Protein AF-A0A812THE4-F1 (afdb_monomer)

Solvent-accessible surface area (backbone atoms only — not comparable to full-atom values): 25573 Å² total; per-residue (Å²): 60,43,37,25,55,82,40,72,47,67,80,71,38,69,25,76,97,78,40,35,44,65,47,72,65,69,45,52,44,83,77,67,47,78,60,59,65,47,79,38,25,31,40,43,36,63,51,60,58,66,66,53,45,55,55,57,65,70,53,94,79,54,71,39,66,36,66,49,71,52,46,36,58,66,59,52,56,76,68,56,87,52,78,67,57,56,58,53,49,58,56,33,57,78,76,41,44,36,29,30,29,41,42,33,28,17,66,86,52,34,41,74,41,89,82,57,62,70,44,68,48,79,38,66,64,50,63,59,96,83,42,67,48,80,42,50,33,21,22,37,37,26,50,44,31,29,44,68,90,45,89,36,34,39,34,42,28,22,37,26,52,56,49,58,65,45,38,49,28,53,64,40,88,88,59,62,33,61,60,51,29,27,44,57,51,42,29,54,54,26,53,53,50,56,49,35,47,77,57,69,65,65,54,80,44,23,39,39,38,39,33,24,42,64,58,30,45,58,44,67,45,74,87,72,50,75,43,42,38,52,62,52,44,53,69,33,57,39,58,45,38,28,48,46,65,93,50,100,62,73,68,46,45,62,39,54,79,76,78,63,57,74,47,70,39,47,50,25,35,39,33,35,60,61,54,26,72,67,44,75,73,71,59,83,65,60,25,52,47,59,54,51,62,67,20,61,87,57,87,70,65,70,82,58,57,59,61,55,48,58,50,49,46,56,67,57,41,52,72,66,55,38,45,30,71,10,43,61,78,49,82,97,73,65,52,52,70,62,52,64,16,53,19,63,47,60,40,34,36,25,22,47,79,46,48,76,26,56,43,75,43,43,64,75,77,36,79,43,58,40,68,88,50,44,60,30,42,40,42,24,42,45,72,55,72,48,80,45,76,53,76,85,72,93,72,85,69,78,78,90,73,59,82,47,53,70,69,53,33,50,64,36,48,65,63,66,76,76,63,66,80,52,87,74,68,85,72,72,74,77,64,72,71,79,73,72,88,76,81,81,89,89,86,81,91,82,88,83,90,80,136

Mean predicted aligned error: 7.65 Å

Nearest PDB structures (foldseek):
  3l1w-assembly2_D  TM=5.365E-01  e=8.745E-06  Enterococcus faecalis
  3mpr-assembly1_B  TM=5.272E-01  e=1.176E-04  Bacteroides thetaiotaomicron
  3mpr-assembly2_D  TM=4.777E-01  e=1.489E-04  Bacteroides thetaiotaomicron
  3mpr-assembly1_A  TM=5.292E-01  e=6.516E-04  Bacteroides thetaiotaomicron
  7fiv-assembly1_B  TM=3.756E-01  e=3.409E-01  Wolbachia endosymbiont of Culex pipiens

Foldseek 3Di:
DAAFAPDAEQQLDADPPRHGPVCVQAADALVRHRDFKDKDKYFQYPYDVPVVQVVLCVDPDTQQNHKDKDKLLVVVVVLDPDPVVVVLSVVLPVVAGIIMMMMTGHPVFKDFDPLFDWQKDAAAQDDDPNHRRGHNSAMKTWGWIATPVDRAIEIEIEGAHHCNQLLVLLFDLVDDSLVSNLLSLLLVVLVSVLSCLVRVRADQRYKYKYWYQSLWFWQQALVRDIDTSVVVNQVDQLSQLLSCPPRPHAAKGKDAQLPDDQQAAAFFAQFAQAAAPCCVVPDQGHGNVVLQVLQVVDPDDSPDRSFVVLLSSVVSDDPVVCRNNRGNDDNVDDGRSRRTHNRTGMMIMHRPQQVVQKDKDFSPSFKGWDNVHGRDSGTDIDTHIDIDGHDGDPDPDDPDRDPHDPVSSCSSCVCVVVPCSPPPDPDPVVPVVVPDDDDDDDDDDDDDDDD

Radius of gyration: 24.69 Å; Cα contacts (8 Å, |Δi|>4): 834; chains: 1; bounding box: 78×51×92 Å

Secondary structure (DSSP, 8-state):
-EE-TT-SSGGGSBPGGG-BHHHHHHSPPTTSPPP-EEEEEEES----HHHHHHHHTT-TT-SS-EEEEEEHHHHHHHH--SHHHHHHHHHHHHHS---EEEEEE-TTTEEE-SSPPPEEEE----EETTEEPP-TTSEEEEEEEEESSSS-EEEEEEEE---HHHHHHHH-TTS-HHHHHHHHHHHHHHHHHHHHHHTT--STTEEEEEEEE----EEE-TTS-EEEHHHHHHH-HHHHHHHHTTS---SEEEE-TT---TTTSBP-BSB-S---HHHHHH-S--BHHHHHHHHTT----TTS-HHHHHHHHHHTS-HHHHHHTTB---GGG--GGGS-B--EEEEEEEEHHHHTTEEEE-TTSSEEE-TT--SSSBPPEEE--EEEEPPPP---SPPP-----HHHHHHHHGGGTT----S----GGGTSSTT----------------

Structure (mmCIF, N/CA/C/O backbone):
data_AF-A0A812THE4-F1
#
_entry.id   AF-A0A812THE4-F1
#
loop_
_atom_site.group_PDB
_atom_site.id
_atom_site.type_symbol
_atom_site.label_atom_id
_atom_site.label_alt_id
_atom_site.label_comp_id
_atom_site.label_asym_id
_atom_site.label_entity_id
_atom_site.label_seq_id
_atom_site.pdbx_PDB_ins_code
_atom_site.Cartn_x
_atom_site.Cartn_y
_atom_site.Cart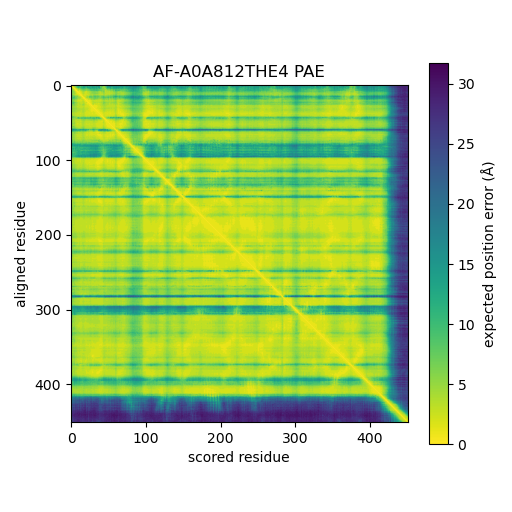n_z
_atom_site.occupancy
_atom_site.B_iso_or_equiv
_atom_site.auth_seq_id
_atom_site.auth_comp_id
_atom_site.auth_asym_id
_atom_site.auth_atom_id
_atom_site.pdbx_PDB_model_num
ATOM 1 N N . MET A 1 1 ? 1.893 8.472 -2.702 1.00 73.31 1 MET A N 1
ATOM 2 C CA . MET A 1 1 ? 0.425 8.305 -2.855 1.00 73.31 1 MET A CA 1
ATOM 3 C C . MET A 1 1 ? -0.230 9.640 -2.592 1.00 73.31 1 MET A C 1
ATOM 5 O O . MET A 1 1 ? 0.235 10.281 -1.672 1.00 73.31 1 MET A O 1
ATOM 9 N N . ALA A 1 2 ? -1.229 10.090 -3.354 1.00 63.38 2 ALA A N 1
ATOM 10 C CA . ALA A 1 2 ? -1.931 11.347 -3.057 1.00 63.38 2 ALA A CA 1
ATOM 11 C C . ALA A 1 2 ? -3.445 11.196 -3.203 1.00 63.38 2 ALA A C 1
ATOM 13 O O . ALA A 1 2 ? -3.912 10.689 -4.224 1.00 63.38 2 ALA A O 1
ATOM 14 N N . ASN A 1 3 ? -4.173 11.688 -2.197 1.00 65.69 3 ASN A N 1
ATOM 15 C CA . ASN A 1 3 ? -5.619 11.571 -2.075 1.00 65.69 3 ASN A CA 1
ATOM 16 C C . ASN A 1 3 ? -6.190 12.979 -1.870 1.00 65.69 3 ASN A C 1
ATOM 18 O O . ASN A 1 3 ? -6.030 13.550 -0.801 1.00 65.69 3 ASN A O 1
ATOM 22 N N . SER A 1 4 ? -6.759 13.594 -2.909 1.00 67.25 4 SER A N 1
ATOM 23 C CA . SER A 1 4 ? -7.513 14.854 -2.787 1.00 67.25 4 SER A CA 1
ATOM 24 C C . SER A 1 4 ? -8.186 15.203 -4.108 1.00 67.25 4 SER A C 1
ATOM 26 O O . SER A 1 4 ? -7.565 15.228 -5.177 1.00 67.25 4 SER A O 1
ATOM 28 N N . SER A 1 5 ? -9.472 15.526 -4.020 1.00 64.94 5 SER A N 1
ATOM 29 C CA . SER A 1 5 ? -10.272 15.949 -5.168 1.00 64.94 5 SER A CA 1
ATOM 30 C C . SER A 1 5 ? -10.081 17.427 -5.529 1.00 64.94 5 SER A C 1
ATOM 32 O O . SER A 1 5 ? -10.539 17.840 -6.594 1.00 64.94 5 SER A O 1
ATOM 34 N N . ALA A 1 6 ? -9.402 18.202 -4.673 1.00 70.50 6 ALA A N 1
ATOM 35 C CA . ALA A 1 6 ? -9.246 19.647 -4.821 1.00 70.50 6 ALA A CA 1
ATOM 36 C C . ALA A 1 6 ? -8.138 20.049 -5.805 1.00 70.50 6 ALA A C 1
ATOM 38 O O . ALA A 1 6 ? -8.108 21.195 -6.241 1.00 70.50 6 ALA A O 1
ATOM 39 N N . PHE A 1 7 ? -7.239 19.129 -6.165 1.00 74.00 7 PHE A N 1
ATOM 40 C CA . PHE A 1 7 ? -6.105 19.476 -7.013 1.00 74.00 7 PHE A CA 1
ATOM 41 C C . PHE A 1 7 ? -6.448 19.487 -8.503 1.00 74.00 7 PHE A C 1
ATOM 43 O O . PHE A 1 7 ? -6.986 18.518 -9.053 1.00 74.00 7 PHE A O 1
ATOM 50 N N . GLU A 1 8 ? -6.043 20.569 -9.163 1.00 74.06 8 GLU A N 1
ATOM 51 C CA . GLU A 1 8 ? -6.203 20.785 -10.603 1.00 74.06 8 GLU A CA 1
ATOM 52 C C . GLU A 1 8 ? -4.922 20.458 -11.387 1.00 74.06 8 GLU A C 1
ATOM 54 O O . GLU A 1 8 ? -4.998 20.054 -12.550 1.00 74.06 8 GLU A O 1
ATOM 59 N N . GLY A 1 9 ? -3.749 20.538 -10.745 1.00 79.75 9 GLY A N 1
ATOM 60 C CA . GLY A 1 9 ? -2.450 20.268 -11.369 1.00 79.75 9 GLY A CA 1
ATOM 61 C C . GLY A 1 9 ? -1.431 19.607 -10.438 1.00 79.75 9 GLY A C 1
ATOM 62 O O . GLY A 1 9 ? -1.529 19.702 -9.218 1.00 79.75 9 GLY A O 1
ATOM 63 N N . LEU A 1 10 ? -0.430 18.938 -11.024 1.00 83.00 10 LEU A N 1
ATOM 64 C CA . LEU A 1 10 ? 0.619 18.229 -10.273 1.00 83.00 10 LEU A CA 1
ATOM 65 C C . LEU A 1 10 ? 1.520 19.157 -9.449 1.00 83.00 10 LEU A C 1
ATOM 67 O O . LEU A 1 10 ? 1.997 18.739 -8.403 1.00 83.00 10 LEU A O 1
ATOM 71 N N . HIS A 1 11 ? 1.685 20.418 -9.854 1.00 82.56 11 HIS A N 1
ATOM 72 C CA . HIS A 1 11 ? 2.421 21.429 -9.083 1.00 82.56 11 HIS A CA 1
ATOM 73 C C . HIS A 1 11 ? 1.787 21.731 -7.710 1.00 82.56 11 HIS A C 1
ATOM 75 O O . HIS A 1 11 ? 2.433 22.326 -6.857 1.00 82.56 11 HIS A O 1
ATOM 81 N N . GLN A 1 12 ? 0.521 21.348 -7.500 1.00 84.06 12 GLN A N 1
ATOM 82 C CA . GLN A 1 12 ? -0.184 21.512 -6.225 1.00 84.06 12 GLN A CA 1
ATOM 83 C C . GLN A 1 12 ? 0.029 20.324 -5.282 1.00 84.06 12 GLN A C 1
ATOM 85 O O . GLN A 1 12 ? -0.315 20.414 -4.105 1.00 84.06 12 GLN A O 1
ATOM 90 N N . LEU A 1 13 ? 0.564 19.208 -5.792 1.00 85.19 13 LEU A N 1
ATOM 91 C CA . LEU A 1 13 ? 0.959 18.098 -4.941 1.00 85.19 13 LEU A CA 1
ATOM 92 C C . LEU A 1 13 ? 2.212 18.498 -4.175 1.00 85.19 13 LEU A C 1
ATOM 94 O O . LEU A 1 13 ? 3.217 18.906 -4.764 1.00 85.19 13 LEU A O 1
ATOM 98 N N . GLN A 1 14 ? 2.128 18.363 -2.860 1.00 82.94 14 GLN A N 1
ATOM 99 C CA . GLN A 1 14 ? 3.245 18.661 -1.990 1.00 82.94 14 GLN A CA 1
ATOM 100 C C . GLN A 1 14 ? 4.229 17.499 -2.011 1.00 82.94 14 GLN A C 1
ATOM 102 O O . GLN A 1 14 ? 3.846 16.330 -2.044 1.00 82.94 14 GLN A O 1
ATOM 107 N N . GLY A 1 15 ? 5.495 17.880 -2.045 1.00 75.12 15 GLY A N 1
ATOM 108 C CA . GLY A 1 15 ? 6.670 17.050 -1.913 1.00 75.12 15 GLY A CA 1
ATOM 109 C C . GLY A 1 15 ? 6.993 16.748 -0.445 1.00 75.12 15 GLY A C 1
ATOM 110 O O . GLY A 1 15 ? 6.411 17.315 0.479 1.00 75.12 15 GLY A O 1
ATOM 111 N N . GLY A 1 16 ? 7.981 15.883 -0.237 1.00 70.00 16 GLY A N 1
ATOM 112 C CA . GLY A 1 16 ? 8.629 15.685 1.056 1.00 70.00 16 GLY A CA 1
ATOM 113 C C . GLY A 1 16 ? 9.474 16.915 1.371 1.00 70.00 16 GLY A C 1
ATOM 114 O O . GLY A 1 16 ? 9.834 17.668 0.461 1.00 70.00 16 GLY A O 1
ATOM 115 N N . ASN A 1 17 ? 9.770 17.153 2.648 1.00 69.88 17 ASN A N 1
ATOM 116 C CA . ASN A 1 17 ? 10.500 18.350 3.103 1.00 69.88 17 ASN A CA 1
ATOM 117 C C . ASN A 1 17 ? 9.859 19.704 2.699 1.00 69.88 17 ASN A C 1
ATOM 119 O O . ASN A 1 17 ? 10.545 20.723 2.646 1.00 69.88 17 ASN A O 1
ATOM 123 N N . GLY A 1 18 ? 8.558 19.735 2.385 1.00 74.81 18 GLY A N 1
ATOM 124 C CA . GLY A 1 18 ? 7.848 20.959 1.989 1.00 74.81 18 GLY A CA 1
ATOM 125 C C . GLY A 1 18 ? 8.095 21.427 0.547 1.00 74.81 18 GLY A C 1
ATOM 126 O O . GLY A 1 18 ? 7.630 22.507 0.180 1.00 74.81 18 GLY A O 1
ATOM 127 N N . GLY A 1 19 ? 8.799 20.635 -0.272 1.00 82.50 19 GLY A N 1
ATOM 128 C CA . GLY A 1 19 ? 8.929 20.867 -1.715 1.00 82.50 19 GLY A CA 1
ATOM 129 C C . GLY A 1 19 ? 7.619 20.625 -2.477 1.00 82.50 19 GLY A C 1
ATOM 130 O O . GLY A 1 19 ? 6.581 20.346 -1.884 1.00 82.50 19 GLY A O 1
ATOM 131 N N . GLY A 1 20 ? 7.646 20.719 -3.806 1.00 86.81 20 GLY A N 1
ATOM 132 C CA . GLY A 1 20 ? 6.549 20.257 -4.672 1.00 86.81 20 GLY A CA 1
ATOM 133 C C . GLY A 1 20 ? 6.830 18.860 -5.234 1.00 86.81 20 GLY A C 1
ATOM 134 O O . GLY A 1 20 ? 7.960 18.392 -5.174 1.00 86.81 20 GLY A O 1
ATOM 135 N N . PHE A 1 21 ? 5.845 18.207 -5.855 1.00 86.44 21 PHE A N 1
ATOM 136 C CA . PHE A 1 21 ? 6.030 16.899 -6.517 1.00 86.44 21 PHE A CA 1
ATOM 137 C C . PHE A 1 21 ? 7.230 16.848 -7.482 1.00 86.44 21 PHE A C 1
ATOM 139 O O . PHE A 1 21 ? 7.870 15.810 -7.637 1.00 86.44 21 PHE A O 1
ATOM 146 N N . GLU A 1 22 ? 7.542 17.966 -8.137 1.00 85.19 22 GLU A N 1
ATOM 147 C CA . GLU A 1 22 ? 8.653 18.068 -9.085 1.00 85.19 22 GLU A CA 1
ATOM 148 C C . GLU A 1 22 ? 10.026 17.907 -8.425 1.00 85.19 22 GLU A C 1
ATOM 150 O O . GLU A 1 22 ? 10.939 17.410 -9.084 1.00 85.19 22 GLU A O 1
ATOM 155 N N . SER A 1 23 ? 10.172 18.246 -7.138 1.00 84.75 23 SER A N 1
ATOM 156 C CA . SER A 1 23 ? 11.450 18.077 -6.441 1.00 84.75 23 SER A CA 1
ATOM 157 C C . SER A 1 23 ? 11.816 16.597 -6.317 1.00 84.75 23 SER A C 1
ATOM 159 O O . SER A 1 23 ? 12.943 16.233 -6.622 1.00 84.75 23 SER A O 1
ATOM 161 N N . TRP A 1 24 ? 10.854 15.704 -6.049 1.00 81.69 24 TRP A N 1
ATOM 162 C CA . TRP A 1 24 ? 11.092 14.248 -6.017 1.00 81.69 24 TRP A CA 1
ATOM 163 C C . TRP A 1 24 ? 11.549 13.646 -7.343 1.00 81.69 24 TRP A C 1
ATOM 165 O O . TRP A 1 24 ? 12.105 12.552 -7.380 1.00 81.69 24 TRP A O 1
ATOM 175 N N . VAL A 1 25 ? 11.234 14.313 -8.449 1.00 86.44 25 VAL A N 1
ATOM 176 C CA . VAL A 1 25 ? 11.584 13.845 -9.791 1.00 86.44 25 VAL A CA 1
ATOM 177 C C . VAL A 1 25 ? 13.010 14.259 -10.162 1.00 86.44 25 VAL A C 1
ATOM 179 O O . VAL A 1 25 ? 13.613 13.641 -11.039 1.00 86.44 25 VAL A O 1
ATOM 182 N N . GLN A 1 26 ? 13.533 15.313 -9.533 1.00 85.88 26 GLN A N 1
ATOM 183 C CA . GLN A 1 26 ? 14.781 15.968 -9.924 1.00 85.88 26 GLN A CA 1
ATOM 184 C C . GLN A 1 26 ? 15.893 15.810 -8.887 1.00 85.88 26 GLN A C 1
ATOM 186 O O . GLN A 1 26 ? 17.063 15.719 -9.258 1.00 85.88 26 GLN A O 1
ATOM 191 N N . GLU A 1 27 ? 15.545 15.801 -7.604 1.00 89.56 27 GLU A N 1
ATOM 192 C CA . GLU A 1 27 ? 16.504 15.701 -6.514 1.00 89.56 27 GLU A CA 1
ATOM 193 C C . GLU A 1 27 ? 17.001 14.255 -6.365 1.00 89.56 27 GLU A C 1
ATOM 195 O O . GLU A 1 27 ? 16.225 13.314 -6.548 1.00 89.56 27 GLU A O 1
ATOM 200 N N . PRO A 1 28 ? 18.291 14.050 -6.043 1.00 92.75 28 PRO A N 1
ATOM 201 C CA . PRO A 1 28 ? 18.792 12.745 -5.627 1.00 92.75 28 PRO A CA 1
ATOM 202 C C . PRO A 1 28 ? 18.034 12.207 -4.406 1.00 92.75 28 PRO A C 1
ATOM 204 O O . PRO A 1 28 ? 17.461 12.974 -3.630 1.00 92.75 28 PRO A O 1
ATOM 207 N N . LEU A 1 29 ? 18.094 10.891 -4.195 1.00 93.62 29 LEU A N 1
ATOM 208 C CA . LEU A 1 29 ? 17.640 10.283 -2.943 1.00 93.62 29 LEU A CA 1
ATOM 209 C C . LEU A 1 29 ? 18.452 10.824 -1.755 1.00 93.62 29 LEU A C 1
ATOM 211 O O . LEU A 1 29 ? 19.547 11.365 -1.931 1.00 93.62 29 LEU A O 1
ATOM 215 N N . ALA A 1 30 ? 17.962 10.632 -0.527 1.00 92.75 30 ALA A N 1
ATOM 216 C CA . ALA A 1 30 ? 18.656 11.130 0.667 1.00 92.75 30 ALA A CA 1
ATOM 217 C C . ALA A 1 30 ? 20.085 10.565 0.868 1.00 92.75 30 ALA A C 1
ATOM 219 O O . ALA A 1 30 ? 20.881 11.164 1.589 1.00 92.75 30 ALA A O 1
ATOM 220 N N . ASP A 1 31 ? 20.441 9.453 0.215 1.00 93.88 31 ASP A N 1
ATOM 221 C CA . ASP A 1 31 ? 21.803 8.894 0.198 1.00 93.88 31 ASP A CA 1
ATOM 222 C C . ASP A 1 31 ? 22.695 9.466 -0.928 1.00 93.88 31 ASP A C 1
ATOM 224 O O . ASP A 1 31 ? 23.840 9.047 -1.097 1.00 93.88 31 ASP A O 1
ATOM 228 N N . GLY A 1 32 ? 22.182 10.432 -1.695 1.00 94.75 32 GLY A N 1
ATOM 229 C CA . GLY A 1 32 ? 22.853 11.084 -2.817 1.00 94.75 32 GLY A CA 1
ATOM 230 C C . GLY A 1 32 ? 22.792 10.307 -4.134 1.00 94.75 32 GLY A C 1
ATOM 231 O O . GLY A 1 32 ? 23.312 10.792 -5.142 1.00 94.75 32 GLY A O 1
ATOM 232 N N . SER A 1 33 ? 22.179 9.120 -4.160 1.00 93.81 33 SER A N 1
ATOM 233 C CA . SER A 1 33 ? 22.035 8.343 -5.391 1.00 93.81 33 SER A CA 1
ATOM 234 C C . SER A 1 33 ? 21.009 8.973 -6.349 1.00 93.81 33 SER A C 1
ATOM 236 O O . SER A 1 33 ? 20.056 9.629 -5.914 1.00 93.81 33 SER A O 1
ATOM 238 N N . PRO A 1 34 ? 21.195 8.829 -7.676 1.00 94.38 34 PRO A N 1
ATOM 239 C CA . PRO A 1 34 ? 20.252 9.372 -8.642 1.00 94.38 34 PRO A CA 1
ATOM 240 C C . PRO A 1 34 ? 18.918 8.623 -8.583 1.00 94.38 34 PRO A C 1
ATOM 242 O O . PRO A 1 34 ? 18.875 7.405 -8.419 1.00 94.38 34 PRO A O 1
ATOM 245 N N . VAL A 1 35 ? 17.822 9.346 -8.805 1.00 94.62 35 VAL A N 1
ATOM 246 C CA . VAL A 1 35 ? 16.504 8.734 -8.975 1.00 94.62 35 VAL A CA 1
ATOM 247 C C . VAL A 1 35 ? 16.427 8.115 -10.368 1.00 94.62 35 VAL A C 1
ATOM 249 O O . VAL A 1 35 ? 16.508 8.817 -11.374 1.00 94.62 35 VAL A O 1
ATOM 252 N N . ASP A 1 36 ? 16.260 6.794 -10.434 1.00 95.94 36 ASP A N 1
ATOM 253 C CA . ASP A 1 36 ? 16.110 6.066 -11.701 1.00 95.94 36 ASP A CA 1
ATOM 254 C C . ASP A 1 36 ? 14.628 5.909 -12.117 1.00 95.94 36 ASP A C 1
ATOM 256 O O . ASP A 1 36 ? 14.321 5.718 -13.304 1.00 95.94 36 ASP A O 1
ATOM 260 N N . LEU A 1 37 ? 13.703 5.979 -11.148 1.00 96.62 37 LEU A N 1
ATOM 261 C CA . LEU A 1 37 ? 12.269 5.746 -11.330 1.00 96.62 37 LEU A CA 1
ATOM 262 C C . LEU A 1 37 ? 11.428 6.406 -10.225 1.00 96.62 37 LEU A C 1
ATOM 264 O O . LEU A 1 37 ? 11.780 6.350 -9.052 1.00 96.62 37 LEU A O 1
ATOM 268 N N . VAL A 1 38 ? 10.265 6.948 -10.597 1.00 96.00 38 VAL A N 1
ATOM 269 C CA . VAL A 1 38 ? 9.218 7.422 -9.679 1.00 96.00 38 VAL A CA 1
ATOM 270 C C . VAL A 1 38 ? 7.891 6.776 -10.055 1.00 96.00 38 VAL A C 1
ATOM 272 O O . VAL A 1 38 ? 7.434 6.894 -11.193 1.00 96.00 38 VAL A O 1
ATOM 275 N N . PHE A 1 39 ? 7.239 6.139 -9.082 1.00 96.50 39 PHE A N 1
ATOM 276 C CA . PHE A 1 39 ? 5.882 5.617 -9.215 1.00 96.50 39 PHE A CA 1
ATOM 277 C C . PHE A 1 39 ? 4.945 6.295 -8.215 1.00 96.50 39 PHE A C 1
ATOM 279 O O . PHE A 1 39 ? 5.219 6.342 -7.016 1.00 96.50 39 PHE A O 1
ATOM 286 N N . ALA A 1 40 ? 3.832 6.831 -8.712 1.00 95.00 40 ALA A N 1
ATOM 287 C CA . ALA A 1 40 ? 2.843 7.517 -7.898 1.00 95.00 40 ALA A CA 1
ATOM 288 C C . ALA A 1 40 ? 1.436 6.993 -8.178 1.00 95.00 40 ALA A C 1
ATOM 290 O O . ALA A 1 40 ? 0.934 7.060 -9.302 1.00 95.00 40 ALA A O 1
ATOM 291 N N . THR A 1 41 ? 0.775 6.544 -7.114 1.00 94.38 41 THR A N 1
ATOM 292 C CA . THR A 1 41 ? -0.658 6.241 -7.108 1.00 94.38 41 THR A CA 1
ATOM 293 C C . THR A 1 41 ? -1.444 7.450 -6.607 1.00 94.38 41 THR A C 1
ATOM 295 O O . THR A 1 41 ? -1.165 7.988 -5.534 1.00 94.38 41 THR A O 1
ATOM 298 N N . LEU A 1 42 ? -2.406 7.898 -7.408 1.00 91.44 42 LEU A N 1
ATOM 299 C CA . LEU A 1 42 ? -3.205 9.098 -7.182 1.00 91.44 42 LEU A CA 1
ATOM 300 C C . LEU A 1 42 ? -4.668 8.677 -7.098 1.00 91.44 42 LEU A C 1
ATOM 302 O O . LEU A 1 42 ? -5.358 8.574 -8.120 1.00 91.44 42 LEU A O 1
ATOM 306 N N . SER A 1 43 ? -5.119 8.379 -5.886 1.00 84.12 43 SER A N 1
ATOM 307 C CA . SER A 1 43 ? -6.481 7.927 -5.651 1.00 84.12 43 SER A CA 1
ATOM 308 C C . SER A 1 43 ? -7.370 9.138 -5.348 1.00 84.12 43 SER A C 1
ATOM 310 O O . SER A 1 43 ? -6.915 10.149 -4.829 1.00 84.12 43 SER A O 1
ATOM 312 N N . GLU A 1 44 ? -8.632 9.114 -5.777 1.00 73.31 44 GLU A N 1
ATOM 313 C CA . GLU A 1 44 ? -9.589 10.205 -5.494 1.00 73.31 44 GLU A CA 1
ATOM 314 C C . GLU A 1 44 ? -9.262 11.577 -6.107 1.00 73.31 44 GLU A C 1
ATOM 316 O O . GLU A 1 44 ? -9.852 12.591 -5.733 1.00 73.31 44 GLU A O 1
ATOM 321 N N . THR A 1 45 ? -8.355 11.634 -7.082 1.00 73.06 45 THR A N 1
ATOM 322 C CA . THR A 1 45 ? -7.925 12.912 -7.660 1.00 73.06 45 THR A CA 1
ATOM 323 C C . THR A 1 45 ? -8.731 13.299 -8.895 1.00 73.06 45 THR A C 1
ATOM 325 O O . THR A 1 45 ? -9.008 12.476 -9.776 1.00 73.06 45 THR A O 1
ATOM 328 N N . ARG A 1 46 ? -9.030 14.596 -9.038 1.00 79.31 46 ARG A N 1
ATOM 329 C CA . ARG A 1 46 ? -9.534 15.185 -10.296 1.00 79.31 46 ARG A CA 1
ATOM 330 C C . ARG A 1 46 ? -8.414 15.567 -11.269 1.00 79.31 46 ARG A C 1
ATOM 332 O O . ARG A 1 46 ? -8.688 15.848 -12.431 1.00 79.31 46 ARG A O 1
ATOM 339 N N . LEU A 1 47 ? -7.159 15.432 -10.836 1.00 83.31 47 LEU A N 1
ATOM 340 C CA . LEU A 1 47 ? -5.942 15.752 -11.583 1.00 83.31 47 LEU A CA 1
ATOM 341 C C . LEU A 1 47 ? -5.943 15.259 -13.033 1.00 83.31 47 LEU A C 1
ATOM 343 O O . LEU A 1 47 ? -6.108 14.064 -13.311 1.00 83.31 47 LEU A O 1
ATOM 347 N N . GLN A 1 48 ? -5.676 16.166 -13.968 1.00 85.62 48 GLN A N 1
ATOM 348 C CA . GLN A 1 48 ? -5.494 15.821 -15.372 1.00 85.62 48 GLN A CA 1
ATOM 349 C C . GLN A 1 48 ? -4.015 15.540 -15.664 1.00 85.62 48 GLN A C 1
ATOM 351 O O . GLN A 1 48 ? -3.243 16.439 -15.975 1.00 85.62 48 GLN A O 1
ATOM 356 N N . LEU A 1 49 ? -3.616 14.266 -15.620 1.00 89.88 49 LEU A N 1
ATOM 357 C CA . LEU A 1 49 ? -2.222 13.871 -15.891 1.00 89.88 49 LEU A CA 1
ATOM 358 C C . LEU A 1 49 ? -1.820 14.006 -17.366 1.00 89.88 49 LEU A C 1
ATOM 360 O O . LEU A 1 49 ? -0.645 14.146 -17.679 1.00 89.88 49 LEU A O 1
ATOM 364 N N . GLY A 1 50 ? -2.786 13.957 -18.289 1.00 91.06 50 GLY A N 1
ATOM 365 C CA . GLY A 1 50 ? -2.520 13.973 -19.730 1.00 91.06 50 GLY A CA 1
ATOM 366 C C . GLY A 1 50 ? -1.780 15.227 -20.214 1.00 91.06 50 GLY A C 1
ATOM 367 O O . GLY A 1 50 ? -0.739 15.077 -20.855 1.00 91.06 50 GLY A O 1
ATOM 368 N N . PRO A 1 51 ? -2.295 16.443 -19.941 1.00 91.19 51 PRO A N 1
ATOM 369 C CA . PRO A 1 51 ? -1.598 17.692 -20.245 1.00 91.19 51 PRO A CA 1
ATOM 370 C C . PRO A 1 51 ? -0.193 17.753 -19.642 1.00 91.19 51 PRO A C 1
ATOM 372 O O . PRO A 1 51 ? 0.760 17.949 -20.390 1.00 91.19 51 PRO A O 1
ATOM 375 N N . TRP A 1 52 ? -0.056 17.464 -18.345 1.00 90.81 52 TRP A N 1
ATOM 376 C CA . TRP A 1 52 ? 1.237 17.517 -17.662 1.00 90.81 52 TRP A CA 1
ATOM 377 C C . TRP A 1 52 ? 2.255 16.531 -18.248 1.00 90.81 52 TRP A C 1
ATOM 379 O O . TRP A 1 52 ? 3.380 16.907 -18.537 1.00 90.81 52 TRP A O 1
ATOM 389 N N . VAL A 1 53 ? 1.866 15.279 -18.528 1.00 92.56 53 VAL A N 1
ATOM 390 C CA . VAL A 1 53 ? 2.779 14.292 -19.136 1.00 92.56 53 VAL A CA 1
ATOM 391 C C . VAL A 1 53 ? 3.225 14.716 -20.539 1.00 92.56 53 VAL A C 1
ATOM 393 O O . VAL A 1 53 ? 4.344 14.397 -20.943 1.00 92.56 53 VAL A O 1
ATOM 396 N N . ARG A 1 54 ? 2.375 15.413 -21.308 1.00 92.56 54 ARG A N 1
ATOM 397 C CA . ARG A 1 54 ? 2.781 15.967 -22.610 1.00 92.56 54 ARG A CA 1
ATOM 398 C C . ARG A 1 54 ? 3.802 17.082 -22.433 1.00 92.56 54 ARG A C 1
ATOM 400 O O . ARG A 1 54 ? 4.819 17.040 -23.111 1.00 92.56 54 ARG A O 1
ATOM 407 N N . GLU A 1 55 ? 3.544 18.016 -21.526 1.00 91.06 55 GLU A N 1
ATOM 408 C CA . GLU A 1 55 ? 4.452 19.121 -21.211 1.00 91.06 55 GLU A CA 1
ATOM 409 C C . GLU A 1 55 ? 5.805 18.614 -20.702 1.00 91.06 55 GLU A C 1
ATOM 411 O O . GLU A 1 55 ? 6.842 18.950 -21.269 1.00 91.06 55 GLU A O 1
ATOM 416 N N . TYR A 1 56 ? 5.791 17.704 -19.728 1.00 89.88 56 TYR A N 1
ATOM 417 C CA . TYR A 1 56 ? 6.984 17.095 -19.147 1.00 89.88 56 TYR A CA 1
ATOM 418 C C . TYR A 1 56 ? 7.904 16.484 -20.216 1.00 89.88 56 TYR A C 1
ATOM 420 O O . TYR A 1 56 ? 9.113 16.689 -20.209 1.00 89.88 56 TYR A O 1
ATOM 428 N N . ARG A 1 57 ? 7.331 15.790 -21.210 1.00 89.56 57 ARG A N 1
ATOM 429 C CA . ARG A 1 57 ? 8.093 15.170 -22.312 1.00 89.56 57 ARG A CA 1
ATOM 430 C C . ARG A 1 57 ? 8.742 16.167 -23.275 1.00 89.56 57 ARG A C 1
ATOM 432 O O . ARG A 1 57 ? 9.598 15.753 -24.053 1.00 89.56 57 ARG A O 1
ATOM 439 N N . THR A 1 58 ? 8.318 17.430 -23.278 1.00 89.50 58 THR A N 1
ATOM 440 C CA . THR A 1 58 ? 8.916 18.471 -24.134 1.00 89.50 58 THR A CA 1
ATOM 441 C C . THR A 1 58 ? 10.148 19.119 -23.511 1.00 89.50 58 THR A C 1
ATOM 443 O O . THR A 1 58 ? 10.870 19.820 -24.213 1.00 89.50 58 THR A O 1
ATOM 446 N N . GLN A 1 59 ? 10.418 18.867 -22.227 1.00 85.50 59 GLN A N 1
ATOM 447 C CA . GLN A 1 59 ? 11.538 19.455 -21.498 1.00 85.50 59 GLN A CA 1
ATOM 448 C C . GLN A 1 59 ? 12.783 18.546 -21.624 1.00 85.50 59 GLN A C 1
ATOM 450 O O . GLN A 1 59 ? 12.768 17.420 -21.126 1.00 85.50 59 GLN A O 1
ATOM 455 N N . PRO A 1 60 ? 13.863 18.982 -22.304 1.00 64.56 60 PRO A N 1
ATOM 456 C CA . PRO A 1 60 ? 14.960 18.104 -22.731 1.00 64.56 60 PRO A CA 1
ATOM 457 C C . PRO A 1 60 ? 16.027 17.783 -21.661 1.00 64.56 60 PRO A C 1
ATOM 459 O O . PRO A 1 60 ? 17.074 17.246 -22.009 1.00 64.56 60 PRO A O 1
ATOM 462 N N . SER A 1 61 ? 15.802 18.091 -20.380 1.00 75.31 61 SER A N 1
ATOM 463 C CA . SER A 1 61 ? 16.850 18.072 -19.340 1.00 75.31 61 SER A CA 1
ATOM 464 C C . SER A 1 61 ? 16.551 17.209 -18.109 1.00 75.31 61 SER A C 1
ATOM 466 O O . SER A 1 61 ? 17.283 17.292 -17.126 1.00 75.31 61 SER A O 1
ATOM 468 N N . HIS A 1 62 ? 15.492 16.397 -18.124 1.00 82.44 62 HIS A N 1
ATOM 469 C CA . HIS A 1 62 ? 15.138 15.567 -16.966 1.00 82.44 62 HIS A CA 1
ATOM 470 C C . HIS A 1 62 ? 15.930 14.261 -16.926 1.00 82.44 62 HIS A C 1
ATOM 472 O O . HIS A 1 62 ? 16.041 13.572 -17.939 1.00 82.44 62 HIS A O 1
ATOM 478 N N . ALA A 1 63 ? 16.415 13.882 -15.739 1.00 89.19 63 ALA A N 1
ATOM 479 C CA . ALA A 1 63 ? 17.035 12.573 -15.509 1.00 89.19 63 ALA A CA 1
ATOM 480 C C . ALA A 1 63 ? 16.049 11.416 -15.787 1.00 89.19 63 ALA A C 1
ATOM 482 O O . ALA A 1 63 ? 16.419 10.385 -16.361 1.00 89.19 63 ALA A O 1
ATOM 483 N N . LEU A 1 64 ? 14.775 11.624 -15.437 1.00 94.62 64 LEU A N 1
ATOM 484 C CA . LEU A 1 64 ? 13.658 10.736 -15.755 1.00 94.62 64 LEU A CA 1
ATOM 485 C C . LEU A 1 64 ? 13.001 11.159 -17.073 1.00 94.62 64 LEU A C 1
ATOM 487 O O . LEU A 1 64 ? 11.956 11.791 -17.105 1.00 94.62 64 LEU A O 1
ATOM 491 N N . ASP A 1 65 ? 13.601 10.813 -18.201 1.00 93.06 65 ASP A N 1
ATOM 492 C CA . ASP A 1 65 ? 13.200 11.305 -19.522 1.00 93.06 65 ASP A CA 1
ATOM 493 C C . ASP A 1 65 ? 11.951 10.619 -20.123 1.00 93.06 65 ASP A C 1
ATOM 495 O O . ASP A 1 65 ? 11.542 10.927 -21.250 1.00 93.06 65 ASP A O 1
ATOM 499 N N . VAL A 1 66 ? 11.305 9.685 -19.417 1.00 94.94 66 VAL A N 1
ATOM 500 C CA . VAL A 1 66 ? 9.989 9.138 -19.796 1.00 94.94 66 VAL A CA 1
ATOM 501 C C . VAL A 1 66 ? 8.993 9.332 -18.684 1.00 94.94 66 VAL A C 1
ATOM 503 O O . VAL A 1 66 ? 9.174 8.805 -17.601 1.00 94.94 66 VAL A O 1
ATOM 506 N N . ALA A 1 67 ? 7.852 9.929 -19.022 1.00 94.81 67 ALA A N 1
ATOM 507 C CA . ALA A 1 67 ? 6.647 9.891 -18.203 1.00 94.81 67 ALA A CA 1
ATOM 508 C C . ALA A 1 67 ? 5.532 9.107 -18.910 1.00 94.81 67 ALA A C 1
ATOM 510 O O . ALA A 1 67 ? 5.286 9.278 -20.111 1.00 94.81 67 ALA A O 1
ATOM 511 N N . THR A 1 68 ? 4.830 8.243 -18.186 1.00 94.69 68 THR A N 1
ATOM 512 C CA . THR A 1 68 ? 3.594 7.573 -18.607 1.00 94.69 68 THR A CA 1
ATOM 513 C C . THR A 1 68 ? 2.579 7.626 -17.479 1.00 94.69 68 THR A C 1
ATOM 515 O O . THR A 1 68 ? 2.945 7.724 -16.318 1.00 94.69 68 THR A O 1
ATOM 518 N N . TYR A 1 69 ? 1.298 7.546 -17.813 1.00 95.06 69 TYR A N 1
ATOM 519 C CA . TYR A 1 69 ? 0.238 7.503 -16.817 1.00 95.06 69 TYR A CA 1
ATOM 520 C C . TYR A 1 69 ? -0.854 6.532 -17.243 1.00 95.06 69 TYR A C 1
ATOM 522 O O . TYR A 1 69 ? -0.969 6.202 -18.429 1.00 95.06 69 TYR A O 1
ATOM 530 N N . GLN A 1 70 ? -1.659 6.101 -16.280 1.00 93.75 70 GLN A N 1
ATOM 531 C CA . GLN A 1 70 ? -2.853 5.304 -16.518 1.00 93.75 70 GLN A CA 1
ATOM 532 C C . GLN A 1 70 ? -4.028 5.836 -15.709 1.00 93.75 70 GLN A C 1
ATOM 534 O O . GLN A 1 70 ? -3.873 6.621 -14.772 1.00 93.75 70 GLN A O 1
ATOM 539 N N . ASN A 1 71 ? -5.224 5.459 -16.143 1.00 91.81 71 ASN A N 1
ATOM 540 C CA . ASN A 1 71 ? -6.475 5.973 -15.623 1.00 91.81 71 ASN A CA 1
ATOM 541 C C . ASN A 1 71 ? -7.513 4.850 -15.665 1.00 91.81 71 ASN A C 1
ATOM 543 O O . ASN A 1 71 ? -7.850 4.373 -16.749 1.00 91.81 71 ASN A O 1
ATOM 547 N N . SER A 1 72 ? -7.988 4.441 -14.490 1.00 87.25 72 SER A N 1
ATOM 548 C CA . SER A 1 72 ? -8.924 3.324 -14.328 1.00 87.25 72 SER A CA 1
ATOM 549 C C . SER A 1 72 ? -10.221 3.500 -15.121 1.00 87.25 72 SER A C 1
ATOM 551 O O . SER A 1 72 ? -10.665 2.540 -15.744 1.00 87.25 72 SER A O 1
ATOM 553 N N . LEU A 1 73 ? -10.775 4.720 -15.191 1.00 84.44 73 LEU A N 1
ATOM 554 C CA . LEU A 1 73 ? -11.966 5.020 -16.000 1.00 84.44 73 LEU A CA 1
ATOM 555 C C . LEU A 1 73 ? -11.722 4.722 -17.482 1.00 84.44 73 LEU A C 1
ATOM 557 O O . LEU A 1 73 ? -12.482 3.997 -18.111 1.00 84.44 73 LEU A O 1
ATOM 561 N N . LYS A 1 74 ? -10.602 5.207 -18.027 1.00 84.06 74 LYS A N 1
ATOM 562 C CA . LYS A 1 74 ? -10.294 5.017 -19.452 1.00 84.06 74 LYS A CA 1
ATOM 563 C C . LYS A 1 74 ? -10.055 3.556 -19.820 1.00 84.06 74 LYS A C 1
ATOM 565 O O . LYS A 1 74 ? -10.350 3.164 -20.943 1.00 84.06 74 LYS A O 1
ATOM 570 N N . GLU A 1 75 ? -9.461 2.770 -18.924 1.00 83.25 75 GLU A N 1
ATOM 571 C CA . GLU A 1 75 ? -9.256 1.338 -19.177 1.00 83.25 75 GLU A CA 1
ATOM 572 C C . GLU A 1 75 ? -10.543 0.526 -18.992 1.00 83.25 75 GLU A C 1
ATOM 574 O O . GLU A 1 75 ? -10.737 -0.467 -19.690 1.00 83.25 75 GLU A O 1
ATOM 579 N N . ALA A 1 76 ? -11.442 0.967 -18.110 1.00 78.44 76 ALA A N 1
ATOM 580 C CA . ALA A 1 76 ? -12.791 0.426 -18.011 1.00 78.44 76 ALA A CA 1
ATOM 581 C C . ALA A 1 76 ? -13.589 0.641 -19.307 1.00 78.44 76 ALA A C 1
ATOM 583 O O . ALA A 1 76 ? -14.158 -0.317 -19.827 1.00 78.44 76 ALA A O 1
ATOM 584 N N . ASP A 1 77 ? -13.572 1.856 -19.862 1.00 77.06 77 ASP A N 1
ATOM 585 C CA . ASP A 1 77 ? -14.340 2.200 -21.066 1.00 77.06 77 ASP A CA 1
ATOM 586 C C . ASP A 1 77 ? -13.951 1.354 -22.282 1.00 77.06 77 ASP A C 1
ATOM 588 O O . ASP A 1 77 ? -14.812 0.938 -23.051 1.00 77.06 77 ASP A O 1
ATOM 592 N N . LYS A 1 78 ? -12.659 1.036 -22.442 1.00 78.50 78 LYS A N 1
ATOM 593 C CA . LYS A 1 78 ? -12.174 0.214 -23.565 1.00 78.50 78 LYS A CA 1
ATOM 594 C C . LYS A 1 78 ? -12.711 -1.217 -23.562 1.00 78.50 78 LYS A C 1
ATOM 596 O O . LYS A 1 78 ? -12.702 -1.850 -24.610 1.00 78.50 78 LYS A O 1
ATOM 601 N N . LYS A 1 79 ? -13.099 -1.747 -22.399 1.00 67.94 79 LYS A N 1
ATOM 602 C CA . LYS A 1 79 ? -13.573 -3.133 -22.258 1.00 67.94 79 LYS A CA 1
ATOM 603 C C . LYS A 1 79 ? -15.087 -3.269 -22.400 1.00 67.94 79 LYS A C 1
ATOM 605 O O . LYS A 1 79 ? -15.588 -4.377 -22.561 1.00 67.94 79 LYS A O 1
ATOM 610 N N . ASN A 1 80 ? -15.815 -2.165 -22.310 1.00 64.69 80 ASN A N 1
ATOM 611 C CA . ASN A 1 80 ? -17.264 -2.170 -22.349 1.00 64.69 80 ASN A CA 1
ATOM 612 C C . ASN A 1 80 ? -17.757 -2.031 -23.796 1.00 64.69 80 ASN A C 1
ATOM 614 O O . ASN A 1 80 ? -17.878 -0.927 -24.316 1.00 64.69 80 ASN A O 1
ATOM 618 N N . GLU A 1 81 ? -18.084 -3.149 -24.443 1.00 62.59 81 GLU A N 1
ATOM 619 C CA . GLU A 1 81 ? -18.679 -3.141 -25.792 1.00 62.59 81 GLU A CA 1
ATOM 620 C C . GLU A 1 81 ? -20.181 -2.791 -25.789 1.00 62.59 81 GLU A C 1
ATOM 622 O O . GLU A 1 81 ? -20.756 -2.454 -26.825 1.00 62.59 81 GLU A O 1
ATOM 627 N N . LEU A 1 82 ? -20.841 -2.854 -24.626 1.00 71.12 82 LEU A N 1
ATOM 628 C CA . LEU A 1 82 ? -22.285 -2.657 -24.510 1.00 71.12 82 LEU A CA 1
ATOM 629 C C . LEU A 1 82 ? -22.643 -1.172 -24.284 1.00 71.12 82 LEU A C 1
ATOM 631 O O . LEU A 1 82 ? -22.169 -0.553 -23.335 1.00 71.12 82 LEU A O 1
ATOM 635 N N . PRO A 1 83 ? -23.558 -0.577 -25.073 1.00 67.25 83 PRO A N 1
ATOM 636 C CA . PRO A 1 83 ? -23.894 0.847 -24.961 1.00 67.25 83 PRO A CA 1
ATOM 637 C C . PRO A 1 83 ? -24.435 1.280 -23.590 1.00 67.25 83 PRO A C 1
ATOM 639 O O . PRO A 1 83 ? -24.217 2.413 -23.168 1.00 67.25 83 PRO A O 1
ATOM 642 N N . TRP A 1 84 ? -25.144 0.402 -22.873 1.00 70.69 84 TRP A N 1
ATOM 643 C CA . TRP A 1 84 ? -25.810 0.750 -21.611 1.00 70.69 84 TRP A CA 1
ATOM 644 C C . TRP A 1 84 ? -24.861 0.795 -20.405 1.00 70.69 84 TRP A C 1
ATOM 646 O O . TRP A 1 84 ? -25.142 1.521 -19.450 1.00 70.69 84 TRP A O 1
ATOM 656 N N . THR A 1 85 ? -23.719 0.097 -20.442 1.00 67.25 85 THR A N 1
ATOM 657 C CA . THR A 1 85 ? -22.710 0.185 -19.371 1.00 67.25 85 THR A CA 1
ATOM 658 C C . THR A 1 85 ? -22.061 1.565 -19.338 1.00 67.25 85 THR A C 1
ATOM 660 O O . THR A 1 85 ? -21.794 2.071 -18.256 1.00 67.25 85 THR A O 1
ATOM 663 N N . SER A 1 86 ? -21.939 2.237 -20.491 1.00 66.88 86 SER A N 1
ATOM 664 C CA . SER A 1 86 ? -21.424 3.614 -20.566 1.00 66.88 86 SER A CA 1
ATOM 665 C C . SER A 1 86 ? -22.273 4.623 -19.776 1.00 66.88 86 SER A C 1
ATOM 667 O O . SER A 1 86 ? -21.746 5.563 -19.186 1.00 66.88 86 SER A O 1
ATOM 669 N N . VAL A 1 87 ? -23.594 4.408 -19.704 1.00 70.56 87 VAL A N 1
ATOM 670 C CA . VAL A 1 87 ? -24.516 5.275 -18.952 1.00 70.56 87 VAL A CA 1
ATOM 671 C C . VAL A 1 87 ? -24.328 5.085 -17.447 1.00 70.56 87 VAL A C 1
ATOM 673 O O . VAL A 1 87 ? -24.291 6.064 -16.700 1.00 70.56 87 VAL A O 1
ATOM 676 N N . LEU A 1 88 ? -24.170 3.834 -17.001 1.00 68.38 88 LEU A N 1
ATOM 677 C CA . LEU A 1 88 ? -23.889 3.516 -15.600 1.00 68.38 88 LEU A CA 1
ATOM 678 C C . LEU A 1 88 ? -22.501 4.007 -15.180 1.00 68.38 88 LEU A C 1
ATOM 680 O O . LEU A 1 88 ? -22.370 4.590 -14.106 1.00 68.38 88 LEU A O 1
ATOM 684 N N . ASP A 1 89 ? -21.492 3.838 -16.036 1.00 64.69 89 ASP A N 1
ATOM 685 C CA . ASP A 1 89 ? -20.136 4.324 -15.781 1.00 64.69 89 ASP A CA 1
ATOM 686 C C . ASP A 1 89 ? -20.095 5.865 -15.739 1.00 64.69 89 ASP A C 1
ATOM 688 O O . ASP A 1 89 ? -19.452 6.425 -14.857 1.00 64.69 89 ASP A O 1
ATOM 692 N N . GLY A 1 90 ? -20.863 6.573 -16.578 1.00 66.25 90 GLY A N 1
ATOM 693 C CA . GLY A 1 90 ? -20.966 8.040 -16.529 1.00 66.25 90 GLY A CA 1
ATOM 694 C C . GLY A 1 90 ? -21.671 8.584 -15.274 1.00 66.25 90 GLY A C 1
ATOM 695 O O . GLY A 1 90 ? -21.339 9.665 -14.779 1.00 66.25 90 GLY A O 1
ATOM 696 N N . MET A 1 91 ? -22.628 7.837 -14.712 1.00 65.00 91 MET A N 1
ATOM 697 C CA . MET A 1 91 ? -23.192 8.142 -13.389 1.00 65.00 91 MET A CA 1
ATOM 698 C C . MET A 1 91 ? -22.192 7.833 -12.270 1.00 65.00 91 MET A C 1
ATOM 700 O O . MET A 1 91 ? -22.064 8.621 -11.329 1.00 65.00 91 MET A O 1
ATOM 704 N N . ALA A 1 92 ? -21.458 6.725 -12.394 1.00 60.38 92 ALA A N 1
ATOM 705 C CA . ALA A 1 92 ? -20.414 6.337 -11.459 1.00 60.38 92 ALA A CA 1
ATOM 706 C C . ALA A 1 92 ? -19.242 7.329 -11.465 1.00 60.38 92 ALA A C 1
ATOM 708 O O . ALA A 1 92 ? -18.731 7.622 -10.397 1.00 60.38 92 ALA A O 1
ATOM 709 N N . GLU A 1 93 ? -18.861 7.919 -12.600 1.00 60.78 93 GLU A N 1
ATOM 710 C CA . GLU A 1 93 ? -17.780 8.914 -12.703 1.00 60.78 93 GLU A CA 1
ATOM 711 C C . GLU A 1 93 ? -18.071 10.187 -11.894 1.00 60.78 93 GLU A C 1
ATOM 713 O O . GLU A 1 93 ? -17.180 10.754 -11.263 1.00 60.78 93 GLU A O 1
ATOM 718 N N . LYS A 1 94 ? -19.332 10.636 -11.868 1.00 60.31 94 LYS A N 1
ATOM 719 C CA . LYS A 1 94 ? -19.728 11.821 -11.088 1.00 60.31 94 LYS A CA 1
ATOM 720 C C . LYS A 1 94 ? -19.766 11.556 -9.583 1.00 60.31 94 LYS A C 1
ATOM 722 O O . LYS A 1 94 ? -19.631 12.500 -8.807 1.00 60.31 94 LYS A O 1
ATOM 727 N N . TYR A 1 95 ? -19.967 10.300 -9.186 1.00 54.84 95 TYR A N 1
ATOM 728 C CA . TYR A 1 95 ? -20.120 9.890 -7.788 1.00 54.84 95 TYR A CA 1
ATOM 729 C C . TYR A 1 95 ? -18.848 9.294 -7.176 1.00 54.84 95 TYR A C 1
ATOM 731 O O . TYR A 1 95 ? -18.619 9.433 -5.976 1.00 54.84 95 TYR A O 1
ATOM 739 N N . ASN A 1 96 ? -18.019 8.641 -7.985 1.00 59.44 96 ASN A N 1
ATOM 740 C CA . ASN A 1 96 ? -16.899 7.827 -7.546 1.00 59.44 96 ASN A CA 1
ATOM 741 C C . ASN A 1 96 ? -15.602 8.397 -8.114 1.00 59.44 96 ASN A C 1
ATOM 743 O O . ASN A 1 96 ? -15.463 8.611 -9.316 1.00 59.44 96 ASN A O 1
ATOM 747 N N . GLY A 1 97 ? -14.639 8.642 -7.224 1.00 71.00 97 GLY A N 1
ATOM 748 C CA . GLY A 1 97 ? -13.297 9.075 -7.598 1.00 71.00 97 GLY A CA 1
ATOM 749 C C . GLY A 1 97 ? -12.623 8.141 -8.614 1.00 71.00 97 GLY A C 1
ATOM 750 O O . GLY A 1 97 ? -13.082 7.042 -8.907 1.00 71.00 97 GLY A O 1
ATOM 751 N N . ASN A 1 98 ? -11.493 8.579 -9.155 1.00 85.75 98 ASN A N 1
ATOM 752 C CA . ASN A 1 98 ? -10.755 7.849 -10.180 1.00 85.75 98 ASN A CA 1
ATOM 753 C C . ASN A 1 98 ? -9.395 7.412 -9.633 1.00 85.75 98 ASN A C 1
ATOM 755 O O . ASN A 1 98 ? -8.685 8.233 -9.048 1.00 85.75 98 ASN A O 1
ATOM 759 N N . LEU A 1 99 ? -9.022 6.151 -9.853 1.00 91.25 99 LEU A N 1
ATOM 760 C CA . LEU A 1 99 ? -7.666 5.680 -9.605 1.00 91.25 99 LEU A CA 1
ATOM 761 C C . LEU A 1 99 ? -6.776 5.974 -10.816 1.00 91.25 99 LEU A C 1
ATOM 763 O O . LEU A 1 99 ? -7.028 5.502 -11.932 1.00 91.25 99 LEU A O 1
ATOM 767 N N . LYS A 1 100 ? -5.715 6.749 -10.589 1.00 93.25 100 LYS A N 1
ATOM 768 C CA . LYS A 1 100 ? -4.699 7.061 -11.597 1.00 93.25 100 LYS A CA 1
ATOM 769 C C . LYS A 1 100 ? -3.326 6.643 -11.101 1.00 93.25 100 LYS A C 1
ATOM 771 O O . LYS A 1 100 ? -3.043 6.702 -9.907 1.00 93.25 100 LYS A O 1
ATOM 776 N N . THR A 1 101 ? -2.462 6.291 -12.039 1.00 95.44 101 THR A N 1
ATOM 777 C CA . THR A 1 101 ? -1.045 6.058 -11.768 1.00 95.44 101 THR A CA 1
ATOM 778 C C . THR A 1 101 ? -0.195 6.923 -12.675 1.00 95.44 101 THR A C 1
ATOM 780 O O . THR A 1 101 ? -0.561 7.192 -13.822 1.00 95.44 101 THR A O 1
ATOM 783 N N . LEU A 1 102 ? 0.939 7.370 -12.153 1.00 95.62 102 LEU A N 1
ATOM 784 C CA . LEU A 1 102 ? 1.974 8.091 -12.872 1.00 95.62 102 LEU A CA 1
ATOM 785 C C . LEU A 1 102 ? 3.288 7.341 -12.667 1.00 95.62 102 LEU A C 1
ATOM 787 O O . LEU A 1 102 ? 3.623 6.958 -11.550 1.00 95.62 102 LEU A O 1
ATOM 791 N N . LEU A 1 103 ? 4.009 7.117 -13.756 1.00 96.50 103 LEU A N 1
ATOM 792 C CA . LEU A 1 103 ? 5.274 6.404 -13.762 1.00 96.50 103 LEU A CA 1
ATOM 793 C C . LEU A 1 103 ? 6.276 7.211 -14.585 1.00 96.50 103 LEU A C 1
ATOM 795 O O . LEU A 1 103 ? 6.060 7.440 -15.781 1.00 96.50 103 LEU A O 1
ATOM 799 N N . LEU A 1 104 ? 7.348 7.644 -13.932 1.00 96.25 104 LEU A N 1
ATOM 800 C CA . LEU A 1 104 ? 8.482 8.322 -14.540 1.00 96.25 104 LEU A CA 1
ATOM 801 C C . LEU A 1 104 ? 9.718 7.443 -14.419 1.00 96.25 104 LEU A C 1
ATOM 803 O O . LEU A 1 104 ? 9.909 6.821 -13.383 1.00 96.25 104 LEU A O 1
ATOM 807 N N . PHE A 1 105 ? 10.546 7.367 -15.453 1.00 96.62 105 PHE A N 1
ATOM 808 C CA . PHE A 1 105 ? 11.757 6.550 -15.414 1.00 96.62 105 PHE A CA 1
ATOM 809 C C . PHE A 1 105 ? 12.799 7.019 -16.426 1.00 96.62 105 PHE A C 1
ATOM 811 O O . PHE A 1 105 ? 12.461 7.638 -17.440 1.00 96.62 105 PHE A O 1
ATOM 818 N N . SER A 1 106 ? 14.058 6.666 -16.170 1.00 95.81 106 SER A N 1
ATOM 819 C CA . SER A 1 106 ? 15.158 6.899 -17.107 1.00 95.81 106 SER A CA 1
ATOM 820 C C . SER A 1 106 ? 15.185 5.843 -18.219 1.00 95.81 106 SER A C 1
ATOM 822 O O . SER A 1 106 ? 15.279 4.641 -17.949 1.00 95.81 106 SER A O 1
ATOM 824 N N . ARG A 1 107 ? 15.178 6.262 -19.493 1.00 95.56 107 ARG A N 1
ATOM 825 C CA . ARG A 1 107 ? 15.330 5.365 -20.661 1.00 95.56 107 ARG A CA 1
ATOM 826 C C . ARG A 1 107 ? 16.676 4.682 -20.702 1.00 95.56 107 ARG A C 1
ATOM 828 O O . ARG A 1 107 ? 16.792 3.677 -21.395 1.00 95.56 107 ARG A O 1
ATOM 835 N N . SER A 1 108 ? 17.687 5.241 -20.044 1.00 94.81 108 SER A N 1
ATOM 836 C CA . SER A 1 108 ? 19.013 4.626 -19.976 1.00 94.81 108 SER A CA 1
ATOM 837 C C . SER A 1 108 ? 18.983 3.328 -19.161 1.00 94.81 108 SER A C 1
ATOM 839 O O . SER A 1 108 ? 19.671 2.374 -19.514 1.00 94.81 108 SER A O 1
ATOM 841 N N . ARG A 1 109 ? 18.111 3.263 -18.146 1.00 95.19 109 ARG A N 1
ATOM 842 C CA . ARG A 1 109 ? 17.947 2.127 -17.232 1.00 95.19 109 ARG A CA 1
ATOM 843 C C . ARG A 1 109 ? 16.812 1.195 -17.614 1.00 95.19 109 ARG A C 1
ATOM 845 O O . ARG A 1 109 ? 16.958 -0.018 -17.520 1.00 95.19 109 ARG A O 1
ATOM 852 N N . PHE A 1 110 ? 15.692 1.757 -18.060 1.00 97.06 110 PHE A N 1
ATOM 853 C CA . PHE A 1 110 ? 14.464 1.010 -18.298 1.00 97.06 110 PHE A CA 1
ATOM 854 C C . PHE A 1 110 ? 13.936 1.220 -19.714 1.00 97.06 110 PHE A C 1
ATOM 856 O O . PHE A 1 110 ? 14.216 2.205 -20.405 1.00 97.06 110 PHE A O 1
ATOM 863 N N . ARG A 1 111 ? 13.107 0.284 -20.156 1.00 95.88 111 ARG A N 1
ATOM 864 C CA . ARG A 1 111 ? 12.235 0.450 -21.319 1.00 95.88 111 ARG A CA 1
ATOM 865 C C . ARG A 1 111 ? 10.834 -0.014 -20.956 1.00 95.88 111 ARG A C 1
ATOM 867 O O . ARG A 1 111 ? 10.667 -0.853 -20.080 1.00 95.88 111 ARG A O 1
ATOM 874 N N . ARG A 1 112 ? 9.823 0.520 -21.641 1.00 94.62 112 ARG A N 1
ATOM 875 C CA . ARG A 1 112 ? 8.476 -0.057 -21.539 1.00 94.62 112 ARG A CA 1
ATOM 876 C C . ARG A 1 112 ? 8.523 -1.473 -22.081 1.00 94.62 112 ARG A C 1
ATOM 878 O O . ARG A 1 112 ? 9.177 -1.689 -23.101 1.00 94.62 112 ARG A O 1
ATOM 885 N N . ASP A 1 113 ? 7.819 -2.378 -21.425 1.00 92.56 113 ASP A N 1
ATOM 886 C CA . ASP A 1 113 ? 7.549 -3.683 -22.003 1.00 92.56 113 ASP A CA 1
ATOM 887 C C . ASP A 1 113 ? 6.528 -3.499 -23.151 1.00 92.56 113 ASP A C 1
ATOM 889 O O . ASP A 1 113 ? 5.398 -3.062 -22.892 1.00 92.56 113 ASP A O 1
ATOM 893 N N . PRO A 1 114 ? 6.929 -3.724 -24.420 1.00 86.44 114 PRO A N 1
ATOM 894 C CA . PRO A 1 114 ? 6.053 -3.529 -25.570 1.00 86.44 114 PRO A CA 1
ATOM 895 C C . PRO A 1 114 ? 4.965 -4.603 -25.685 1.00 86.44 114 PRO A C 1
ATOM 897 O O . PRO A 1 114 ? 3.964 -4.356 -26.354 1.00 86.44 114 PRO A O 1
ATOM 900 N N . GLU A 1 115 ? 5.158 -5.759 -25.050 1.00 85.25 115 GLU A N 1
ATOM 901 C CA . GLU A 1 115 ? 4.254 -6.908 -25.107 1.00 85.25 115 GLU A CA 1
ATOM 902 C C . GLU A 1 115 ? 3.278 -6.909 -23.922 1.00 85.25 115 GLU A C 1
ATOM 904 O O . GLU A 1 115 ? 2.160 -7.411 -24.043 1.00 85.25 115 GLU A O 1
ATOM 909 N N . SER A 1 116 ? 3.642 -6.260 -22.807 1.00 82.44 116 SER A N 1
ATOM 910 C CA . SER A 1 116 ? 2.747 -6.129 -21.653 1.00 82.44 116 SER A CA 1
ATOM 911 C C . SER A 1 116 ? 1.475 -5.332 -21.966 1.00 82.44 116 SER A C 1
ATOM 913 O O . SER A 1 116 ? 1.478 -4.140 -22.311 1.00 82.44 116 SER A O 1
ATOM 915 N N . LEU A 1 117 ? 0.338 -5.981 -21.743 1.00 86.25 117 LEU A N 1
ATOM 916 C CA . LEU A 1 117 ? -0.934 -5.290 -21.610 1.00 86.25 117 LEU A CA 1
ATOM 917 C C . LEU A 1 117 ? -0.985 -4.534 -20.263 1.00 86.25 117 LEU A C 1
ATOM 919 O O . LEU A 1 117 ? -0.387 -4.974 -19.281 1.00 86.25 117 LEU A O 1
ATOM 923 N N . PRO A 1 118 ? -1.722 -3.410 -20.169 1.00 90.31 118 PRO A N 1
ATOM 924 C CA . PRO A 1 118 ? -1.976 -2.727 -18.901 1.00 90.31 118 PRO A CA 1
ATOM 925 C C . PRO A 1 118 ? -2.577 -3.665 -17.850 1.00 90.31 118 PRO A C 1
ATOM 927 O O . PRO A 1 118 ? -3.701 -4.128 -18.035 1.00 90.31 118 PRO A O 1
ATOM 930 N N . LEU A 1 119 ? -1.895 -3.898 -16.726 1.00 93.75 119 LEU A N 1
ATOM 931 C CA . LEU A 1 119 ? -2.484 -4.632 -15.610 1.00 93.75 119 LEU A CA 1
ATOM 932 C C . LEU A 1 119 ? -3.691 -3.847 -15.098 1.00 93.75 119 LEU A C 1
ATOM 934 O O . LEU A 1 119 ? -3.518 -2.771 -14.546 1.00 93.75 119 LEU A O 1
ATOM 938 N N . PHE A 1 120 ? -4.909 -4.342 -15.302 1.00 93.81 120 PHE A N 1
ATOM 939 C CA . PHE A 1 120 ? -6.118 -3.642 -14.869 1.00 93.81 120 PHE A CA 1
ATOM 940 C C . PHE A 1 120 ? -7.210 -4.612 -14.428 1.00 93.81 120 PHE A C 1
ATOM 942 O O . PHE A 1 120 ? -7.622 -5.488 -15.199 1.00 93.81 120 PHE A O 1
ATOM 949 N N . GLY A 1 121 ? -7.733 -4.401 -13.222 1.00 91.00 121 GLY A N 1
ATOM 950 C CA . GLY A 1 121 ? -8.882 -5.128 -12.694 1.00 91.00 121 GLY A CA 1
ATOM 951 C C . GLY A 1 121 ? -9.724 -4.270 -11.755 1.00 91.00 121 GLY A C 1
ATOM 952 O O . GLY A 1 121 ? -9.201 -3.448 -11.004 1.00 91.00 121 GLY A O 1
ATOM 953 N N . ARG A 1 122 ? -11.044 -4.465 -11.812 1.00 89.75 122 ARG A N 1
ATOM 954 C CA . ARG A 1 122 ? -12.003 -3.868 -10.875 1.00 89.75 122 ARG A CA 1
ATOM 955 C C . ARG A 1 122 ? -12.079 -4.725 -9.608 1.00 89.75 122 ARG A C 1
ATOM 957 O O . ARG A 1 122 ? -11.995 -5.948 -9.678 1.00 89.75 122 ARG A O 1
ATOM 964 N N . LEU A 1 123 ? -12.263 -4.076 -8.465 1.00 89.19 123 LEU A N 1
ATOM 965 C CA . LEU A 1 123 ? -12.435 -4.704 -7.157 1.00 89.19 123 LEU A CA 1
ATOM 966 C C . LEU A 1 123 ? -13.802 -4.278 -6.596 1.00 89.19 123 LEU A C 1
ATOM 968 O O . LEU A 1 123 ? -13.891 -3.275 -5.886 1.00 89.19 123 LEU A O 1
ATOM 972 N N . PRO A 1 124 ? -14.895 -4.957 -6.982 1.00 80.62 124 PRO A N 1
ATOM 973 C CA . PRO A 1 124 ? -16.237 -4.520 -6.619 1.00 80.62 124 PRO A CA 1
ATOM 974 C C . PRO A 1 124 ? -16.462 -4.606 -5.104 1.00 80.62 124 PRO A C 1
ATOM 976 O O . PRO A 1 124 ? -16.240 -5.647 -4.501 1.00 80.62 124 PRO A O 1
ATOM 979 N N . ASP A 1 125 ? -16.926 -3.503 -4.515 1.00 77.06 125 ASP A N 1
ATOM 980 C CA . ASP A 1 125 ? -17.190 -3.359 -3.069 1.00 77.06 125 ASP A CA 1
ATOM 981 C C . ASP A 1 125 ? -18.635 -3.766 -2.718 1.00 77.06 125 ASP A C 1
ATOM 983 O O . ASP A 1 125 ? -18.929 -4.191 -1.609 1.00 77.06 125 ASP A O 1
ATOM 987 N N . LYS A 1 126 ? -19.582 -3.642 -3.663 1.00 77.81 126 LYS A N 1
ATOM 988 C CA . LYS A 1 126 ? -20.995 -3.990 -3.444 1.00 77.81 126 LYS A CA 1
ATOM 989 C C . LYS A 1 126 ? -21.629 -4.629 -4.668 1.00 77.81 126 LYS A C 1
ATOM 991 O O . LYS A 1 126 ? -21.401 -4.201 -5.803 1.00 77.81 126 LYS A O 1
ATOM 996 N N . ARG A 1 127 ? -22.509 -5.598 -4.411 1.00 75.62 127 ARG A N 1
ATOM 997 C CA . ARG A 1 127 ? -23.441 -6.146 -5.400 1.00 75.62 127 ARG A CA 1
ATOM 998 C C . ARG A 1 127 ? -24.849 -5.633 -5.129 1.00 75.62 127 ARG A C 1
ATOM 1000 O O . ARG A 1 127 ? -25.290 -5.604 -3.983 1.00 75.62 127 ARG A O 1
ATOM 1007 N N . VAL A 1 128 ? -25.570 -5.261 -6.179 1.00 70.44 128 VAL A N 1
ATOM 1008 C CA . VAL A 1 128 ? -26.997 -4.922 -6.120 1.00 70.44 128 VAL A CA 1
ATOM 1009 C C . VAL A 1 128 ? -27.733 -5.860 -7.063 1.00 70.44 128 VAL A C 1
ATOM 1011 O O . VAL A 1 128 ? -27.401 -5.938 -8.240 1.00 70.44 128 VAL A O 1
ATOM 1014 N N . ALA A 1 129 ? -28.699 -6.616 -6.530 1.00 78.50 129 ALA A N 1
ATOM 1015 C CA . ALA A 1 129 ? -29.409 -7.669 -7.267 1.00 78.50 129 ALA A CA 1
ATOM 1016 C C . ALA A 1 129 ? -28.463 -8.692 -7.940 1.00 78.50 129 ALA A C 1
ATOM 1018 O O . ALA A 1 129 ? -28.681 -9.109 -9.073 1.00 78.50 129 ALA A O 1
ATOM 1019 N N . GLY A 1 130 ? -27.377 -9.063 -7.251 1.00 75.62 130 GLY A N 1
ATOM 1020 C CA . GLY A 1 130 ? -26.356 -9.987 -7.762 1.00 75.62 130 GLY A CA 1
ATOM 1021 C C . GLY A 1 130 ? -25.354 -9.365 -8.742 1.00 75.62 130 GLY A C 1
ATOM 1022 O O . GLY A 1 130 ? -24.321 -9.971 -9.004 1.00 75.62 130 GLY A O 1
ATOM 1023 N N . LEU A 1 131 ? -25.598 -8.142 -9.223 1.00 70.06 131 LEU A N 1
ATOM 1024 C CA . LEU A 1 131 ? -24.705 -7.439 -10.140 1.00 70.06 131 LEU A CA 1
ATOM 1025 C C . LEU A 1 131 ? -23.679 -6.615 -9.364 1.00 70.06 131 LEU A C 1
ATOM 1027 O O . LEU A 1 131 ? -24.040 -5.781 -8.532 1.00 70.06 131 LEU A O 1
ATOM 1031 N N . ALA A 1 132 ? -22.397 -6.834 -9.649 1.00 73.62 132 ALA A N 1
ATOM 1032 C CA . ALA A 1 132 ? -21.314 -6.008 -9.133 1.00 73.62 132 ALA A CA 1
ATOM 1033 C C . ALA A 1 132 ? -21.451 -4.578 -9.671 1.00 73.62 132 ALA A C 1
ATOM 1035 O O . ALA A 1 132 ? -21.410 -4.358 -10.882 1.00 73.62 132 ALA A O 1
ATOM 1036 N N . LEU A 1 133 ? -21.620 -3.599 -8.777 1.00 72.06 133 LEU A N 1
ATOM 1037 C CA . LEU A 1 133 ? -21.660 -2.205 -9.200 1.00 72.06 133 LEU A CA 1
ATOM 1038 C C . LEU A 1 133 ? -20.243 -1.749 -9.570 1.00 72.06 133 LEU A C 1
ATOM 1040 O O . LEU A 1 133 ? -19.329 -1.896 -8.750 1.00 72.06 133 LEU A O 1
ATOM 1044 N N . PRO A 1 134 ? -20.035 -1.183 -10.773 1.00 66.56 134 PRO A N 1
ATOM 1045 C CA . PRO A 1 134 ? -18.727 -0.695 -11.165 1.00 66.56 134 PRO A CA 1
ATOM 1046 C C . PRO A 1 134 ? -18.336 0.479 -10.267 1.00 66.56 134 PRO A C 1
ATOM 1048 O O . PRO A 1 134 ? -18.979 1.528 -10.255 1.00 66.56 134 PRO A O 1
ATOM 1051 N N . ASN A 1 135 ? -17.261 0.296 -9.504 1.00 77.19 135 ASN A N 1
ATOM 1052 C CA . ASN A 1 135 ? -16.612 1.381 -8.794 1.00 77.19 135 ASN A CA 1
ATOM 1053 C C . ASN A 1 135 ? -15.205 1.564 -9.373 1.00 77.19 135 ASN A C 1
ATOM 1055 O O . ASN A 1 135 ? -14.288 0.860 -8.955 1.00 77.19 135 ASN A O 1
ATOM 1059 N N . PRO A 1 136 ? -15.013 2.480 -10.335 1.00 71.88 136 PRO A N 1
ATOM 1060 C CA . PRO A 1 136 ? -13.715 2.681 -10.977 1.00 71.88 136 PRO A CA 1
ATOM 1061 C C . PRO A 1 136 ? -12.634 3.138 -9.988 1.00 71.88 136 PRO A C 1
ATOM 1063 O O . PRO A 1 136 ? -11.456 2.873 -10.210 1.00 71.88 136 PRO A O 1
ATOM 1066 N N . LYS A 1 137 ? -13.028 3.744 -8.857 1.00 79.06 137 LYS A N 1
ATOM 1067 C CA . LYS A 1 137 ? -12.133 4.041 -7.734 1.00 79.06 137 LYS A CA 1
ATOM 1068 C C . LYS A 1 137 ? -11.516 2.767 -7.172 1.00 79.06 137 LYS A C 1
ATOM 1070 O O . LYS A 1 137 ? -10.328 2.761 -6.890 1.00 79.06 137 LYS A O 1
ATOM 1075 N N . LYS A 1 138 ? -12.322 1.714 -6.998 1.00 87.56 138 LYS A N 1
ATOM 1076 C CA . LYS A 1 138 ? -11.928 0.442 -6.387 1.00 87.56 138 LYS A CA 1
ATOM 1077 C C . LYS A 1 138 ? -11.412 -0.496 -7.463 1.00 87.56 138 LYS A C 1
ATOM 1079 O O . LYS A 1 138 ? -12.138 -1.297 -8.050 1.00 87.56 138 LYS A O 1
ATOM 1084 N N . ALA A 1 139 ? -10.140 -0.333 -7.769 1.00 90.19 139 ALA A N 1
ATOM 1085 C CA . ALA A 1 139 ? -9.470 -1.052 -8.830 1.00 90.19 139 ALA A CA 1
ATOM 1086 C C . ALA A 1 139 ? -7.992 -1.214 -8.490 1.00 90.19 139 ALA A C 1
ATOM 1088 O O . ALA A 1 139 ? -7.486 -0.651 -7.516 1.00 90.19 139 ALA A O 1
ATOM 1089 N N . PHE A 1 140 ? -7.299 -1.950 -9.343 1.00 93.12 140 PHE A N 1
ATOM 1090 C CA . PHE A 1 140 ? -5.862 -1.833 -9.498 1.00 93.12 140 PHE A CA 1
ATOM 1091 C C . PHE A 1 140 ? -5.543 -1.563 -10.965 1.00 93.12 140 PHE A C 1
ATOM 1093 O O . PHE A 1 140 ? -6.213 -2.084 -11.862 1.00 93.12 140 PHE A O 1
ATOM 1100 N N . ILE A 1 141 ? -4.549 -0.713 -11.212 1.00 94.75 141 ILE A N 1
ATOM 1101 C CA . ILE A 1 141 ? -4.114 -0.354 -12.558 1.00 94.75 141 ILE A CA 1
ATOM 1102 C C . ILE A 1 141 ? -2.607 -0.149 -12.615 1.00 94.75 141 ILE A C 1
ATOM 1104 O O . ILE A 1 141 ? -2.031 0.508 -11.753 1.00 94.75 141 ILE A O 1
ATOM 1108 N N . GLY A 1 142 ? -1.969 -0.702 -13.635 1.00 93.88 142 GLY A N 1
ATOM 1109 C CA . GLY A 1 142 ? -0.528 -0.796 -13.676 1.00 93.88 142 GLY A CA 1
ATOM 1110 C C . GLY A 1 142 ? 0.066 -1.062 -15.046 1.00 93.88 142 GLY A C 1
ATOM 1111 O O . GLY A 1 142 ? -0.630 -1.392 -16.013 1.00 93.88 142 GLY A O 1
ATOM 1112 N N . ARG A 1 143 ? 1.381 -0.890 -15.132 1.00 95.00 143 ARG A N 1
ATOM 1113 C CA . ARG A 1 143 ? 2.163 -1.105 -16.344 1.00 95.00 143 ARG A CA 1
ATOM 1114 C C . ARG A 1 143 ? 3.519 -1.689 -16.005 1.00 95.00 143 ARG A C 1
ATOM 1116 O O . ARG A 1 143 ? 4.093 -1.374 -14.963 1.00 95.00 143 ARG A O 1
ATOM 1123 N N . SER A 1 144 ? 4.037 -2.455 -16.953 1.00 96.38 144 SER A N 1
ATOM 1124 C CA . SER A 1 144 ? 5.341 -3.061 -16.829 1.00 96.38 144 SER A CA 1
ATOM 1125 C C . SER A 1 144 ? 6.470 -2.325 -17.540 1.00 96.38 144 SER A C 1
ATOM 1127 O O . SER A 1 144 ? 6.287 -1.673 -18.577 1.00 96.38 144 SER A O 1
ATOM 1129 N N . LEU A 1 145 ? 7.661 -2.469 -16.968 1.00 97.00 145 LEU A N 1
ATOM 1130 C CA . LEU A 1 145 ? 8.945 -2.036 -17.490 1.00 97.00 145 LEU A CA 1
ATOM 1131 C C . LEU A 1 145 ? 9.911 -3.222 -17.529 1.00 97.00 145 LEU A C 1
ATOM 1133 O O . LEU A 1 145 ? 9.866 -4.101 -16.676 1.00 97.00 145 LEU A O 1
ATOM 1137 N N . LEU A 1 146 ? 10.844 -3.183 -18.472 1.00 96.62 146 LEU A N 1
ATOM 1138 C CA . LEU A 1 146 ? 11.998 -4.073 -18.511 1.00 96.62 146 LEU A CA 1
ATOM 1139 C C . LEU A 1 146 ? 13.239 -3.279 -18.110 1.00 96.62 146 LEU A C 1
ATOM 1141 O O . LEU A 1 146 ? 13.467 -2.180 -18.636 1.00 96.62 146 LEU A O 1
ATOM 1145 N N . SER A 1 147 ? 14.050 -3.841 -17.216 1.00 96.25 147 SER A N 1
ATOM 1146 C CA . SER A 1 147 ? 15.406 -3.342 -16.987 1.00 96.25 147 SER A CA 1
ATOM 1147 C C . SER A 1 147 ? 16.258 -3.575 -18.238 1.00 96.25 147 SER A C 1
ATOM 1149 O O . SER A 1 147 ? 16.070 -4.537 -18.981 1.00 96.25 147 SER A O 1
ATOM 1151 N N . ARG A 1 148 ? 17.160 -2.640 -18.542 1.00 92.50 148 ARG A N 1
ATOM 1152 C CA . ARG A 1 148 ? 18.080 -2.745 -19.688 1.00 92.50 148 ARG A CA 1
ATOM 1153 C C . ARG A 1 148 ? 19.375 -3.460 -19.350 1.00 92.50 148 ARG A C 1
ATOM 1155 O O . ARG A 1 148 ? 20.031 -3.966 -20.255 1.00 92.50 148 ARG A O 1
ATOM 1162 N N . HIS A 1 149 ? 19.761 -3.431 -18.082 1.00 85.19 149 HIS A N 1
ATOM 1163 C CA . HIS A 1 149 ? 21.015 -4.014 -17.611 1.00 85.19 149 HIS A CA 1
ATOM 1164 C C . HIS A 1 149 ? 20.816 -5.403 -17.017 1.00 85.19 149 HIS A C 1
ATOM 1166 O O . HIS A 1 149 ? 21.762 -6.177 -16.933 1.00 85.19 149 HIS A O 1
ATOM 1172 N N . GLU A 1 150 ? 19.588 -5.708 -16.617 1.00 76.50 150 GLU A N 1
ATOM 1173 C CA . GLU A 1 150 ? 19.224 -6.947 -15.957 1.00 76.50 150 GLU A CA 1
ATOM 1174 C C . GLU A 1 150 ? 18.008 -7.519 -16.682 1.00 76.50 150 GLU A C 1
ATOM 1176 O O . GLU A 1 150 ? 17.151 -6.766 -17.144 1.00 76.50 150 GLU A O 1
ATOM 1181 N N . GLU A 1 151 ? 17.907 -8.841 -16.773 1.00 87.31 151 GLU A N 1
ATOM 1182 C CA . GLU A 1 151 ? 16.723 -9.529 -17.307 1.00 87.31 151 GLU A CA 1
ATOM 1183 C C . GLU A 1 151 ? 15.578 -9.511 -16.277 1.00 87.31 151 GLU A C 1
ATOM 1185 O O . GLU A 1 151 ? 15.014 -10.542 -15.925 1.00 87.31 151 GLU A O 1
ATOM 1190 N N . LEU A 1 152 ? 15.281 -8.328 -15.730 1.00 95.81 152 LEU A N 1
ATOM 1191 C CA . LEU A 1 152 ? 14.224 -8.114 -14.750 1.00 95.81 152 LEU A CA 1
ATOM 1192 C C . LEU A 1 152 ? 13.033 -7.405 -15.373 1.00 95.81 152 LEU A C 1
ATOM 1194 O O . LEU A 1 152 ? 13.168 -6.409 -16.097 1.00 95.81 152 LEU A O 1
ATOM 1198 N N . HIS A 1 153 ? 11.863 -7.892 -14.991 1.00 96.19 153 HIS A N 1
ATOM 1199 C CA . HIS A 1 153 ? 10.572 -7.360 -15.366 1.00 96.19 153 HIS A CA 1
ATOM 1200 C C . HIS A 1 153 ? 9.944 -6.705 -14.134 1.00 96.19 153 HIS A C 1
ATOM 1202 O O . HIS A 1 153 ? 9.705 -7.345 -13.119 1.00 96.19 153 HIS A O 1
ATOM 1208 N N . PHE A 1 154 ? 9.683 -5.406 -14.196 1.00 97.75 154 PHE A N 1
ATOM 1209 C CA . PHE A 1 154 ? 9.024 -4.674 -13.121 1.00 97.75 154 PHE A CA 1
ATOM 1210 C C . PHE A 1 154 ? 7.587 -4.374 -13.515 1.00 97.75 154 PHE A C 1
ATOM 1212 O O . PHE A 1 154 ? 7.366 -3.609 -14.451 1.00 97.75 154 PHE A O 1
ATOM 1219 N N . CYS A 1 155 ? 6.610 -4.911 -12.793 1.00 97.62 155 CYS A N 1
ATOM 1220 C CA . CYS A 1 155 ? 5.205 -4.565 -12.969 1.00 97.62 155 CYS A CA 1
ATOM 1221 C C . CYS A 1 155 ? 4.777 -3.607 -11.855 1.00 97.62 155 CYS A C 1
ATOM 1223 O O . CYS A 1 155 ? 4.747 -3.991 -10.694 1.00 97.62 155 CYS A O 1
ATOM 1225 N N . PHE A 1 156 ? 4.421 -2.367 -12.187 1.00 97.88 156 PHE A N 1
ATOM 1226 C CA . PHE A 1 156 ? 3.963 -1.381 -11.204 1.00 97.88 156 PHE A CA 1
ATOM 1227 C C . PHE A 1 156 ? 2.454 -1.250 -11.265 1.00 97.88 156 PHE A C 1
ATOM 1229 O O . PHE A 1 156 ? 1.930 -0.938 -12.331 1.00 97.88 156 PHE A O 1
ATOM 1236 N N . ALA A 1 157 ? 1.761 -1.419 -10.144 1.00 97.81 157 ALA A N 1
ATOM 1237 C CA . ALA A 1 157 ? 0.319 -1.259 -10.044 1.00 97.81 157 ALA A CA 1
ATOM 1238 C C . ALA A 1 157 ? -0.067 -0.351 -8.878 1.00 97.81 157 ALA A C 1
ATOM 1240 O O . ALA A 1 157 ? 0.385 -0.514 -7.749 1.00 97.81 157 ALA A O 1
ATOM 1241 N N . GLY A 1 158 ? -0.935 0.612 -9.170 1.00 97.06 158 GLY A N 1
ATOM 1242 C CA . GLY A 1 158 ? -1.621 1.406 -8.168 1.00 97.06 158 GLY A CA 1
ATOM 1243 C C . GLY A 1 158 ? -2.906 0.698 -7.786 1.00 97.06 158 GLY A C 1
ATOM 1244 O O . GLY A 1 158 ? -3.540 0.107 -8.660 1.00 97.06 158 GLY A O 1
ATOM 1245 N N . ALA A 1 159 ? -3.311 0.760 -6.525 1.00 96.06 159 ALA A N 1
ATOM 1246 C CA . ALA A 1 159 ? -4.508 0.096 -6.037 1.00 96.06 159 ALA A CA 1
ATOM 1247 C C . ALA A 1 159 ? -5.315 0.955 -5.068 1.00 96.06 159 ALA A C 1
ATOM 1249 O O . ALA A 1 159 ? -4.801 1.834 -4.382 1.00 96.06 159 ALA A O 1
ATOM 1250 N N . HIS A 1 160 ? -6.606 0.661 -5.013 1.00 94.44 160 HIS A N 1
ATOM 1251 C CA . HIS A 1 160 ? -7.487 1.137 -3.964 1.00 94.44 160 HIS A CA 1
ATOM 1252 C C . HIS A 1 160 ? -8.447 0.007 -3.617 1.00 94.44 160 HIS A C 1
ATOM 1254 O O . HIS A 1 160 ? -9.396 -0.287 -4.349 1.00 94.44 160 HIS A O 1
ATOM 1260 N N . PHE A 1 161 ? -8.162 -0.671 -2.516 1.00 94.44 161 PHE A N 1
ATOM 1261 C CA . PHE A 1 161 ? -8.879 -1.879 -2.139 1.00 94.44 161 PHE A CA 1
ATOM 1262 C C . PHE A 1 161 ? -10.294 -1.564 -1.627 1.00 94.44 161 PHE A C 1
ATOM 1264 O O . PHE A 1 161 ? -10.563 -0.452 -1.156 1.00 94.44 161 PHE A O 1
ATOM 1271 N N . PRO A 1 162 ? -11.252 -2.490 -1.784 1.00 89.94 162 PRO A N 1
ATOM 1272 C CA . PRO A 1 162 ? -12.560 -2.379 -1.151 1.00 89.94 162 PRO A CA 1
ATOM 1273 C C . PRO A 1 162 ? -12.401 -2.461 0.371 1.00 89.94 162 PRO A C 1
ATOM 1275 O O . PRO A 1 162 ? -11.493 -3.117 0.876 1.00 89.94 162 PRO A O 1
ATOM 1278 N N . ILE A 1 163 ? -13.266 -1.757 1.099 1.00 92.25 163 ILE A N 1
ATOM 1279 C CA . ILE A 1 163 ? -13.201 -1.674 2.570 1.00 92.25 163 ILE A CA 1
ATOM 1280 C C . ILE A 1 163 ? -14.469 -2.207 3.224 1.00 92.25 163 ILE A C 1
ATOM 1282 O O . ILE A 1 163 ? -14.441 -2.488 4.415 1.00 92.25 163 ILE A O 1
ATOM 1286 N N . SER A 1 164 ? -15.578 -2.350 2.490 1.00 91.94 164 SER A N 1
ATOM 1287 C CA . SER A 1 164 ? -16.863 -2.744 3.079 1.00 91.94 164 SER A CA 1
ATOM 1288 C C . SER A 1 164 ? -16.768 -4.045 3.867 1.00 91.94 164 SER A C 1
ATOM 1290 O O . SER A 1 164 ? -17.234 -4.106 5.003 1.00 91.94 164 SER A O 1
ATOM 1292 N N . ASP A 1 165 ? -16.125 -5.050 3.280 1.00 92.75 165 ASP A N 1
ATOM 1293 C CA . ASP A 1 165 ? -16.104 -6.400 3.831 1.00 92.75 165 ASP A CA 1
ATOM 1294 C C . ASP A 1 165 ? -15.103 -6.495 4.980 1.00 92.75 165 ASP A C 1
ATOM 1296 O O . ASP A 1 165 ? -15.414 -7.069 6.018 1.00 92.75 165 ASP A O 1
ATOM 1300 N N . ILE A 1 166 ? -13.939 -5.844 4.851 1.00 94.12 166 ILE A N 1
ATOM 1301 C CA . ILE A 1 166 ? -12.964 -5.729 5.945 1.00 94.12 166 ILE A CA 1
ATOM 1302 C C . ILE A 1 166 ? -13.591 -4.962 7.116 1.00 94.12 166 ILE A C 1
ATOM 1304 O O . ILE A 1 166 ? -13.467 -5.374 8.264 1.00 94.12 166 ILE A O 1
ATOM 1308 N N . ALA A 1 167 ? -14.316 -3.872 6.852 1.00 94.19 167 ALA A N 1
ATOM 1309 C CA . ALA A 1 167 ? -15.017 -3.124 7.890 1.00 94.19 167 ALA A CA 1
ATOM 1310 C C . ALA A 1 167 ? -16.083 -3.977 8.588 1.00 94.19 167 ALA A C 1
ATOM 1312 O O . ALA A 1 167 ? -16.184 -3.926 9.809 1.00 94.19 167 ALA A O 1
ATOM 1313 N N . ALA A 1 168 ? -16.848 -4.775 7.835 1.00 94.50 168 ALA A N 1
ATOM 1314 C CA . ALA A 1 168 ? -17.820 -5.702 8.404 1.00 94.50 168 ALA A CA 1
ATOM 1315 C C . ALA A 1 168 ? -17.140 -6.783 9.262 1.00 94.50 168 ALA A C 1
ATOM 1317 O O . ALA A 1 168 ? -17.584 -7.036 10.378 1.00 94.50 168 ALA A O 1
ATOM 1318 N N . ALA A 1 169 ? -16.033 -7.359 8.786 1.00 94.56 169 ALA A N 1
ATOM 1319 C CA . ALA A 1 169 ? -15.236 -8.339 9.523 1.00 94.56 169 ALA A CA 1
ATOM 1320 C C . ALA A 1 169 ? -14.691 -7.776 10.846 1.00 94.56 169 ALA A C 1
ATOM 1322 O O . ALA A 1 169 ? -14.730 -8.443 11.876 1.00 94.56 169 ALA A O 1
ATOM 1323 N N . LEU A 1 170 ? -14.234 -6.522 10.842 1.00 92.81 170 LEU A N 1
ATOM 1324 C CA . LEU A 1 170 ? -13.702 -5.854 12.033 1.00 92.81 170 LEU A CA 1
ATOM 1325 C C . LEU A 1 170 ? -14.761 -5.506 13.080 1.00 92.81 170 LEU A C 1
ATOM 1327 O O . LEU A 1 170 ? -14.410 -5.217 14.225 1.00 92.81 170 LEU A O 1
ATOM 1331 N N . GLU A 1 171 ? -16.033 -5.513 12.703 1.00 92.75 171 GLU A N 1
ATOM 1332 C CA . GLU A 1 171 ? -17.145 -5.128 13.567 1.00 92.75 171 GLU A CA 1
ATOM 1333 C C . GLU A 1 171 ? -18.038 -6.289 13.984 1.00 92.75 171 GLU A C 1
ATOM 1335 O O . GLU A 1 171 ? -18.906 -6.090 14.833 1.00 92.75 171 GLU A O 1
ATOM 1340 N N . ASP A 1 172 ? -17.845 -7.480 13.419 1.00 92.75 172 ASP A N 1
ATOM 1341 C CA . ASP A 1 172 ? -18.614 -8.660 13.793 1.00 92.75 172 ASP A CA 1
ATOM 1342 C C . ASP A 1 172 ? -18.101 -9.221 15.130 1.00 92.75 172 ASP A C 1
ATOM 1344 O O . ASP A 1 172 ? -17.014 -9.791 15.178 1.00 92.75 172 ASP A O 1
ATOM 1348 N N . PRO A 1 173 ? -18.861 -9.120 16.237 1.00 88.56 173 PRO A N 1
ATOM 1349 C CA . PRO A 1 173 ? -18.405 -9.607 17.536 1.00 88.56 173 PRO A CA 1
ATOM 1350 C C . PRO A 1 173 ? -18.406 -11.140 17.646 1.00 88.56 173 PRO A C 1
ATOM 1352 O O . PRO A 1 173 ? -18.011 -11.671 18.683 1.00 88.56 173 PRO A O 1
ATOM 1355 N N . LYS A 1 174 ? -18.919 -11.864 16.640 1.00 91.25 174 LYS A N 1
ATOM 1356 C CA . LYS A 1 174 ? -19.090 -13.325 16.679 1.00 91.25 174 LYS A CA 1
ATOM 1357 C C . LYS A 1 174 ? -17.944 -14.094 16.030 1.00 91.25 174 LYS A C 1
ATOM 1359 O O . LYS A 1 174 ? -17.904 -15.317 16.161 1.00 91.25 174 LYS A O 1
ATOM 1364 N N . LYS A 1 175 ? -17.062 -13.412 15.304 1.00 91.12 175 LYS A N 1
ATOM 1365 C CA . LYS A 1 175 ? -15.968 -14.014 14.538 1.00 91.12 175 LYS A CA 1
ATOM 1366 C C . LYS A 1 175 ? -14.614 -13.605 15.114 1.00 91.12 175 LYS A C 1
ATOM 1368 O O . LYS A 1 175 ? -14.531 -12.710 15.948 1.00 91.12 175 LYS A O 1
ATOM 1373 N N . ASP A 1 176 ? -13.542 -14.255 14.663 1.00 92.81 176 ASP A N 1
ATOM 1374 C CA . ASP A 1 176 ? -12.203 -13.693 14.845 1.00 92.81 176 ASP A CA 1
ATOM 1375 C C . ASP A 1 176 ?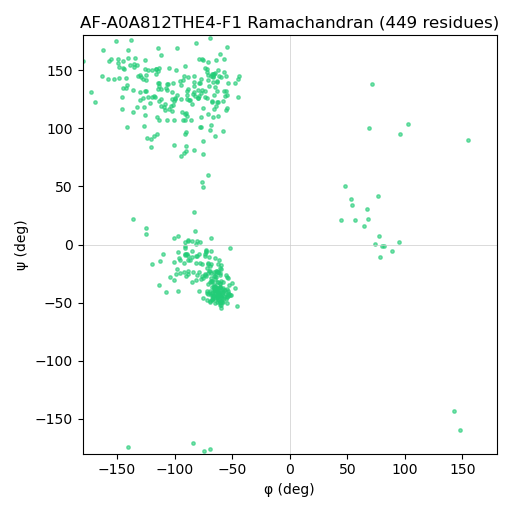 -11.988 -12.592 13.803 1.00 92.81 176 ASP A C 1
ATOM 1377 O O . ASP A 1 176 ? -11.718 -12.863 12.631 1.00 92.81 176 ASP A O 1
ATOM 1381 N N . ASN A 1 177 ? -12.134 -11.342 14.245 1.00 93.50 177 ASN A N 1
ATOM 1382 C CA . ASN A 1 177 ? -12.054 -10.146 13.407 1.00 93.50 177 ASN A CA 1
ATOM 1383 C C . ASN A 1 177 ? -10.762 -10.091 12.581 1.00 93.50 177 ASN A C 1
ATOM 1385 O O . ASN A 1 177 ? -10.779 -9.590 11.458 1.00 93.50 177 ASN A O 1
ATOM 1389 N N . LEU A 1 178 ? -9.644 -10.583 13.131 1.00 95.81 178 LEU A N 1
ATOM 1390 C CA . LEU A 1 178 ? -8.368 -10.576 12.420 1.00 95.81 178 LEU A CA 1
ATOM 1391 C C . LEU A 1 178 ? -8.361 -11.600 11.288 1.00 95.81 178 LEU A C 1
ATOM 1393 O O . LEU A 1 178 ? -7.955 -11.268 10.181 1.00 95.81 178 LEU A O 1
ATOM 1397 N N . GLU A 1 179 ? -8.791 -12.829 11.564 1.00 97.00 179 GLU A N 1
ATOM 1398 C CA . GLU A 1 179 ? -8.691 -13.923 10.599 1.00 97.00 179 GLU A CA 1
ATOM 1399 C C . GLU A 1 179 ? -9.597 -13.685 9.389 1.00 97.00 179 GLU A C 1
ATOM 1401 O O . GLU A 1 179 ? -9.162 -13.797 8.245 1.00 97.00 179 GLU A O 1
ATOM 1406 N N . GLU A 1 180 ? -10.828 -13.227 9.623 1.00 96.31 180 GLU A N 1
ATOM 1407 C CA . GLU A 1 180 ? -11.734 -12.857 8.534 1.00 96.31 180 GLU A CA 1
ATOM 1408 C C . GLU A 1 180 ? -11.156 -11.696 7.699 1.00 96.31 180 GLU A C 1
ATOM 1410 O O . GLU A 1 180 ? -11.168 -11.744 6.466 1.00 96.31 180 GLU A O 1
ATOM 1415 N N . ALA A 1 181 ? -10.587 -10.670 8.346 1.00 96.94 181 ALA A N 1
ATOM 1416 C CA . ALA A 1 181 ? -9.961 -9.550 7.644 1.00 96.94 181 ALA A CA 1
ATOM 1417 C C . ALA A 1 181 ? -8.727 -9.986 6.829 1.00 96.94 181 ALA A C 1
ATOM 1419 O O . ALA A 1 181 ? -8.556 -9.531 5.694 1.00 96.94 181 ALA A O 1
ATOM 1420 N N . LYS A 1 182 ? -7.904 -10.901 7.363 1.00 98.00 182 LYS A N 1
ATOM 1421 C CA . LYS A 1 182 ? -6.761 -11.500 6.658 1.00 98.00 182 LYS A CA 1
ATOM 1422 C C . LYS A 1 182 ? -7.213 -12.235 5.399 1.00 98.00 182 LYS A C 1
ATOM 1424 O O . LYS A 1 182 ? -6.667 -11.984 4.326 1.00 98.00 182 LYS A O 1
ATOM 1429 N N . ILE A 1 183 ? -8.233 -13.088 5.504 1.00 97.88 183 ILE A N 1
ATOM 1430 C CA . ILE A 1 183 ? -8.784 -13.842 4.368 1.00 97.88 183 ILE A CA 1
ATOM 1431 C C . ILE A 1 183 ? -9.303 -12.888 3.283 1.00 97.88 183 ILE A C 1
ATOM 1433 O O . ILE A 1 183 ? -8.996 -13.069 2.104 1.00 97.88 183 ILE A O 1
ATOM 1437 N N . LEU A 1 184 ? -10.046 -11.841 3.654 1.00 96.50 184 LEU A N 1
ATOM 1438 C CA . LEU A 1 184 ? -10.570 -10.852 2.701 1.00 96.50 184 LEU A CA 1
ATOM 1439 C C . LEU A 1 184 ? -9.457 -10.084 1.972 1.00 96.50 184 LEU A C 1
ATOM 1441 O O . LEU A 1 184 ? -9.532 -9.849 0.758 1.00 96.50 184 LEU A O 1
ATOM 1445 N N . LEU A 1 185 ? -8.392 -9.724 2.688 1.00 97.19 185 LEU A N 1
ATOM 1446 C CA . LEU A 1 185 ? -7.235 -9.068 2.093 1.00 97.19 185 LEU A CA 1
ATOM 1447 C C . LEU A 1 185 ? -6.451 -10.028 1.181 1.00 97.19 185 LEU A C 1
ATOM 1449 O O . LEU A 1 185 ? -6.100 -9.662 0.058 1.00 97.19 185 LEU A O 1
ATOM 1453 N N . ALA A 1 186 ? -6.269 -11.281 1.604 1.00 97.56 186 ALA A N 1
ATOM 1454 C CA . ALA A 1 186 ? -5.650 -12.342 0.812 1.00 97.56 186 ALA A CA 1
ATOM 1455 C C . ALA A 1 186 ? -6.416 -12.633 -0.487 1.00 97.56 186 ALA A C 1
ATOM 1457 O O . ALA A 1 186 ? -5.797 -12.713 -1.549 1.00 97.56 186 ALA A O 1
ATOM 1458 N N . ARG A 1 187 ? -7.757 -12.694 -0.447 1.00 96.44 187 ARG A N 1
ATOM 1459 C CA . ARG A 1 187 ? -8.611 -12.777 -1.650 1.00 96.44 187 ARG A CA 1
ATOM 1460 C C . ARG A 1 187 ? -8.308 -11.643 -2.619 1.00 96.44 187 ARG A C 1
ATOM 1462 O O . ARG A 1 187 ? -8.173 -11.860 -3.821 1.00 96.44 187 ARG A O 1
ATOM 1469 N N . THR A 1 188 ? -8.181 -10.421 -2.108 1.00 96.12 188 THR A N 1
ATOM 1470 C CA . THR A 1 188 ? -7.915 -9.243 -2.943 1.00 96.12 188 THR A CA 1
ATOM 1471 C C . THR A 1 188 ? -6.527 -9.310 -3.585 1.00 96.12 188 THR A C 1
ATOM 1473 O O . THR A 1 188 ? -6.405 -9.107 -4.793 1.00 96.12 188 THR A O 1
ATOM 1476 N N . LEU A 1 189 ? -5.492 -9.680 -2.824 1.00 97.44 189 LEU A N 1
ATOM 1477 C CA . LEU A 1 189 ? -4.136 -9.891 -3.348 1.00 97.44 189 LEU A CA 1
ATOM 1478 C C . LEU A 1 189 ? -4.085 -11.021 -4.384 1.00 97.44 189 LEU A C 1
ATOM 1480 O O . LEU A 1 189 ? -3.445 -10.881 -5.429 1.00 97.44 189 LEU A O 1
ATOM 1484 N N . ARG A 1 190 ? -4.819 -12.113 -4.148 1.00 96.31 190 ARG A N 1
ATOM 1485 C CA . ARG A 1 190 ? -4.981 -13.198 -5.118 1.00 96.31 190 ARG A CA 1
ATOM 1486 C C . ARG A 1 190 ? -5.595 -12.699 -6.421 1.00 96.31 190 ARG A C 1
ATOM 1488 O O . ARG A 1 190 ? -5.052 -12.998 -7.478 1.00 96.31 190 ARG A O 1
ATOM 1495 N N . LYS A 1 191 ? -6.659 -11.887 -6.383 1.00 95.25 191 LYS A N 1
ATOM 1496 C CA . LYS A 1 191 ? -7.268 -11.307 -7.599 1.00 95.25 191 LYS A CA 1
ATOM 1497 C C . LYS A 1 191 ? -6.249 -10.523 -8.434 1.00 95.25 191 LYS A C 1
ATOM 1499 O O . LYS A 1 191 ? -6.270 -10.625 -9.663 1.00 95.25 191 LYS A O 1
ATOM 1504 N N . VAL A 1 192 ? -5.341 -9.786 -7.785 1.00 96.25 192 VAL A N 1
ATOM 1505 C CA . VAL A 1 192 ? -4.241 -9.082 -8.466 1.00 96.25 192 VAL A CA 1
ATOM 1506 C C . VAL A 1 192 ? -3.304 -10.079 -9.157 1.00 96.25 192 VAL A C 1
ATOM 1508 O O . VAL A 1 192 ? -3.047 -9.924 -10.352 1.00 96.25 192 VAL A O 1
ATOM 1511 N N . LEU A 1 193 ? -2.855 -11.132 -8.460 1.00 96.56 193 LEU A N 1
ATOM 1512 C CA . LEU A 1 193 ? -1.987 -12.167 -9.044 1.00 96.56 193 LEU A CA 1
ATOM 1513 C C . LEU A 1 193 ? -2.662 -12.935 -10.180 1.00 96.56 193 LEU A C 1
ATOM 1515 O O . LEU A 1 193 ? -2.064 -13.086 -11.240 1.00 96.56 193 LEU A O 1
ATOM 1519 N N . CYS A 1 194 ? -3.913 -13.367 -10.002 1.00 94.88 194 CYS A N 1
ATOM 1520 C CA . CYS A 1 194 ? -4.706 -14.021 -11.042 1.00 94.88 194 CYS A CA 1
ATOM 1521 C C . CYS A 1 194 ? -4.756 -13.161 -12.307 1.00 94.88 194 CYS A C 1
ATOM 1523 O O . CYS A 1 194 ? -4.591 -13.666 -13.417 1.00 94.88 194 CYS A O 1
ATOM 1525 N N . LYS A 1 195 ? -4.976 -11.848 -12.157 1.00 94.38 195 LYS A N 1
ATOM 1526 C CA . LYS A 1 195 ? -5.024 -10.944 -13.306 1.00 94.38 195 LYS A CA 1
ATOM 1527 C C . LYS A 1 195 ? -3.650 -10.781 -13.946 1.00 94.38 195 LYS A C 1
ATOM 1529 O O . LYS A 1 195 ? -3.556 -10.930 -15.158 1.00 94.38 195 LYS A O 1
ATOM 1534 N N . ALA A 1 196 ? -2.605 -10.521 -13.164 1.00 94.75 196 ALA A N 1
ATOM 1535 C CA . ALA A 1 196 ? -1.247 -10.372 -13.684 1.00 94.75 196 ALA A CA 1
ATOM 1536 C C . ALA A 1 196 ? -0.772 -11.638 -14.419 1.00 94.75 196 ALA A C 1
ATOM 1538 O O . ALA A 1 196 ? -0.242 -11.545 -15.524 1.00 94.75 196 ALA A O 1
ATOM 1539 N N . GLN A 1 197 ? -1.070 -12.817 -13.868 1.00 94.06 197 GLN A N 1
ATOM 1540 C CA . GLN A 1 197 ? -0.798 -14.116 -14.481 1.00 94.06 197 GLN A CA 1
ATOM 1541 C C . GLN A 1 197 ? -1.513 -14.279 -15.826 1.00 94.06 197 GLN A C 1
ATOM 1543 O O . GLN A 1 197 ? -0.869 -14.581 -16.827 1.00 94.06 197 GLN A O 1
ATOM 1548 N N . ARG A 1 198 ? -2.833 -14.048 -15.878 1.00 91.62 198 ARG A N 1
ATOM 1549 C CA . ARG A 1 198 ? -3.625 -14.166 -17.121 1.00 91.62 198 ARG A CA 1
ATOM 1550 C C . ARG A 1 198 ? -3.157 -13.206 -18.212 1.00 91.62 198 ARG A C 1
ATOM 1552 O O . ARG A 1 198 ? -3.399 -13.447 -19.387 1.00 91.62 198 ARG A O 1
ATOM 1559 N N . MET A 1 199 ? -2.520 -12.109 -17.815 1.00 91.19 199 MET A N 1
ATOM 1560 C CA . MET A 1 199 ? -1.956 -11.109 -18.715 1.00 91.19 199 MET A CA 1
ATOM 1561 C C . MET A 1 199 ? -0.513 -11.418 -19.133 1.00 91.19 199 MET A C 1
ATOM 1563 O O . MET A 1 199 ? 0.079 -10.614 -19.845 1.00 91.19 199 MET A O 1
ATOM 1567 N N . GLY A 1 200 ? 0.044 -12.556 -18.702 1.00 91.75 200 GLY A N 1
ATOM 1568 C CA . GLY A 1 200 ? 1.409 -12.965 -19.028 1.00 91.75 200 GLY A CA 1
ATOM 1569 C C . GLY A 1 200 ? 2.480 -12.080 -18.393 1.00 91.75 200 GLY A C 1
ATOM 1570 O O . GLY A 1 200 ? 3.586 -12.015 -18.907 1.00 91.75 200 GLY A O 1
ATOM 1571 N N . LEU A 1 201 ? 2.154 -11.368 -17.307 1.00 93.25 201 LEU A N 1
ATOM 1572 C CA . LEU A 1 201 ? 3.068 -10.405 -16.685 1.00 93.25 201 LEU A CA 1
ATOM 1573 C C . LEU A 1 201 ? 3.982 -11.022 -15.631 1.00 93.25 201 LEU A C 1
ATOM 1575 O O . LEU A 1 201 ? 4.844 -10.314 -15.131 1.00 93.25 201 LEU A O 1
ATOM 1579 N N . LEU A 1 202 ? 3.743 -12.274 -15.230 1.00 94.44 202 LEU A N 1
ATOM 1580 C CA . LEU A 1 202 ? 4.458 -12.929 -14.136 1.00 94.44 202 LEU A CA 1
ATOM 1581 C C . LEU A 1 202 ? 5.340 -14.062 -14.674 1.00 94.44 202 LEU A C 1
ATOM 1583 O O . LEU A 1 202 ? 4.827 -15.038 -15.220 1.00 94.44 202 LEU A O 1
ATOM 1587 N N . ASP A 1 203 ? 6.647 -13.938 -14.457 1.00 93.44 203 ASP A N 1
ATOM 1588 C CA . ASP A 1 203 ? 7.691 -14.922 -14.768 1.00 93.44 203 ASP A CA 1
ATOM 1589 C C . ASP A 1 203 ? 8.758 -14.989 -13.646 1.00 93.44 203 ASP A C 1
ATOM 1591 O O . ASP A 1 203 ? 8.612 -14.353 -12.599 1.00 93.44 203 ASP A O 1
ATOM 1595 N N . ASP A 1 204 ? 9.836 -15.761 -13.852 1.00 93.94 204 ASP A N 1
ATOM 1596 C CA . ASP A 1 204 ? 10.954 -15.931 -12.899 1.00 93.94 204 ASP A CA 1
ATOM 1597 C C . ASP A 1 204 ? 11.735 -14.633 -12.615 1.00 93.94 204 ASP A C 1
ATOM 1599 O O . ASP A 1 204 ? 12.399 -14.520 -11.580 1.00 93.94 204 ASP A O 1
ATOM 1603 N N . GLY A 1 205 ? 11.673 -13.661 -13.527 1.00 95.44 205 GLY A N 1
ATOM 1604 C CA . GLY A 1 205 ? 12.353 -12.369 -13.449 1.00 95.44 205 GLY A CA 1
ATOM 1605 C C . GLY A 1 205 ? 11.443 -11.224 -13.005 1.00 95.44 205 GLY A C 1
ATOM 1606 O O . GLY A 1 205 ? 11.878 -10.069 -13.010 1.00 95.44 205 GLY A O 1
ATOM 1607 N N . THR A 1 206 ? 10.192 -11.513 -12.636 1.00 96.81 206 THR A N 1
ATOM 1608 C CA . THR A 1 206 ? 9.194 -10.479 -12.371 1.00 96.81 206 THR A CA 1
ATOM 1609 C C . THR A 1 206 ? 9.191 -10.005 -10.921 1.00 96.81 206 THR A C 1
ATOM 1611 O O . THR A 1 206 ? 9.089 -10.790 -9.981 1.00 96.81 206 THR A O 1
ATOM 1614 N N . ILE A 1 207 ? 9.188 -8.685 -10.744 1.00 98.12 207 ILE A N 1
ATOM 1615 C CA . ILE A 1 207 ? 8.903 -7.987 -9.493 1.00 98.12 207 ILE A CA 1
ATOM 1616 C C . ILE A 1 207 ? 7.613 -7.188 -9.697 1.00 98.12 207 ILE A C 1
ATOM 1618 O O . ILE A 1 207 ? 7.586 -6.202 -10.435 1.00 98.12 207 ILE A O 1
ATOM 1622 N N . LEU A 1 208 ? 6.532 -7.608 -9.045 1.00 98.25 208 LEU A N 1
ATOM 1623 C CA . LEU A 1 208 ? 5.259 -6.894 -9.035 1.00 98.25 208 LEU A CA 1
ATOM 1624 C C . LEU A 1 208 ? 5.209 -5.972 -7.816 1.00 98.25 208 LEU A C 1
ATOM 1626 O O . LEU A 1 208 ? 5.163 -6.435 -6.683 1.00 98.25 208 LEU A O 1
ATOM 1630 N N . ILE A 1 209 ? 5.190 -4.667 -8.055 1.00 98.44 209 ILE A N 1
ATOM 1631 C CA . ILE A 1 209 ? 5.106 -3.622 -7.038 1.00 98.44 209 ILE A CA 1
ATOM 1632 C C . ILE A 1 209 ? 3.676 -3.092 -7.020 1.00 98.44 209 ILE A C 1
ATOM 1634 O O . ILE A 1 209 ? 3.190 -2.555 -8.017 1.00 98.44 209 ILE A O 1
ATOM 1638 N N . LEU A 1 210 ? 3.008 -3.227 -5.880 1.00 98.12 210 LEU A N 1
ATOM 1639 C CA . LEU A 1 210 ? 1.646 -2.773 -5.646 1.00 98.12 210 LEU A CA 1
ATOM 1640 C C . LEU A 1 210 ? 1.655 -1.644 -4.612 1.00 98.12 210 LEU A C 1
ATOM 1642 O O . LEU A 1 210 ? 2.147 -1.826 -3.506 1.00 98.12 210 LEU A O 1
ATOM 1646 N N . GLN A 1 211 ? 1.102 -0.484 -4.951 1.00 95.88 211 GLN A N 1
ATOM 1647 C CA . GLN A 1 211 ? 1.071 0.687 -4.070 1.00 95.88 211 GLN A CA 1
ATOM 1648 C C . GLN A 1 211 ? -0.338 1.280 -4.023 1.00 95.88 211 GLN A C 1
ATOM 1650 O O . GLN A 1 211 ? -1.019 1.327 -5.041 1.00 95.88 211 GLN A O 1
ATOM 1655 N N . GLY A 1 212 ? -0.768 1.812 -2.884 1.00 94.19 212 GLY A N 1
ATOM 1656 C CA . GLY A 1 212 ? -1.987 2.620 -2.804 1.00 94.19 212 GLY A CA 1
ATOM 1657 C C . GLY A 1 212 ? -2.700 2.471 -1.472 1.00 94.19 212 GLY A C 1
ATOM 1658 O O . GLY A 1 212 ? -2.099 2.020 -0.500 1.00 94.19 212 GLY A O 1
ATOM 1659 N N . ASP A 1 213 ? -3.989 2.808 -1.450 1.00 94.38 213 ASP A N 1
ATOM 1660 C CA . ASP A 1 213 ? -4.852 2.511 -0.307 1.00 94.38 213 ASP A CA 1
ATOM 1661 C C . ASP A 1 213 ? -5.192 1.016 -0.313 1.00 94.38 213 ASP A C 1
ATOM 1663 O O . ASP A 1 213 ? -6.179 0.561 -0.908 1.00 94.38 213 ASP A O 1
ATOM 1667 N N . LEU A 1 214 ? -4.336 0.237 0.342 1.00 94.75 214 LEU A N 1
ATOM 1668 C CA . LEU A 1 214 ? -4.486 -1.210 0.473 1.00 94.75 214 LEU A CA 1
ATOM 1669 C C . LEU A 1 214 ? -5.456 -1.578 1.598 1.00 94.75 214 LEU A C 1
ATOM 1671 O O . LEU A 1 214 ? -5.711 -2.757 1.827 1.00 94.75 214 LEU A O 1
ATOM 1675 N N . ASN A 1 215 ? -6.025 -0.575 2.274 1.00 91.56 215 ASN A N 1
ATOM 1676 C CA . ASN A 1 215 ? -7.004 -0.735 3.335 1.00 91.56 215 ASN A CA 1
ATOM 1677 C C . ASN A 1 215 ? -6.554 -1.664 4.471 1.00 91.56 215 ASN A C 1
ATOM 1679 O O . ASN A 1 215 ? -7.389 -2.323 5.092 1.00 91.56 215 ASN A O 1
ATOM 1683 N N . SER A 1 216 ? -5.254 -1.669 4.799 1.00 91.38 216 SER A N 1
ATOM 1684 C CA . SER A 1 216 ? -4.823 -2.276 6.061 1.00 91.38 216 SER A CA 1
ATOM 1685 C C . SER A 1 216 ? -5.494 -1.563 7.232 1.00 91.38 216 SER A C 1
ATOM 1687 O O . SER A 1 216 ? -5.752 -0.351 7.189 1.00 91.38 216 SER A O 1
ATOM 1689 N N . ARG A 1 217 ? -5.834 -2.326 8.266 1.00 94.88 217 ARG A N 1
ATOM 1690 C CA . ARG A 1 217 ? -6.544 -1.841 9.447 1.00 94.88 217 ARG A CA 1
ATOM 1691 C C . ARG A 1 217 ? -5.908 -2.384 10.711 1.00 94.88 217 ARG A C 1
ATOM 1693 O O . ARG A 1 217 ? -5.334 -3.470 10.723 1.00 94.88 217 ARG A O 1
ATOM 1700 N N . THR A 1 218 ? -6.068 -1.607 11.770 1.00 95.56 218 THR A N 1
ATOM 1701 C CA . THR A 1 218 ? -5.593 -1.932 13.109 1.00 95.56 218 THR A CA 1
ATOM 1702 C C . THR A 1 218 ? -6.612 -2.815 13.817 1.00 95.56 218 THR A C 1
ATOM 1704 O O . THR A 1 218 ? -7.791 -2.464 13.891 1.00 95.56 218 THR A O 1
ATOM 1707 N N . VAL A 1 219 ? -6.155 -3.930 14.381 1.00 94.94 219 VAL A N 1
ATOM 1708 C CA . VAL A 1 219 ? -6.924 -4.779 15.291 1.00 94.94 219 VAL A CA 1
ATOM 1709 C C . VAL A 1 219 ? -6.380 -4.619 16.705 1.00 94.94 219 VAL A C 1
ATOM 1711 O O . VAL A 1 219 ? -5.248 -5.006 16.982 1.00 94.94 219 VAL A O 1
ATOM 1714 N N . LEU A 1 220 ? -7.190 -4.087 17.621 1.00 91.81 220 LEU A N 1
ATOM 1715 C CA . LEU A 1 220 ? -6.863 -4.027 19.047 1.00 91.81 220 LEU A CA 1
ATOM 1716 C C . LEU A 1 220 ? -7.360 -5.298 19.746 1.00 91.81 220 LEU A C 1
ATOM 1718 O O . LEU A 1 220 ? -8.566 -5.527 19.881 1.00 91.81 220 LEU A O 1
ATOM 1722 N N . ARG A 1 221 ? -6.428 -6.148 20.191 1.00 88.44 221 ARG A N 1
ATOM 1723 C CA . ARG A 1 221 ? -6.738 -7.388 20.914 1.00 88.44 221 ARG A CA 1
ATOM 1724 C C . ARG A 1 221 ? -7.081 -7.112 22.385 1.00 88.44 221 ARG A C 1
ATOM 1726 O O . ARG A 1 221 ? -6.649 -6.108 22.957 1.00 88.44 221 ARG A O 1
ATOM 1733 N N . PRO A 1 222 ? -7.779 -8.047 23.062 1.00 82.31 222 PRO A N 1
ATOM 1734 C CA . PRO A 1 222 ? -8.081 -7.919 24.483 1.00 82.31 222 PRO A CA 1
ATOM 1735 C C . PRO A 1 222 ? -6.862 -7.806 25.417 1.00 82.31 222 PRO A C 1
ATOM 1737 O O . PRO A 1 222 ? -6.975 -7.292 26.530 1.00 82.31 222 PRO A O 1
ATOM 1740 N N . SER A 1 223 ? -5.689 -8.254 24.974 1.00 82.81 223 SER A N 1
ATOM 1741 C CA . SER A 1 223 ? -4.432 -8.093 25.710 1.00 82.81 223 SER A CA 1
ATOM 1742 C C . SER A 1 223 ? -3.879 -6.663 25.686 1.00 82.81 223 SER A C 1
ATOM 1744 O O . SER A 1 223 ? -2.928 -6.388 26.404 1.00 82.81 223 SER A O 1
ATOM 1746 N N . GLY A 1 224 ? -4.443 -5.768 24.865 1.00 79.75 224 GLY A N 1
ATOM 1747 C CA . GLY A 1 224 ? -3.873 -4.446 24.582 1.00 79.75 224 GLY A CA 1
ATOM 1748 C C . GLY A 1 224 ? -2.899 -4.444 23.401 1.00 79.75 224 GLY A C 1
ATOM 1749 O O . GLY A 1 224 ? -2.485 -3.377 22.960 1.00 79.75 224 GLY A O 1
ATOM 1750 N N . ASN A 1 225 ? -2.575 -5.616 22.842 1.00 87.06 225 ASN A N 1
ATOM 1751 C CA . ASN A 1 225 ? -1.734 -5.704 21.652 1.00 87.06 225 ASN A CA 1
ATOM 1752 C C . ASN A 1 225 ? -2.485 -5.175 20.429 1.00 87.06 225 ASN A C 1
ATOM 1754 O O . ASN A 1 225 ? -3.646 -5.527 20.197 1.00 87.06 225 ASN A O 1
ATOM 1758 N N . GLN A 1 226 ? -1.789 -4.387 19.623 1.00 91.62 226 GLN A N 1
ATOM 1759 C CA . GLN A 1 226 ? -2.236 -3.974 18.301 1.00 91.62 226 GLN A CA 1
ATOM 1760 C C . GLN A 1 226 ? -1.655 -4.901 17.242 1.00 91.62 226 GLN A C 1
ATOM 1762 O O . GLN A 1 226 ? -0.494 -5.295 17.332 1.00 91.62 226 GLN A O 1
ATOM 1767 N N . LEU A 1 227 ? -2.466 -5.230 16.247 1.00 95.31 227 LEU A N 1
ATOM 1768 C CA . LEU A 1 227 ? -2.064 -6.007 15.082 1.00 95.31 227 LEU A CA 1
ATOM 1769 C C . LEU A 1 227 ? -2.461 -5.232 13.825 1.00 95.31 227 LEU A C 1
ATOM 1771 O O . LEU A 1 227 ? -3.521 -4.606 13.796 1.00 95.31 227 LEU A O 1
ATOM 1775 N N . ASP A 1 228 ? -1.626 -5.273 12.794 1.00 96.31 228 ASP A N 1
ATOM 1776 C CA . ASP A 1 228 ? -1.924 -4.710 11.475 1.00 96.31 228 ASP A CA 1
ATOM 1777 C C . ASP A 1 228 ? -2.330 -5.851 10.544 1.00 96.31 228 ASP A C 1
ATOM 1779 O O . ASP A 1 228 ? -1.548 -6.775 10.326 1.00 96.31 228 ASP A O 1
ATOM 1783 N N . VAL A 1 229 ? -3.552 -5.806 10.003 1.00 97.38 229 VAL A N 1
ATOM 1784 C CA . VAL A 1 229 ? -4.093 -6.907 9.183 1.00 97.38 229 VAL A CA 1
ATOM 1785 C C . VAL A 1 229 ? -3.147 -7.260 8.033 1.00 97.38 229 VAL A C 1
ATOM 1787 O O . VAL A 1 229 ? -2.908 -8.439 7.789 1.00 97.38 229 VAL A O 1
ATOM 1790 N N . LEU A 1 230 ? -2.587 -6.267 7.333 1.00 97.12 230 LEU A N 1
ATOM 1791 C CA . LEU A 1 230 ? -1.692 -6.518 6.206 1.00 97.12 230 LEU A CA 1
ATOM 1792 C C . LEU A 1 230 ? -0.384 -7.182 6.641 1.00 97.12 230 LEU A C 1
ATOM 1794 O O . LEU A 1 230 ? 0.004 -8.179 6.033 1.00 97.12 230 LEU A O 1
ATOM 1798 N N . SER A 1 231 ? 0.266 -6.687 7.694 1.00 97.06 231 SER A N 1
ATOM 1799 C CA . SER A 1 231 ? 1.468 -7.322 8.244 1.00 97.06 231 SER A CA 1
ATOM 1800 C C . SER A 1 231 ? 1.214 -8.768 8.687 1.00 97.06 231 SER A C 1
ATOM 1802 O O . SER A 1 231 ? 2.038 -9.638 8.408 1.00 97.06 231 SER A O 1
ATOM 1804 N N . GLU A 1 232 ? 0.051 -9.059 9.276 1.00 97.81 232 GLU A N 1
ATOM 1805 C CA . GLU A 1 232 ? -0.347 -10.427 9.640 1.00 97.81 232 GLU A CA 1
ATOM 1806 C C . GLU A 1 232 ? -0.558 -11.323 8.405 1.00 97.81 232 GLU A C 1
ATOM 1808 O O . GLU A 1 232 ? -0.171 -12.490 8.419 1.00 97.81 232 GLU A O 1
ATOM 1813 N N . VAL A 1 233 ? -1.098 -10.793 7.296 1.00 97.88 233 VAL A N 1
ATOM 1814 C CA . VAL A 1 233 ? -1.174 -11.535 6.018 1.00 97.88 233 VAL A CA 1
ATOM 1815 C C . VAL A 1 233 ? 0.220 -11.825 5.454 1.00 97.88 233 VAL A C 1
ATOM 1817 O O . VAL A 1 233 ? 0.431 -12.892 4.880 1.00 97.88 233 VAL A O 1
ATOM 1820 N N . MET A 1 234 ? 1.176 -10.899 5.580 1.00 97.50 234 MET A N 1
ATOM 1821 C CA . MET A 1 234 ? 2.545 -11.100 5.075 1.00 97.50 234 MET A CA 1
ATOM 1822 C C . MET A 1 234 ? 3.317 -12.137 5.909 1.00 97.50 234 MET A C 1
ATOM 1824 O O . MET A 1 234 ? 4.134 -12.890 5.372 1.00 97.50 234 MET A O 1
ATOM 1828 N N . ALA A 1 235 ? 3.055 -12.189 7.217 1.00 96.81 235 ALA A N 1
ATOM 1829 C CA . ALA A 1 235 ? 3.675 -13.141 8.133 1.00 96.81 235 ALA A CA 1
ATOM 1830 C C . ALA A 1 235 ? 3.099 -14.566 8.010 1.00 96.81 235 ALA A C 1
ATOM 1832 O O . ALA A 1 235 ? 3.815 -15.541 8.252 1.00 96.81 235 ALA A O 1
ATOM 1833 N N . ASP A 1 236 ? 1.832 -14.702 7.614 1.00 97.75 236 ASP A N 1
ATOM 1834 C CA . ASP A 1 236 ? 1.137 -15.987 7.527 1.00 97.75 236 ASP A CA 1
ATOM 1835 C C . ASP A 1 236 ? 1.536 -16.795 6.280 1.00 97.75 236 ASP A C 1
ATOM 1837 O O . ASP A 1 236 ? 1.057 -16.573 5.164 1.00 97.75 236 ASP A O 1
ATOM 1841 N N . LYS A 1 237 ? 2.419 -17.780 6.473 1.00 97.06 237 LYS A N 1
ATOM 1842 C CA . LYS A 1 237 ? 2.942 -18.609 5.381 1.00 97.06 237 LYS A CA 1
ATOM 1843 C C . LYS A 1 237 ? 1.898 -19.543 4.766 1.00 97.06 237 LYS A C 1
ATOM 1845 O O . LYS A 1 237 ? 1.976 -19.788 3.562 1.00 97.06 237 LYS A O 1
ATOM 1850 N N . GLU A 1 238 ? 0.932 -20.037 5.539 1.00 97.62 238 GLU A N 1
ATOM 1851 C CA . GLU A 1 238 ? -0.159 -20.865 5.007 1.00 97.62 238 GLU A CA 1
ATOM 1852 C C . GLU A 1 238 ? -1.082 -20.021 4.129 1.00 97.62 238 GLU A C 1
ATOM 1854 O O . GLU A 1 238 ? -1.393 -20.407 3.001 1.00 97.62 238 GLU A O 1
ATOM 1859 N N . LEU A 1 239 ? -1.429 -18.812 4.571 1.00 98.00 239 LEU A N 1
ATOM 1860 C CA . LEU A 1 239 ? -2.238 -17.885 3.785 1.00 98.00 239 LEU A CA 1
ATOM 1861 C C . LEU A 1 239 ? -1.517 -17.430 2.505 1.00 98.00 239 LEU A C 1
ATOM 1863 O O . LEU A 1 239 ? -2.124 -17.412 1.432 1.00 98.00 239 LEU A O 1
ATOM 1867 N N . GLN A 1 240 ? -0.210 -17.141 2.569 1.00 97.56 240 GLN A N 1
ATOM 1868 C CA . GLN A 1 240 ? 0.611 -16.866 1.377 1.00 97.56 240 GLN A CA 1
ATOM 1869 C C . GLN A 1 240 ? 0.640 -18.054 0.402 1.00 97.56 240 GLN A C 1
ATOM 1871 O O . GLN A 1 240 ? 0.635 -17.866 -0.820 1.00 97.56 240 GLN A O 1
ATOM 1876 N N . ALA A 1 241 ? 0.651 -19.291 0.907 1.00 96.31 241 ALA A N 1
ATOM 1877 C CA . ALA A 1 241 ? 0.524 -20.473 0.065 1.00 96.31 241 ALA A CA 1
ATOM 1878 C C . ALA A 1 241 ? -0.872 -20.561 -0.570 1.00 96.31 241 ALA A C 1
ATOM 1880 O O . ALA A 1 241 ? -0.961 -20.699 -1.792 1.00 96.31 241 ALA A O 1
ATOM 1881 N N . ALA A 1 242 ? -1.942 -20.371 0.210 1.00 97.31 242 ALA A N 1
ATOM 1882 C CA . ALA A 1 242 ? -3.329 -20.401 -0.258 1.00 97.31 242 ALA A CA 1
ATOM 1883 C C . ALA A 1 242 ? -3.601 -19.378 -1.376 1.00 97.31 242 ALA A C 1
ATOM 1885 O O . ALA A 1 242 ? -4.228 -19.713 -2.382 1.00 97.31 242 ALA A O 1
ATOM 1886 N N . ILE A 1 243 ? -3.046 -18.162 -1.270 1.00 97.19 243 ILE A N 1
ATOM 1887 C CA . ILE A 1 243 ? -3.133 -17.110 -2.303 1.00 97.19 243 ILE A CA 1
ATOM 1888 C C . ILE A 1 243 ? -2.670 -17.605 -3.682 1.00 97.19 243 ILE A C 1
ATOM 1890 O O . ILE A 1 243 ? -3.169 -17.115 -4.696 1.00 97.19 243 ILE A O 1
ATOM 1894 N N . ARG A 1 244 ? -1.759 -18.582 -3.751 1.00 95.31 244 ARG A N 1
ATOM 1895 C CA . ARG A 1 244 ? -1.137 -19.062 -4.997 1.00 95.31 244 ARG A CA 1
ATOM 1896 C C . ARG A 1 244 ? -1.729 -20.361 -5.531 1.00 95.31 244 ARG A C 1
ATOM 1898 O O . ARG A 1 244 ? -1.497 -20.687 -6.692 1.00 95.31 244 ARG A O 1
ATOM 1905 N N . VAL A 1 245 ? -2.496 -21.097 -4.724 1.00 95.12 245 VAL A N 1
ATOM 1906 C CA . VAL A 1 245 ? -3.013 -22.422 -5.102 1.00 95.12 245 VAL A CA 1
ATOM 1907 C C . VAL A 1 245 ? -3.793 -22.355 -6.416 1.00 95.12 245 VAL A C 1
ATOM 1909 O O . VAL A 1 245 ? -4.633 -21.479 -6.609 1.00 95.12 245 VAL A O 1
ATOM 1912 N N . GLY A 1 246 ? -3.504 -23.270 -7.341 1.00 92.19 246 GLY A N 1
ATOM 1913 C CA . GLY A 1 246 ? -4.176 -23.344 -8.642 1.00 92.19 246 GLY A CA 1
ATOM 1914 C C . GLY A 1 246 ? -3.776 -22.258 -9.648 1.00 92.19 246 GLY A C 1
ATOM 1915 O O . GLY A 1 246 ? -4.289 -22.262 -10.765 1.00 92.19 246 GLY A O 1
ATOM 1916 N N . LEU A 1 247 ? -2.862 -21.349 -9.297 1.00 91.56 247 LEU A N 1
ATOM 1917 C CA . LEU A 1 247 ? -2.258 -20.435 -10.262 1.00 91.56 247 LEU A CA 1
ATOM 1918 C C . LEU A 1 247 ? -1.029 -21.118 -10.871 1.00 91.56 247 LEU A C 1
ATOM 1920 O O . LEU A 1 247 ? -0.223 -21.665 -10.118 1.00 91.56 247 LEU A O 1
ATOM 192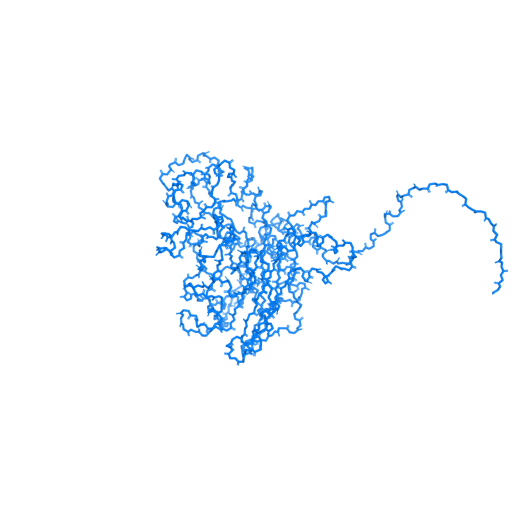4 N N . PRO A 1 248 ? -0.841 -21.092 -12.203 1.00 91.19 248 PRO A N 1
ATOM 1925 C CA . PRO A 1 248 ? 0.354 -21.627 -12.857 1.00 91.19 248 PRO A CA 1
ATOM 1926 C C . PRO A 1 248 ? 1.528 -20.651 -12.675 1.00 91.19 248 PRO A C 1
ATOM 1928 O O . PRO A 1 248 ? 2.117 -20.163 -13.637 1.00 91.19 248 PRO A O 1
ATOM 1931 N N . LEU A 1 249 ? 1.793 -20.290 -11.424 1.00 84.44 249 LEU A N 1
ATOM 1932 C CA . LEU A 1 249 ? 2.824 -19.362 -11.010 1.00 84.44 249 LEU A CA 1
ATOM 1933 C C . LEU A 1 249 ? 3.986 -20.127 -10.409 1.00 84.44 249 LEU A C 1
ATOM 1935 O O . LEU A 1 249 ? 3.832 -21.193 -9.814 1.00 84.44 249 LEU A O 1
ATOM 1939 N N . LEU A 1 250 ? 5.154 -19.522 -10.541 1.00 84.69 250 LEU A N 1
ATOM 1940 C CA . LEU A 1 250 ? 6.316 -19.916 -9.772 1.00 84.69 250 LEU A CA 1
ATOM 1941 C C . LEU A 1 250 ? 6.048 -19.656 -8.295 1.00 84.69 250 LEU A C 1
ATOM 1943 O O . LEU A 1 250 ? 5.219 -18.814 -7.928 1.00 84.69 250 LEU A O 1
ATOM 1947 N N . ASP A 1 251 ? 6.800 -20.342 -7.442 1.00 91.50 251 ASP A N 1
ATOM 1948 C CA . ASP A 1 251 ? 6.825 -19.973 -6.039 1.00 91.50 251 ASP A CA 1
ATOM 1949 C C . ASP A 1 251 ? 7.211 -18.509 -5.920 1.00 91.50 251 ASP A C 1
ATOM 1951 O O . ASP A 1 251 ? 8.330 -18.151 -6.267 1.00 91.50 251 ASP A O 1
ATOM 1955 N N . GLY A 1 252 ? 6.304 -17.686 -5.415 1.00 94.75 252 GLY A N 1
ATOM 1956 C CA . GLY A 1 252 ? 6.576 -16.329 -4.960 1.00 94.75 252 GLY A CA 1
ATOM 1957 C C . GLY A 1 252 ? 5.847 -16.042 -3.662 1.00 94.75 252 GLY A C 1
ATOM 1958 O O . GLY A 1 252 ? 5.079 -16.876 -3.191 1.00 94.75 252 GLY A O 1
ATOM 1959 N N . GLU A 1 253 ? 6.065 -14.880 -3.077 1.00 95.81 253 GLU A N 1
ATOM 1960 C CA . GLU A 1 253 ? 5.315 -14.432 -1.904 1.00 95.81 253 GLU A CA 1
ATOM 1961 C C . GLU A 1 253 ? 5.116 -12.924 -1.966 1.00 95.81 253 GLU A C 1
ATOM 1963 O O . GLU A 1 253 ? 5.917 -12.212 -2.580 1.00 95.81 253 GLU A O 1
ATOM 1968 N N . TRP A 1 254 ? 4.027 -12.452 -1.363 1.00 97.94 254 TRP A N 1
ATOM 1969 C CA . TRP A 1 254 ? 3.885 -11.038 -1.064 1.00 97.94 254 TRP A CA 1
ATOM 1970 C C . TRP A 1 254 ? 4.717 -10.710 0.171 1.00 97.94 254 TRP A C 1
ATOM 1972 O O . TRP A 1 254 ? 4.730 -11.464 1.143 1.00 97.94 254 TRP A O 1
ATOM 1982 N N . PHE A 1 255 ? 5.389 -9.570 0.141 1.00 97.62 255 PHE A N 1
ATOM 1983 C CA . PHE A 1 255 ? 6.089 -9.017 1.286 1.00 97.62 255 PHE A CA 1
ATOM 1984 C C . PHE A 1 255 ? 6.081 -7.492 1.218 1.00 97.62 255 PHE A C 1
ATOM 1986 O O . PHE A 1 255 ? 5.894 -6.887 0.159 1.00 97.62 255 PHE A O 1
ATOM 1993 N N . GLU A 1 256 ? 6.306 -6.861 2.361 1.00 96.94 256 GLU A N 1
ATOM 1994 C CA . GLU A 1 256 ? 6.515 -5.425 2.438 1.00 96.94 256 GLU A CA 1
ATOM 1995 C C . GLU A 1 256 ? 8.012 -5.120 2.566 1.00 96.94 256 GLU A C 1
ATOM 1997 O O . GLU A 1 256 ? 8.650 -5.595 3.503 1.00 96.94 256 GLU A O 1
ATOM 2002 N N . PRO A 1 257 ? 8.596 -4.314 1.664 1.00 95.38 257 PRO A N 1
ATOM 2003 C CA . PRO A 1 257 ? 10.026 -4.033 1.698 1.00 95.38 257 PRO A CA 1
ATOM 2004 C C . PRO A 1 257 ? 10.534 -3.321 2.956 1.00 95.38 257 PRO A C 1
ATOM 2006 O O . PRO A 1 257 ? 11.686 -3.533 3.328 1.00 95.38 257 PRO A O 1
ATOM 2009 N N . SER A 1 258 ? 9.727 -2.456 3.582 1.00 89.69 258 SER A N 1
ATOM 2010 C CA . SER A 1 258 ? 10.185 -1.580 4.671 1.00 89.69 258 SER A CA 1
ATOM 2011 C C . SER A 1 258 ? 10.524 -2.324 5.963 1.00 89.69 258 SER A C 1
ATOM 2013 O O . SER A 1 258 ? 11.249 -1.763 6.779 1.00 89.69 258 SER A O 1
ATOM 2015 N N . ASN A 1 259 ? 10.053 -3.570 6.147 1.00 84.44 259 ASN A N 1
ATOM 2016 C CA . ASN A 1 259 ? 10.245 -4.402 7.350 1.00 84.44 259 ASN A CA 1
ATOM 2017 C C . ASN A 1 259 ? 10.036 -3.655 8.687 1.00 84.44 259 ASN A C 1
ATOM 2019 O O . ASN A 1 259 ? 10.551 -4.078 9.723 1.00 84.44 259 ASN A O 1
ATOM 2023 N N . ALA A 1 260 ? 9.315 -2.533 8.672 1.00 89.94 260 ALA A N 1
ATOM 2024 C CA . ALA A 1 260 ? 9.092 -1.724 9.854 1.00 89.94 260 ALA A CA 1
ATOM 2025 C C . ALA A 1 260 ? 8.145 -2.463 10.802 1.00 89.94 260 ALA A C 1
ATOM 2027 O O . ALA A 1 260 ? 7.235 -3.170 10.362 1.00 89.94 260 ALA A O 1
ATOM 2028 N N . ASP A 1 261 ? 8.355 -2.283 12.106 1.00 92.81 261 ASP A N 1
ATOM 2029 C CA . ASP A 1 261 ? 7.396 -2.742 13.105 1.00 92.81 261 ASP A CA 1
ATOM 2030 C C . ASP A 1 261 ? 6.029 -2.109 12.787 1.00 92.81 261 ASP A C 1
ATOM 2032 O O . ASP A 1 261 ? 5.957 -0.883 12.642 1.00 92.81 261 ASP A O 1
ATOM 2036 N N . PRO A 1 262 ? 4.943 -2.897 12.679 1.00 91.69 262 PRO A N 1
ATOM 2037 C CA . PRO A 1 262 ? 3.633 -2.364 12.329 1.00 91.69 262 PRO A CA 1
ATOM 2038 C C . PRO A 1 262 ? 3.142 -1.238 13.249 1.00 91.69 262 PRO A C 1
ATOM 2040 O O . PRO A 1 262 ? 2.366 -0.384 12.826 1.00 91.69 262 PRO A O 1
ATOM 2043 N N . SER A 1 263 ? 3.604 -1.213 14.501 1.00 92.69 263 SER A N 1
ATOM 2044 C CA . SER A 1 263 ? 3.290 -0.160 15.469 1.00 92.69 263 SER A CA 1
ATOM 2045 C C . SER A 1 263 ? 3.985 1.176 15.205 1.00 92.69 263 SER A C 1
ATOM 2047 O O . SER A 1 263 ? 3.462 2.224 15.592 1.00 92.69 263 SER A O 1
ATOM 2049 N N . GLU A 1 264 ? 5.146 1.137 14.553 1.00 93.81 264 GLU A N 1
ATOM 2050 C CA . GLU A 1 264 ? 5.970 2.299 14.202 1.00 93.81 264 GLU A CA 1
ATOM 2051 C C . GLU A 1 264 ? 5.615 2.853 12.822 1.00 93.81 264 GLU A C 1
ATOM 2053 O O . GLU A 1 264 ? 6.101 3.911 12.421 1.00 93.81 264 GLU A O 1
ATOM 2058 N N . LEU A 1 265 ? 4.762 2.151 12.076 1.00 93.88 265 LEU A N 1
ATOM 2059 C CA . LEU A 1 265 ? 4.271 2.653 10.810 1.00 93.88 265 LEU A CA 1
ATOM 2060 C C . LEU A 1 265 ? 3.454 3.923 11.022 1.00 93.88 265 LEU A C 1
ATOM 2062 O O . LEU A 1 265 ? 2.655 4.015 11.966 1.00 93.88 265 LEU A O 1
ATOM 2066 N N . PRO A 1 266 ? 3.605 4.898 10.117 1.00 95.00 266 PRO A N 1
ATOM 2067 C CA . PRO A 1 266 ? 2.881 6.132 10.260 1.00 95.00 266 PRO A CA 1
ATOM 2068 C C . PRO A 1 266 ? 1.397 5.906 9.968 1.00 95.00 266 PRO A C 1
ATOM 2070 O O . PRO A 1 266 ? 1.010 5.160 9.061 1.00 95.00 266 PRO A O 1
ATOM 2073 N N . VAL A 1 267 ? 0.556 6.572 10.747 1.00 95.69 267 VAL A N 1
ATOM 2074 C CA . VAL A 1 267 ? -0.881 6.651 10.533 1.00 95.69 267 VAL A CA 1
ATOM 2075 C C . VAL A 1 267 ? -1.112 7.462 9.267 1.00 95.69 267 VAL A C 1
ATOM 2077 O O . VAL A 1 267 ? -0.691 8.612 9.157 1.00 95.69 267 VAL A O 1
ATOM 2080 N N . THR A 1 268 ? -1.822 6.868 8.314 1.00 93.50 268 THR A N 1
ATOM 2081 C CA . THR A 1 268 ? -2.176 7.517 7.045 1.00 93.50 268 THR A CA 1
ATOM 2082 C C . THR A 1 268 ? -3.670 7.761 6.948 1.00 93.50 268 THR A C 1
ATOM 2084 O O . THR A 1 268 ? -4.095 8.542 6.110 1.00 93.50 268 THR A O 1
ATOM 2087 N N . TYR A 1 269 ? -4.472 7.133 7.808 1.00 92.50 269 TYR A N 1
ATOM 2088 C CA . TYR A 1 269 ? -5.925 7.166 7.746 1.00 92.50 269 TYR A CA 1
ATOM 2089 C C . TYR A 1 269 ? -6.564 7.840 8.963 1.00 92.50 269 TYR A C 1
ATOM 2091 O O . TYR A 1 269 ? -6.075 7.738 10.088 1.00 92.50 269 TYR A O 1
ATOM 2099 N N . LYS A 1 270 ? -7.736 8.431 8.705 1.00 89.56 270 LYS A N 1
ATOM 2100 C CA . LYS A 1 270 ? -8.638 9.111 9.636 1.00 89.56 270 LYS A CA 1
ATOM 2101 C C . LYS A 1 270 ? -8.179 10.507 10.043 1.00 89.56 270 LYS A C 1
ATOM 2103 O O . LYS A 1 270 ? -8.339 10.904 11.194 1.00 89.56 270 LYS A O 1
ATOM 2108 N N . PHE A 1 271 ? -7.685 11.282 9.084 1.00 90.81 271 PHE A N 1
ATOM 2109 C CA . PHE A 1 271 ? -7.360 12.684 9.316 1.00 90.81 271 PHE A CA 1
ATOM 2110 C C . PHE A 1 271 ? -8.532 13.634 9.016 1.00 90.81 271 PHE A C 1
ATOM 2112 O O . PHE A 1 271 ? -9.405 13.357 8.196 1.00 90.81 271 PHE A O 1
ATOM 2119 N N . LEU A 1 272 ? -8.536 14.784 9.684 1.00 89.69 272 LEU A N 1
ATOM 2120 C CA . LEU A 1 272 ? -9.292 15.980 9.334 1.00 89.69 272 LEU A CA 1
ATOM 2121 C C . LEU A 1 272 ? -8.720 16.600 8.052 1.00 89.69 272 LEU A C 1
ATOM 2123 O O . LEU A 1 272 ? -7.726 16.135 7.499 1.00 89.69 272 LEU A O 1
ATOM 2127 N N . HIS A 1 273 ? -9.327 17.680 7.564 1.00 85.81 273 HIS A N 1
ATOM 2128 C CA . HIS A 1 273 ? -8.740 18.427 6.450 1.00 85.81 273 HIS A CA 1
ATOM 2129 C C . HIS A 1 273 ? -7.396 19.062 6.840 1.00 85.81 273 HIS A C 1
ATOM 2131 O O . HIS A 1 273 ? -6.435 18.953 6.085 1.00 85.81 273 HIS A O 1
ATOM 2137 N N . ASP A 1 274 ? -7.328 19.631 8.044 1.00 87.06 274 ASP A N 1
ATOM 2138 C CA . ASP A 1 274 ? -6.173 20.366 8.556 1.00 87.06 274 ASP A CA 1
ATOM 2139 C C . ASP A 1 274 ? -5.527 19.624 9.735 1.00 87.06 274 ASP A C 1
ATOM 2141 O O . ASP A 1 274 ? -6.196 18.884 10.461 1.00 87.06 274 ASP A O 1
ATOM 2145 N N . VAL A 1 275 ? -4.223 19.826 9.912 1.00 89.25 275 VAL A N 1
ATOM 2146 C CA . VAL A 1 275 ? -3.427 19.333 11.047 1.00 89.25 275 VAL A CA 1
ATOM 2147 C C . VAL A 1 275 ? -2.935 20.544 11.841 1.00 89.25 275 VAL A C 1
ATOM 2149 O O . VAL A 1 275 ? -2.761 21.617 11.263 1.00 89.25 275 VAL A O 1
ATOM 2152 N N . GLY A 1 276 ? -2.758 20.405 13.153 1.00 91.00 276 GLY A N 1
ATOM 2153 C CA . GLY A 1 276 ? -2.319 21.507 14.004 1.00 91.00 276 GLY A CA 1
ATOM 2154 C C . GLY A 1 276 ? -0.879 21.954 13.728 1.00 91.00 276 GLY A C 1
ATOM 2155 O O . GLY A 1 276 ? -0.003 21.161 13.376 1.00 91.00 276 GLY A O 1
ATOM 2156 N N . ASP A 1 277 ? -0.630 23.256 13.892 1.00 90.56 277 ASP A N 1
ATOM 2157 C CA . ASP A 1 277 ? 0.672 23.876 13.620 1.00 90.56 277 ASP A CA 1
ATOM 2158 C C . ASP A 1 277 ? 1.784 23.380 14.552 1.00 90.56 277 ASP A C 1
ATOM 2160 O O . ASP A 1 277 ? 2.958 23.414 14.180 1.00 90.56 277 ASP A O 1
ATOM 2164 N N . THR A 1 278 ? 1.455 22.985 15.783 1.00 90.19 278 THR A N 1
ATOM 2165 C CA . THR A 1 278 ? 2.440 22.472 16.740 1.00 90.19 278 THR A CA 1
ATOM 2166 C C . THR A 1 278 ? 2.918 21.093 16.306 1.00 90.19 278 THR A C 1
ATOM 2168 O O . THR A 1 278 ? 4.125 20.855 16.308 1.00 90.19 278 THR A O 1
ATOM 2171 N N . PHE A 1 279 ? 2.011 20.227 15.855 1.00 89.88 279 PHE A N 1
ATOM 2172 C CA . PHE A 1 279 ? 2.347 18.924 15.295 1.00 89.88 279 PHE A CA 1
ATOM 2173 C C . PHE A 1 279 ? 3.214 19.068 14.038 1.00 89.88 279 PHE A C 1
ATOM 2175 O O . PHE A 1 279 ? 4.286 18.471 13.966 1.00 89.88 279 PHE A O 1
ATOM 2182 N N . LEU A 1 280 ? 2.825 19.947 13.105 1.00 88.00 280 LEU A N 1
ATOM 2183 C CA . LEU A 1 280 ? 3.585 20.207 11.872 1.00 88.00 280 LEU A CA 1
ATOM 2184 C C . LEU A 1 280 ? 5.007 20.747 12.116 1.00 88.00 280 LEU A C 1
ATOM 2186 O O . LEU A 1 280 ? 5.877 20.577 11.266 1.00 88.00 280 LEU A O 1
ATOM 2190 N N . LYS A 1 281 ? 5.255 21.417 13.250 1.00 86.31 281 LYS A N 1
ATOM 2191 C CA . LYS A 1 281 ? 6.582 21.940 13.626 1.00 86.31 281 LYS A CA 1
ATOM 2192 C C . LYS A 1 281 ? 7.440 20.942 14.404 1.00 86.31 281 LYS A C 1
ATOM 2194 O O . LYS A 1 281 ? 8.649 21.150 14.486 1.00 86.31 281 LYS A O 1
ATOM 2199 N N . GLY A 1 282 ? 6.821 19.954 15.049 1.00 74.38 282 GLY A N 1
ATOM 2200 C CA . GLY A 1 282 ? 7.454 19.155 16.098 1.00 74.38 282 GLY A CA 1
ATOM 2201 C C . GLY A 1 282 ? 7.819 17.726 15.705 1.00 74.38 282 GLY A C 1
ATOM 2202 O O . GLY A 1 282 ? 8.884 17.260 16.104 1.00 74.38 282 GLY A O 1
ATOM 2203 N N . GLU A 1 283 ? 6.959 17.024 14.962 1.00 66.88 283 GLU A N 1
ATOM 2204 C CA . GLU A 1 283 ? 7.069 15.568 14.784 1.00 66.88 283 GLU A CA 1
ATOM 2205 C C . GLU A 1 283 ? 7.265 15.137 13.325 1.00 66.88 283 GLU A C 1
ATOM 2207 O O . GLU A 1 283 ? 6.805 15.786 12.387 1.00 66.88 283 GLU A O 1
ATOM 2212 N N . SER A 1 284 ? 7.956 14.005 13.147 1.00 72.88 284 SER A N 1
ATOM 2213 C CA . SER A 1 284 ? 8.246 13.383 11.850 1.00 72.88 284 SER A CA 1
ATOM 2214 C C . SER A 1 284 ? 7.075 12.561 11.293 1.00 72.88 284 SER A C 1
ATOM 2216 O O . SER A 1 284 ? 6.973 12.436 10.076 1.00 72.88 284 SER A O 1
ATOM 2218 N N . SER A 1 285 ? 6.186 12.027 12.144 1.00 89.00 285 SER A N 1
ATOM 2219 C CA . SER A 1 285 ? 4.870 11.466 11.785 1.00 89.00 285 SER A CA 1
ATOM 2220 C C . SER A 1 285 ? 4.119 10.962 13.031 1.00 89.00 285 SER A C 1
ATOM 2222 O O . SER A 1 285 ? 4.746 10.607 14.027 1.00 89.00 285 SER A O 1
ATOM 2224 N N . LEU A 1 286 ? 2.788 10.854 12.959 1.00 94.19 286 LEU A N 1
ATOM 2225 C CA . LEU A 1 286 ? 1.973 10.179 13.978 1.00 94.19 286 LEU A CA 1
ATOM 2226 C C . LEU A 1 286 ? 2.039 8.663 13.752 1.00 94.19 286 LEU A C 1
ATOM 2228 O O . LEU A 1 286 ? 1.685 8.210 12.667 1.00 94.19 286 LEU A O 1
ATOM 2232 N N . THR A 1 287 ? 2.406 7.871 14.760 1.00 95.19 287 THR A N 1
ATOM 2233 C CA . THR A 1 287 ? 2.410 6.398 14.685 1.00 95.19 287 THR A CA 1
ATOM 2234 C C . THR A 1 287 ? 1.332 5.797 15.585 1.00 95.19 287 THR A C 1
ATOM 2236 O O . THR A 1 287 ? 0.804 6.453 16.487 1.00 95.19 287 THR A O 1
ATOM 2239 N N . LEU A 1 288 ? 0.981 4.527 15.361 1.00 93.38 288 LEU A N 1
ATOM 2240 C CA . LEU A 1 288 ? 0.050 3.836 16.259 1.00 93.38 288 LEU A CA 1
ATOM 2241 C C . LEU A 1 288 ? 0.626 3.691 17.666 1.00 93.38 288 LEU A C 1
ATOM 2243 O O . LEU A 1 288 ? -0.096 3.847 18.648 1.00 93.38 288 LEU A O 1
ATOM 2247 N N . LYS A 1 289 ? 1.934 3.445 17.777 1.00 93.94 289 LYS A N 1
ATOM 2248 C CA . LYS A 1 289 ? 2.628 3.386 19.061 1.00 93.94 289 LYS A CA 1
ATOM 2249 C C . LYS A 1 289 ? 2.494 4.688 19.848 1.00 93.94 289 LYS A C 1
ATOM 2251 O O . LYS A 1 289 ? 2.122 4.618 21.017 1.00 93.94 289 LYS A O 1
ATOM 2256 N N . SER A 1 290 ? 2.761 5.848 19.240 1.00 93.81 290 SER A N 1
ATOM 2257 C CA . SER A 1 290 ? 2.651 7.131 19.951 1.00 93.81 290 SER A CA 1
ATOM 2258 C C . SER A 1 290 ? 1.204 7.442 20.340 1.00 93.81 290 SER A C 1
ATOM 2260 O O . SER A 1 290 ? 0.951 7.912 21.451 1.00 93.81 290 SER A O 1
ATOM 2262 N N . LEU A 1 291 ? 0.242 7.082 19.485 1.00 93.88 291 LEU A N 1
ATOM 2263 C CA . LEU A 1 291 ? -1.183 7.186 19.791 1.00 93.88 291 LEU A CA 1
ATOM 2264 C C . LEU A 1 291 ? -1.577 6.334 21.004 1.00 93.88 291 LEU A C 1
ATOM 2266 O O . LEU A 1 291 ? -2.213 6.842 21.926 1.00 93.88 291 LEU A O 1
ATOM 2270 N N . LEU A 1 292 ? -1.194 5.053 21.029 1.00 93.06 292 LEU A N 1
ATOM 2271 C CA . LEU A 1 292 ? -1.519 4.159 22.142 1.00 93.06 292 LEU A CA 1
ATOM 2272 C C . LEU A 1 292 ? -0.805 4.552 23.439 1.00 93.06 292 LEU A C 1
ATOM 2274 O O . LEU A 1 292 ? -1.397 4.439 24.508 1.00 93.06 292 LEU A O 1
ATOM 2278 N N . GLN A 1 293 ? 0.438 5.032 23.357 1.00 92.81 293 GLN A N 1
ATOM 2279 C CA . GLN A 1 293 ? 1.176 5.543 24.515 1.00 92.81 293 GLN A CA 1
ATOM 2280 C C . GLN A 1 293 ? 0.513 6.784 25.113 1.00 92.81 293 GLN A C 1
ATOM 2282 O O . GLN A 1 293 ? 0.427 6.903 26.327 1.00 92.81 293 GLN A O 1
ATOM 2287 N N . ALA A 1 294 ? -0.015 7.690 24.291 1.00 92.31 294 ALA A N 1
ATOM 2288 C CA . ALA A 1 294 ? -0.776 8.825 24.807 1.00 92.31 294 ALA A CA 1
ATOM 2289 C C . ALA A 1 294 ? -2.119 8.413 25.432 1.00 92.31 294 ALA A C 1
ATOM 2291 O O . ALA A 1 294 ? -2.664 9.131 26.266 1.00 92.31 294 ALA A O 1
ATOM 2292 N N . ALA A 1 295 ? -2.664 7.266 25.025 1.00 90.81 295 ALA A N 1
ATOM 2293 C CA . ALA A 1 295 ? -3.917 6.734 25.541 1.00 90.81 295 ALA A CA 1
ATOM 2294 C C . ALA A 1 295 ? -3.751 5.821 26.772 1.00 90.81 295 ALA A C 1
ATOM 2296 O O . ALA A 1 295 ? -4.753 5.431 27.375 1.00 90.81 295 ALA A O 1
ATOM 2297 N N . SER A 1 296 ? -2.518 5.460 27.156 1.00 82.94 296 SER A N 1
ATOM 2298 C CA . SER A 1 296 ? -2.253 4.410 28.153 1.00 82.94 296 SER A CA 1
ATOM 2299 C C . SER A 1 296 ? -2.662 4.751 29.589 1.00 82.94 296 SER A C 1
ATOM 2301 O O . SER A 1 296 ? -2.623 3.875 30.448 1.00 82.94 296 SER A O 1
ATOM 2303 N N . ASP A 1 297 ? -3.106 5.982 29.847 1.00 67.94 297 ASP A N 1
ATOM 2304 C CA . ASP A 1 297 ? -3.612 6.407 31.157 1.00 67.94 297 ASP A CA 1
ATOM 2305 C C . ASP A 1 297 ? -5.002 5.826 31.490 1.00 67.94 297 ASP A C 1
ATOM 2307 O O . ASP A 1 297 ? -5.501 6.001 32.603 1.00 67.94 297 ASP A O 1
ATOM 2311 N N . VAL A 1 298 ? -5.645 5.114 30.555 1.00 67.81 298 VAL A N 1
ATOM 2312 C CA . VAL 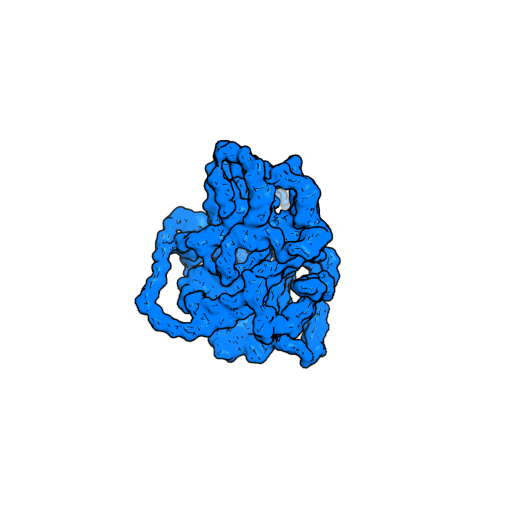A 1 298 ? -6.953 4.486 30.784 1.00 67.81 298 VAL A CA 1
ATOM 2313 C C . VAL A 1 298 ? -6.806 2.997 31.066 1.00 67.81 298 VAL A C 1
ATOM 2315 O O . VAL A 1 298 ? -6.591 2.184 30.166 1.00 67.81 298 VAL A O 1
ATOM 2318 N N . GLU A 1 299 ? -7.009 2.623 32.331 1.00 70.81 299 GLU A N 1
ATOM 2319 C CA . GLU A 1 299 ? -7.216 1.231 32.725 1.00 70.81 299 GLU A CA 1
ATOM 2320 C C . GLU A 1 299 ? -8.523 0.706 32.113 1.00 70.81 299 GLU A C 1
ATOM 2322 O O . GLU A 1 299 ? -9.617 0.850 32.665 1.00 70.81 299 GLU A O 1
ATOM 2327 N N . LEU A 1 300 ? -8.424 0.083 30.939 1.00 69.31 300 LEU A N 1
ATOM 2328 C CA . LEU A 1 300 ? -9.548 -0.629 30.349 1.00 69.31 300 LEU A CA 1
ATOM 2329 C C . LEU A 1 300 ? -9.709 -1.984 31.022 1.00 69.31 300 LEU A C 1
ATOM 2331 O O . LEU A 1 300 ? -8.782 -2.795 31.068 1.00 69.31 300 LEU A O 1
ATOM 2335 N N . SER A 1 301 ? -10.926 -2.264 31.490 1.00 70.31 301 SER A N 1
ATOM 2336 C CA . SER A 1 301 ? -11.276 -3.602 31.955 1.00 70.31 301 SER A CA 1
ATOM 2337 C C . SER A 1 301 ? -10.973 -4.619 30.848 1.00 70.31 301 SER A C 1
ATOM 2339 O O . SER A 1 301 ? -11.477 -4.467 29.732 1.00 70.31 301 SER A O 1
ATOM 2341 N N . PRO A 1 302 ? -10.227 -5.703 31.126 1.00 68.31 302 PRO A N 1
ATOM 2342 C CA . PRO A 1 302 ? -9.896 -6.705 30.116 1.00 68.31 302 PRO A CA 1
ATOM 2343 C C . PRO A 1 302 ? -11.134 -7.400 29.517 1.00 68.31 302 PRO A C 1
ATOM 2345 O O . PRO A 1 302 ? -11.029 -8.051 28.478 1.00 68.31 302 PRO A O 1
ATOM 2348 N N . LYS A 1 303 ? -12.312 -7.243 30.136 1.00 71.88 303 LYS A N 1
ATOM 2349 C CA . LYS A 1 303 ? -13.589 -7.804 29.677 1.00 71.88 303 LYS A CA 1
ATOM 2350 C C . LYS A 1 303 ? -14.390 -6.886 28.746 1.00 71.88 303 LYS A C 1
ATOM 2352 O O . LYS A 1 303 ? -15.454 -7.311 28.303 1.00 71.88 303 LYS A O 1
ATOM 2357 N N . SER A 1 304 ? -13.936 -5.662 28.467 1.00 70.88 304 SER A N 1
ATOM 2358 C CA . SER A 1 304 ? -14.657 -4.784 27.543 1.00 70.88 304 SER A CA 1
ATOM 2359 C C . SER A 1 304 ? -14.664 -5.375 26.122 1.00 70.88 304 SER A C 1
ATOM 2361 O O . SER A 1 304 ? -13.623 -5.867 25.658 1.00 70.88 304 SER A O 1
ATOM 2363 N N . PRO A 1 305 ? -15.818 -5.360 25.424 1.00 76.69 305 PRO A N 1
ATOM 2364 C CA . PRO A 1 305 ? -15.908 -5.632 23.994 1.00 76.69 305 PRO A CA 1
ATOM 2365 C C . PRO A 1 305 ? -14.812 -4.913 23.201 1.00 76.69 305 PRO A C 1
ATOM 2367 O O . PRO A 1 305 ? -14.447 -3.780 23.514 1.00 76.69 305 PRO A O 1
ATOM 2370 N N . SER A 1 306 ? -14.309 -5.541 22.134 1.00 74.44 306 SER A N 1
ATOM 2371 C CA . SER A 1 306 ? -13.252 -4.952 21.297 1.00 74.44 306 SER A CA 1
ATOM 2372 C C . SER A 1 306 ? -13.629 -3.552 20.807 1.00 74.44 306 SER A C 1
ATOM 2374 O O . SER A 1 306 ? -12.810 -2.643 20.890 1.00 74.44 306 SER A O 1
ATOM 2376 N N . SER A 1 307 ? -14.885 -3.345 20.397 1.00 79.44 307 SER A N 1
ATOM 2377 C CA . SER A 1 307 ? -15.416 -2.053 19.951 1.00 79.44 307 SER A CA 1
ATOM 2378 C C . SER A 1 307 ? -15.298 -0.939 20.993 1.00 79.44 307 SER A C 1
ATOM 2380 O O . SER A 1 307 ? -14.995 0.198 20.632 1.00 79.44 307 SER A O 1
ATOM 2382 N N . GLU A 1 308 ? -15.498 -1.260 22.274 1.00 86.12 308 GLU A N 1
ATOM 2383 C CA . GLU A 1 308 ? -15.366 -0.297 23.373 1.00 86.12 308 GLU A CA 1
ATOM 2384 C C . GLU A 1 308 ? -13.913 0.125 23.570 1.00 86.12 308 GLU A C 1
ATOM 2386 O O . GLU A 1 308 ? -13.664 1.257 23.960 1.00 86.12 308 GLU A O 1
ATOM 2391 N N . ARG A 1 309 ? -12.944 -0.737 23.248 1.00 88.56 309 ARG A N 1
ATOM 2392 C CA . ARG A 1 309 ? -11.520 -0.411 23.395 1.00 88.56 309 ARG A CA 1
ATOM 2393 C C . ARG A 1 309 ? -11.072 0.635 22.397 1.00 88.56 309 ARG A C 1
ATOM 2395 O O . ARG A 1 309 ? -10.497 1.630 22.806 1.00 88.56 309 ARG A O 1
ATOM 2402 N N . TYR A 1 310 ? -11.388 0.453 21.114 1.00 92.88 310 TYR A N 1
ATOM 2403 C CA . TYR A 1 310 ? -11.063 1.459 20.097 1.00 92.88 310 TYR A CA 1
ATOM 2404 C C . TYR A 1 310 ? -11.666 2.824 20.445 1.00 92.88 310 TYR A C 1
ATOM 2406 O O . TYR A 1 310 ? -11.008 3.852 20.300 1.00 92.88 310 TYR A O 1
ATOM 2414 N N . HIS A 1 311 ? -12.922 2.823 20.904 1.00 93.38 311 HIS A N 1
ATOM 2415 C CA . HIS A 1 311 ? -13.618 4.037 21.319 1.00 93.38 311 HIS A CA 1
ATOM 2416 C C . HIS A 1 311 ? -12.957 4.664 22.548 1.00 93.38 311 HIS A C 1
ATOM 2418 O O . HIS A 1 311 ? -12.587 5.833 22.503 1.00 93.38 311 HIS A O 1
ATOM 2424 N N . ALA A 1 312 ? -12.716 3.877 23.595 1.00 92.31 312 ALA A N 1
ATOM 2425 C CA . ALA A 1 312 ? -12.124 4.358 24.833 1.00 92.31 312 ALA A CA 1
ATOM 2426 C C . ALA A 1 312 ? -10.686 4.868 24.658 1.00 92.31 312 ALA A C 1
ATOM 2428 O O . ALA A 1 312 ? -10.338 5.878 25.257 1.00 92.31 312 ALA A O 1
ATOM 2429 N N . THR A 1 313 ? -9.884 4.236 23.794 1.00 93.25 313 THR A N 1
ATOM 2430 C CA . THR A 1 313 ? -8.540 4.709 23.420 1.00 93.25 313 THR A CA 1
ATOM 2431 C C . THR A 1 313 ? -8.568 6.092 22.771 1.00 93.25 313 THR A C 1
ATOM 2433 O O . THR A 1 313 ? -7.642 6.869 22.958 1.00 93.25 313 THR A O 1
ATOM 2436 N N . LEU A 1 314 ? -9.602 6.435 21.997 1.00 94.94 314 LEU A N 1
ATOM 2437 C CA . LEU A 1 314 ? -9.719 7.785 21.430 1.00 94.94 314 LEU A CA 1
ATOM 2438 C C . LEU A 1 314 ? -10.379 8.765 22.407 1.00 94.94 314 LEU A C 1
ATOM 2440 O O . LEU A 1 314 ? -10.010 9.935 22.424 1.00 94.94 314 LEU A O 1
ATOM 2444 N N . CYS A 1 315 ? -11.306 8.303 23.250 1.00 94.88 315 CYS A N 1
ATOM 2445 C CA . CYS A 1 315 ? -11.919 9.115 24.307 1.00 94.88 315 CYS A CA 1
ATOM 2446 C C . CYS A 1 315 ? -10.955 9.477 25.444 1.00 94.88 315 CYS A C 1
ATOM 2448 O O . CYS A 1 315 ? -11.194 10.461 26.139 1.00 94.88 315 CYS A O 1
ATOM 2450 N N . SER A 1 316 ? -9.882 8.708 25.646 1.00 94.38 316 SER A N 1
ATOM 2451 C CA . SER A 1 316 ? -8.837 9.036 26.620 1.00 94.38 316 SER A CA 1
ATOM 2452 C C . SER A 1 316 ? -7.994 10.238 26.205 1.00 94.38 316 SER A C 1
ATOM 2454 O O . SER A 1 316 ? -7.374 10.882 27.048 1.00 94.38 316 SER A O 1
ATOM 2456 N N . LEU A 1 317 ? -7.949 10.534 24.906 1.00 94.94 317 LEU A N 1
ATOM 2457 C CA . LEU A 1 317 ? -7.196 11.649 24.356 1.00 94.94 317 LEU A CA 1
ATOM 2458 C C . LEU A 1 317 ? -8.017 12.934 24.472 1.00 94.94 317 LEU A C 1
ATOM 2460 O O . LEU A 1 317 ? -9.224 12.963 24.222 1.00 94.94 317 LEU A O 1
ATOM 2464 N N . SER A 1 318 ? -7.353 14.040 24.810 1.00 95.00 318 SER A N 1
ATOM 2465 C CA . SER A 1 318 ? -8.032 15.335 24.840 1.00 95.00 318 SER A CA 1
ATOM 2466 C C . SER A 1 318 ? -8.472 15.758 23.431 1.00 95.00 318 SER A C 1
ATOM 2468 O O . SER A 1 318 ? -7.776 15.520 22.442 1.00 95.00 318 SER A O 1
ATOM 2470 N N . GLN A 1 319 ? -9.600 16.468 23.327 1.00 95.31 319 GLN A N 1
ATOM 2471 C CA . GLN A 1 319 ? -10.068 17.022 22.046 1.00 95.31 319 GLN A CA 1
ATOM 2472 C C . GLN A 1 319 ? -9.036 17.960 21.404 1.00 95.31 319 GLN A C 1
ATOM 2474 O O . GLN A 1 319 ?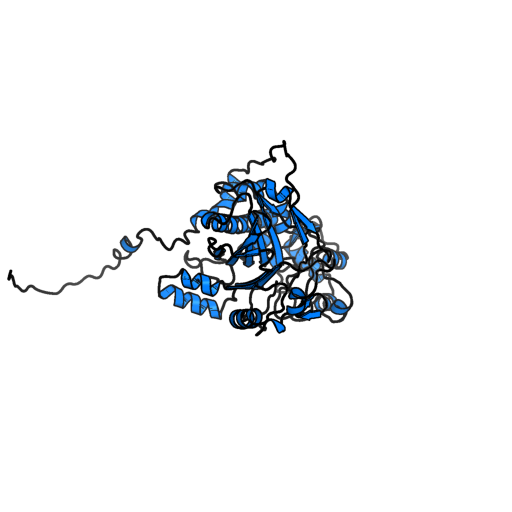 -8.925 18.023 20.181 1.00 95.31 319 GLN A O 1
ATOM 2479 N N . GLN A 1 320 ? -8.258 18.671 22.227 1.00 95.19 320 GLN A N 1
ATOM 2480 C CA . GLN A 1 320 ? -7.164 19.508 21.747 1.00 95.19 320 GLN A CA 1
ATOM 2481 C C . GLN A 1 320 ? -6.069 18.667 21.088 1.00 95.19 320 GLN A C 1
ATOM 2483 O O . GLN A 1 320 ? -5.640 19.010 19.995 1.00 95.19 320 GLN A O 1
ATOM 2488 N N . GLN A 1 321 ? -5.658 17.560 21.706 1.00 94.81 321 GLN A N 1
ATOM 2489 C CA . GLN A 1 321 ? -4.634 16.671 21.159 1.00 94.81 321 GLN A CA 1
ATOM 2490 C C . GLN A 1 321 ? -5.097 15.969 19.880 1.00 94.81 321 GLN A C 1
ATOM 2492 O O . GLN A 1 321 ? -4.362 15.953 18.899 1.00 94.81 321 GLN A O 1
ATOM 2497 N N . LEU A 1 322 ? -6.334 15.457 19.851 1.00 95.25 322 LEU A N 1
ATOM 2498 C CA . LEU A 1 322 ? -6.922 14.872 18.641 1.00 95.25 322 LEU A CA 1
ATOM 2499 C C . LEU A 1 322 ? -6.933 15.876 17.483 1.00 95.25 322 LEU A C 1
ATOM 2501 O O . LEU A 1 322 ? -6.559 15.533 16.364 1.00 95.25 322 LEU A O 1
ATOM 2505 N N . LYS A 1 323 ? -7.324 17.127 17.757 1.00 94.25 323 LYS A N 1
ATOM 2506 C CA . LYS A 1 323 ? -7.304 18.210 16.769 1.00 94.25 323 LYS A CA 1
ATOM 2507 C C . LYS A 1 323 ? -5.882 18.571 16.339 1.00 94.25 323 LYS A C 1
ATOM 2509 O O . LYS A 1 323 ? -5.666 18.808 15.156 1.00 94.25 323 LYS A O 1
ATOM 2514 N N . GLU A 1 324 ? -4.935 18.602 17.272 1.00 93.69 324 GLU A N 1
ATOM 2515 C CA . GLU A 1 324 ? -3.533 18.924 16.999 1.00 93.69 324 GLU A CA 1
ATOM 2516 C C . GLU A 1 324 ? -2.896 17.892 16.063 1.00 93.69 324 GLU A C 1
ATOM 2518 O O . GLU A 1 324 ? -2.302 18.248 15.052 1.00 93.69 324 GLU A O 1
ATOM 2523 N N . TRP A 1 325 ? -3.137 16.608 16.323 1.00 94.56 325 TRP A N 1
ATOM 2524 C CA . TRP A 1 325 ? -2.762 15.509 15.430 1.00 94.56 325 TRP A CA 1
ATOM 2525 C C . TRP A 1 325 ? -3.584 15.458 14.139 1.00 94.56 325 TRP A C 1
ATOM 2527 O O . TRP A 1 325 ? -3.265 14.707 13.219 1.00 94.56 325 TRP A O 1
ATOM 2537 N N . GLY A 1 326 ? -4.655 16.247 14.058 1.00 94.06 326 GLY A N 1
ATOM 2538 C CA . GLY A 1 326 ? -5.561 16.272 12.925 1.00 94.06 326 GLY A CA 1
ATOM 2539 C C . GLY A 1 326 ? -6.362 14.983 12.770 1.00 94.06 326 GLY A C 1
ATOM 2540 O O . GLY A 1 326 ? -6.681 14.642 11.643 1.00 94.06 326 GLY A O 1
ATOM 2541 N N . LEU A 1 327 ? -6.685 14.249 13.837 1.00 95.00 327 LEU A N 1
ATOM 2542 C CA . LEU A 1 327 ? -7.501 13.030 13.771 1.00 95.00 327 LEU A CA 1
ATOM 2543 C C . LEU A 1 327 ? -9.005 13.355 13.731 1.00 95.00 327 LEU A C 1
ATOM 2545 O O . LEU A 1 327 ? -9.531 14.057 14.594 1.00 95.00 327 LEU A O 1
ATOM 2549 N N . ASP A 1 328 ? -9.732 12.800 12.756 1.00 93.50 328 ASP A N 1
ATOM 2550 C CA . ASP A 1 328 ? -11.189 12.956 12.632 1.00 93.50 328 ASP A CA 1
ATOM 2551 C C . ASP A 1 328 ? -11.921 11.947 13.528 1.00 93.50 328 ASP A C 1
ATOM 2553 O O . ASP A 1 328 ? -12.388 10.897 13.070 1.00 93.50 328 ASP A O 1
ATOM 2557 N N . PHE A 1 329 ? -12.033 12.262 14.816 1.00 95.12 329 PHE A N 1
ATOM 2558 C CA . PHE A 1 329 ? -12.796 11.470 15.777 1.00 95.12 329 PHE A CA 1
ATOM 2559 C C . PHE A 1 329 ? -14.177 12.081 16.046 1.00 95.12 329 PHE A C 1
ATOM 2561 O O . PHE A 1 329 ? -14.311 13.239 16.431 1.00 95.12 329 PHE A O 1
ATOM 2568 N N . LYS A 1 330 ? -15.227 11.269 15.871 1.00 93.88 330 LYS A N 1
ATOM 2569 C CA . LYS A 1 330 ? -16.623 11.644 16.143 1.00 93.88 330 LYS A CA 1
ATOM 2570 C C . LYS A 1 330 ? -17.228 10.661 17.127 1.00 93.88 330 LYS A C 1
ATOM 2572 O O . LYS A 1 330 ? -17.784 9.647 16.707 1.00 93.88 330 LYS A O 1
ATOM 2577 N N . GLU A 1 331 ? -17.138 10.989 18.410 1.00 93.56 331 GLU A N 1
ATOM 2578 C CA . GLU A 1 331 ? -17.501 10.118 19.533 1.00 93.56 331 GLU A CA 1
ATOM 2579 C C . GLU A 1 331 ? -18.850 9.403 19.344 1.00 93.56 331 GLU A C 1
ATOM 2581 O O . GLU A 1 331 ? -18.904 8.177 19.368 1.00 93.56 331 GLU A O 1
ATOM 2586 N N . GLY A 1 332 ? -19.924 10.144 19.046 1.00 92.81 332 GLY A N 1
ATOM 2587 C CA . GLY A 1 332 ? -21.276 9.582 18.909 1.00 92.81 332 GLY A CA 1
ATOM 2588 C C . GLY A 1 332 ? -21.533 8.741 17.649 1.00 92.81 332 GLY A C 1
ATOM 2589 O O . GLY A 1 332 ? -22.621 8.200 17.489 1.00 92.81 332 GLY A O 1
ATOM 2590 N N . SER A 1 333 ? -20.571 8.644 16.728 1.00 92.00 333 SER A N 1
ATOM 2591 C CA . SER A 1 333 ? -20.697 7.866 15.480 1.00 92.00 333 SER A CA 1
ATOM 2592 C C . SER A 1 333 ? -19.443 7.045 15.171 1.00 92.00 333 SER A C 1
ATOM 2594 O O . SER A 1 333 ? -19.164 6.702 14.012 1.00 92.00 333 SER A O 1
ATOM 2596 N N . PHE A 1 334 ? -18.651 6.782 16.210 1.00 93.75 334 PHE A N 1
ATOM 2597 C CA . PHE A 1 334 ? -17.420 6.032 16.090 1.00 93.75 334 PHE A CA 1
ATOM 2598 C C . PHE A 1 334 ? -17.706 4.576 15.717 1.00 93.75 334 PHE A C 1
ATOM 2600 O O . PHE A 1 334 ? -18.702 3.983 16.127 1.00 93.75 334 PHE A O 1
ATOM 2607 N N . ARG A 1 335 ? -16.811 4.010 14.911 1.00 93.44 335 ARG A N 1
ATOM 2608 C CA . ARG A 1 335 ? -16.868 2.631 14.439 1.00 93.44 335 ARG A CA 1
ATOM 2609 C C . ARG A 1 335 ? -15.448 2.054 14.427 1.00 93.44 335 ARG A C 1
ATOM 2611 O O . ARG A 1 335 ? -14.555 2.767 13.975 1.00 93.44 335 ARG A O 1
ATOM 2618 N N . PRO A 1 336 ? -15.215 0.805 14.866 1.00 92.88 336 PRO A N 1
ATOM 2619 C CA . PRO A 1 336 ? -13.874 0.215 14.957 1.00 92.88 336 PRO A CA 1
ATOM 2620 C C . PRO A 1 336 ? -13.026 0.322 13.684 1.00 92.88 336 PRO A C 1
ATOM 2622 O O . PRO A 1 336 ? -11.873 0.728 13.754 1.00 92.88 336 PRO A O 1
ATOM 2625 N N . PHE A 1 337 ? -13.598 0.070 12.501 1.00 92.56 337 PHE A N 1
ATOM 2626 C CA . PHE A 1 337 ? -12.851 0.168 11.233 1.00 92.56 337 PHE A CA 1
ATOM 2627 C C . PHE A 1 337 ? -12.381 1.596 10.884 1.00 92.56 337 PHE A C 1
ATOM 2629 O O . PHE A 1 337 ? -11.614 1.777 9.937 1.00 92.56 337 PHE A O 1
ATOM 2636 N N . ARG A 1 338 ? -12.879 2.610 11.611 1.00 93.88 338 ARG A N 1
ATOM 2637 C CA . ARG A 1 338 ? -12.470 4.018 11.516 1.00 93.88 338 ARG A CA 1
ATOM 2638 C C . ARG A 1 338 ? -11.331 4.374 12.467 1.00 93.88 338 ARG A C 1
ATOM 2640 O O . ARG A 1 338 ? -10.973 5.546 12.550 1.00 93.88 338 ARG A O 1
ATOM 2647 N N . PHE A 1 339 ? -10.811 3.416 13.224 1.00 95.94 339 PHE A N 1
ATOM 2648 C CA . PHE A 1 339 ? -9.640 3.653 14.049 1.00 95.94 339 PHE A CA 1
ATOM 2649 C C . PHE A 1 339 ? -8.437 4.032 13.162 1.00 95.94 339 PHE A C 1
ATOM 2651 O O . PHE A 1 339 ? -8.343 3.527 12.036 1.00 95.94 339 PHE A O 1
ATOM 2658 N N . PRO A 1 340 ? -7.541 4.921 13.630 1.00 96.38 340 PRO A N 1
ATOM 2659 C CA . PRO A 1 340 ? -6.307 5.255 12.925 1.00 96.38 340 PRO A CA 1
ATOM 2660 C C . PRO A 1 340 ? -5.553 4.008 12.447 1.00 96.38 340 PRO A C 1
ATOM 2662 O O . PRO A 1 340 ? -5.504 2.990 13.141 1.00 96.38 340 PRO A O 1
ATOM 2665 N N . ALA A 1 341 ? -5.007 4.073 11.234 1.00 96.19 341 ALA A N 1
ATOM 2666 C CA . ALA A 1 341 ? -4.326 2.950 10.594 1.00 96.19 341 ALA A CA 1
ATOM 2667 C C . ALA A 1 341 ? -3.305 3.431 9.554 1.00 96.19 341 ALA A C 1
ATOM 2669 O O . ALA A 1 341 ? -3.407 4.548 9.037 1.00 96.19 341 ALA A O 1
ATOM 2670 N N . SER A 1 342 ? -2.354 2.559 9.214 1.00 95.69 342 SER A N 1
ATOM 2671 C CA . SER A 1 342 ? -1.414 2.744 8.103 1.00 95.69 342 SER A CA 1
ATOM 2672 C C . SER A 1 342 ? -1.961 2.058 6.845 1.00 95.69 342 SER A C 1
ATOM 2674 O O . SER A 1 342 ? -1.585 0.934 6.503 1.00 95.69 342 SER A O 1
ATOM 2676 N N . ALA A 1 343 ? -2.946 2.702 6.213 1.00 94.44 343 ALA A N 1
ATOM 2677 C CA . ALA A 1 343 ? -3.721 2.131 5.110 1.00 94.44 343 ALA A CA 1
ATOM 2678 C C . ALA A 1 343 ? -3.003 2.231 3.752 1.00 94.44 343 ALA A C 1
ATOM 2680 O O . ALA A 1 343 ? -3.187 1.373 2.885 1.00 94.44 343 ALA A O 1
ATOM 2681 N N . ASP A 1 344 ? -2.189 3.273 3.582 1.00 94.56 344 ASP A N 1
ATOM 2682 C CA . ASP A 1 344 ? -1.472 3.591 2.353 1.00 94.56 344 ASP A CA 1
ATOM 2683 C C . ASP A 1 344 ? -0.070 2.962 2.397 1.00 94.56 344 ASP A C 1
ATOM 2685 O O . ASP A 1 344 ? 0.795 3.408 3.152 1.00 94.56 344 ASP A O 1
ATOM 2689 N N . ARG A 1 345 ? 0.159 1.900 1.613 1.00 95.06 345 ARG A N 1
ATOM 2690 C CA . ARG A 1 345 ? 1.342 1.021 1.742 1.00 95.06 345 ARG A CA 1
ATOM 2691 C C . ARG A 1 345 ? 1.902 0.601 0.381 1.00 95.06 345 ARG A C 1
ATOM 2693 O O . ARG A 1 345 ? 1.257 0.778 -0.657 1.00 95.06 345 ARG A O 1
ATOM 2700 N N . LEU A 1 346 ? 3.108 0.038 0.394 1.00 96.31 346 LEU A N 1
ATOM 2701 C CA . LEU A 1 346 ? 3.753 -0.610 -0.744 1.00 96.31 346 LEU A CA 1
ATOM 2702 C C . LEU A 1 346 ? 3.976 -2.094 -0.439 1.00 96.31 346 LEU A C 1
ATOM 2704 O O . LEU A 1 346 ? 4.592 -2.454 0.557 1.00 96.31 346 LEU A O 1
ATOM 2708 N N . LEU A 1 347 ? 3.504 -2.948 -1.339 1.00 97.81 347 LEU A N 1
ATOM 2709 C CA . LEU A 1 347 ? 3.740 -4.384 -1.330 1.00 97.81 347 LEU A CA 1
ATOM 2710 C C . LEU A 1 347 ? 4.523 -4.793 -2.562 1.00 97.81 347 LEU A C 1
ATOM 2712 O O . LEU A 1 347 ? 4.397 -4.200 -3.635 1.00 97.81 347 LEU A O 1
ATOM 2716 N N . VAL A 1 348 ? 5.295 -5.856 -2.409 1.00 98.50 348 VAL A N 1
ATOM 2717 C CA . VAL A 1 348 ? 6.026 -6.486 -3.495 1.00 98.50 348 VAL A CA 1
ATOM 2718 C C . VAL A 1 348 ? 5.661 -7.954 -3.534 1.00 98.50 348 VAL A C 1
ATOM 2720 O O . VAL A 1 348 ? 5.675 -8.632 -2.514 1.00 98.50 348 VAL A O 1
ATOM 2723 N N . TRP A 1 349 ? 5.350 -8.446 -4.724 1.00 98.44 349 TRP A N 1
ATOM 2724 C CA . TRP A 1 349 ? 5.380 -9.865 -5.021 1.00 98.44 349 TRP A CA 1
ATOM 2725 C C . TRP A 1 349 ? 6.572 -10.150 -5.923 1.00 98.44 349 TRP A C 1
ATOM 2727 O O . TRP A 1 349 ? 6.808 -9.440 -6.902 1.00 98.44 349 TRP A O 1
ATOM 2737 N N . ALA A 1 350 ? 7.318 -11.197 -5.604 1.00 97.81 350 ALA A N 1
ATOM 2738 C CA . ALA A 1 350 ? 8.367 -11.714 -6.470 1.00 97.81 350 ALA A CA 1
ATOM 2739 C C . ALA A 1 350 ? 8.480 -13.233 -6.292 1.00 97.81 350 ALA A C 1
ATOM 2741 O O . ALA A 1 350 ? 8.191 -13.736 -5.197 1.00 97.81 350 ALA A O 1
ATOM 2742 N N . PRO A 1 351 ? 8.947 -13.971 -7.315 1.00 96.31 351 PRO A N 1
ATOM 2743 C CA . PRO A 1 351 ? 9.320 -15.366 -7.157 1.00 96.31 351 PRO A CA 1
ATOM 2744 C C . PRO A 1 351 ? 10.332 -15.531 -6.018 1.00 96.31 351 PRO A C 1
ATOM 2746 O O . PRO A 1 351 ? 11.260 -14.737 -5.905 1.00 96.31 351 PRO A O 1
ATOM 2749 N N . THR A 1 352 ? 10.217 -16.566 -5.189 1.00 94.81 352 THR A N 1
ATOM 2750 C CA . THR A 1 352 ? 11.024 -16.795 -3.981 1.00 94.81 352 THR A CA 1
ATOM 2751 C C . THR A 1 352 ? 12.523 -16.746 -4.275 1.00 94.81 352 THR A C 1
ATOM 2753 O O . THR A 1 352 ? 13.288 -16.149 -3.516 1.00 94.81 352 THR A O 1
ATOM 2756 N N . LYS A 1 353 ? 12.958 -17.313 -5.411 1.00 93.62 353 LYS A N 1
ATOM 2757 C CA . LYS A 1 353 ? 14.361 -17.255 -5.855 1.00 93.62 353 LYS A CA 1
ATOM 2758 C C . LYS A 1 353 ? 14.832 -15.821 -6.106 1.00 93.62 353 LYS A C 1
ATOM 2760 O O . LYS A 1 353 ? 15.959 -15.478 -5.754 1.00 93.62 353 LYS A O 1
ATOM 2765 N N . LEU A 1 354 ? 13.980 -14.991 -6.704 1.00 95.44 354 LEU A N 1
ATOM 2766 C CA . LEU A 1 354 ? 14.267 -13.584 -6.953 1.00 95.44 354 LEU A CA 1
ATOM 2767 C C . LEU A 1 354 ? 14.153 -12.760 -5.666 1.00 95.44 354 LEU A C 1
ATOM 2769 O O . LEU A 1 354 ? 15.079 -12.021 -5.357 1.00 95.44 354 LEU A O 1
ATOM 2773 N N . ALA A 1 355 ? 13.096 -12.947 -4.872 1.00 95.56 355 ALA A N 1
ATOM 2774 C CA . ALA A 1 355 ? 12.859 -12.262 -3.601 1.00 95.56 355 ALA A CA 1
ATOM 2775 C C . ALA A 1 355 ? 14.068 -12.361 -2.655 1.00 95.56 355 ALA A C 1
ATOM 2777 O O . ALA A 1 355 ? 14.526 -11.354 -2.119 1.00 95.56 355 ALA A O 1
ATOM 2778 N N . ARG A 1 356 ? 14.684 -13.550 -2.545 1.00 94.44 356 ARG A N 1
ATOM 2779 C CA . ARG A 1 356 ? 15.910 -13.784 -1.753 1.00 94.44 356 ARG A CA 1
ATOM 2780 C C . ARG A 1 356 ? 17.119 -12.962 -2.205 1.00 94.44 356 ARG A C 1
ATOM 2782 O O . ARG A 1 356 ? 18.056 -12.781 -1.423 1.00 94.44 356 ARG A O 1
ATOM 2789 N N . ARG A 1 357 ? 17.116 -12.458 -3.440 1.00 95.31 357 ARG A N 1
ATOM 2790 C CA . ARG A 1 357 ? 18.170 -11.614 -4.024 1.00 95.31 357 ARG A CA 1
ATOM 2791 C C . ARG A 1 357 ? 17.876 -10.120 -3.900 1.00 95.31 357 ARG A C 1
ATOM 2793 O O . ARG A 1 357 ? 18.779 -9.317 -4.114 1.00 95.31 357 ARG A O 1
ATOM 2800 N N . LEU A 1 358 ? 16.650 -9.737 -3.557 1.00 96.75 358 LEU A N 1
ATOM 2801 C CA . LEU A 1 358 ? 16.282 -8.333 -3.412 1.00 96.75 358 LEU A CA 1
ATOM 2802 C C . LEU A 1 358 ? 16.821 -7.799 -2.083 1.00 96.75 358 LEU A C 1
ATOM 2804 O O . LEU A 1 358 ? 16.672 -8.419 -1.027 1.00 96.75 358 LEU A O 1
ATOM 2808 N N . ARG A 1 359 ? 17.491 -6.653 -2.130 1.00 96.81 359 ARG A N 1
ATOM 2809 C CA . ARG A 1 359 ? 17.952 -5.902 -0.962 1.00 96.81 359 ARG A CA 1
ATOM 2810 C C . ARG A 1 359 ? 17.429 -4.486 -1.097 1.00 96.81 359 ARG A C 1
ATOM 2812 O O . ARG A 1 359 ? 17.755 -3.799 -2.060 1.00 96.81 359 ARG A O 1
ATOM 2819 N N . TRP A 1 360 ? 16.607 -4.085 -0.141 1.00 97.12 360 TRP A N 1
ATOM 2820 C CA . TRP A 1 360 ? 16.015 -2.760 -0.098 1.00 97.12 360 TRP A CA 1
ATOM 2821 C C . TRP A 1 360 ? 16.758 -1.909 0.924 1.00 97.12 360 TRP A C 1
ATOM 2823 O O . TRP A 1 360 ? 16.987 -2.348 2.050 1.00 97.12 360 TRP A O 1
ATOM 2833 N N . ASN A 1 361 ? 17.138 -0.707 0.515 1.00 96.75 361 ASN A N 1
ATOM 2834 C CA . ASN A 1 361 ? 17.626 0.348 1.389 1.00 96.75 361 ASN A CA 1
ATOM 2835 C C . ASN A 1 361 ? 16.613 1.494 1.375 1.00 96.75 361 ASN A C 1
ATOM 2837 O O . ASN A 1 361 ? 16.107 1.838 0.308 1.00 96.75 361 ASN A O 1
ATOM 2841 N N . PHE A 1 362 ? 16.345 2.096 2.533 1.00 96.62 362 PHE A N 1
ATOM 2842 C CA . PHE A 1 362 ? 15.432 3.234 2.668 1.00 96.62 362 PHE A CA 1
ATOM 2843 C C . PHE A 1 362 ? 16.224 4.432 3.180 1.00 96.62 362 PHE A C 1
ATOM 2845 O O . PHE A 1 362 ? 16.376 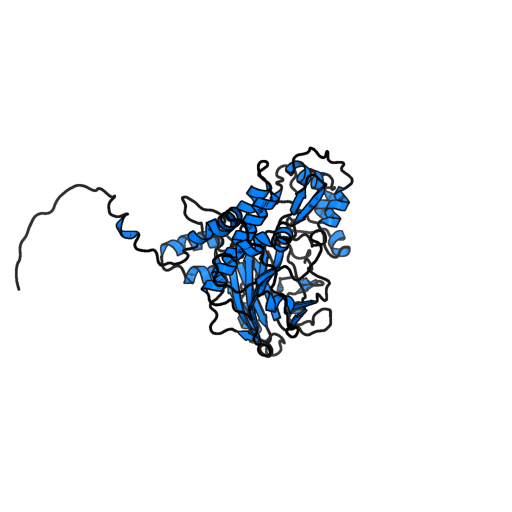4.573 4.393 1.00 96.62 362 PHE A O 1
ATOM 2852 N N . PRO A 1 363 ? 16.746 5.297 2.291 1.00 94.56 363 PRO A N 1
ATOM 2853 C CA . PRO A 1 363 ? 17.595 6.423 2.684 1.00 94.56 363 PRO A CA 1
ATOM 2854 C C . PRO A 1 363 ? 16.972 7.358 3.731 1.00 94.56 363 PRO A C 1
ATOM 2856 O O . PRO A 1 363 ? 17.687 7.942 4.540 1.00 94.56 363 PRO A O 1
ATOM 2859 N N . LYS A 1 364 ? 15.638 7.454 3.759 1.00 91.56 364 LYS A N 1
ATOM 2860 C CA . LYS A 1 364 ? 14.866 8.225 4.748 1.00 91.56 364 LYS A CA 1
ATOM 2861 C C . LYS A 1 364 ? 14.316 7.408 5.921 1.00 91.56 364 LYS A C 1
ATOM 2863 O O . LYS A 1 364 ? 13.524 7.914 6.706 1.00 91.56 364 LYS A O 1
ATOM 2868 N N . GLY A 1 365 ? 14.695 6.139 6.042 1.00 92.38 365 GLY A N 1
ATOM 2869 C CA . GLY A 1 365 ? 14.262 5.261 7.131 1.00 92.38 365 GLY A CA 1
ATOM 2870 C C . GLY A 1 365 ? 12.865 4.649 6.975 1.00 92.38 365 GLY A C 1
ATOM 2871 O O . GLY A 1 365 ? 12.475 3.854 7.823 1.00 92.38 365 GLY A O 1
ATOM 2872 N N . GLY A 1 366 ? 12.124 4.955 5.905 1.00 93.56 366 GLY A N 1
ATOM 2873 C CA . GLY A 1 366 ? 10.834 4.326 5.618 1.00 93.56 366 GLY A CA 1
ATOM 2874 C C . GLY A 1 366 ? 9.814 5.293 5.025 1.00 93.56 366 GLY A C 1
ATOM 2875 O O . GLY A 1 366 ? 10.152 6.145 4.204 1.00 93.56 366 GLY A O 1
ATOM 2876 N N . TYR A 1 367 ? 8.555 5.110 5.415 1.00 94.12 367 TYR A N 1
ATOM 2877 C CA . TYR A 1 367 ? 7.434 5.921 4.953 1.00 94.12 367 TYR A CA 1
ATOM 2878 C C . TYR A 1 367 ? 7.446 7.324 5.577 1.00 94.12 367 TYR A C 1
ATOM 2880 O O . TYR A 1 367 ? 7.530 7.463 6.793 1.00 94.12 367 TYR A O 1
ATOM 2888 N N . GLU A 1 368 ? 7.280 8.350 4.745 1.00 92.06 368 GLU A N 1
ATOM 2889 C CA . GLU A 1 368 ? 7.122 9.753 5.149 1.00 92.06 368 GLU A CA 1
ATOM 2890 C C . GLU A 1 368 ? 5.691 10.208 4.830 1.00 92.06 368 GLU A C 1
ATOM 2892 O O . GLU A 1 368 ? 5.246 10.082 3.685 1.00 92.06 368 GLU A O 1
ATOM 2897 N N . VAL A 1 369 ? 4.959 10.730 5.821 1.00 92.44 369 VAL A N 1
ATOM 2898 C CA . VAL A 1 369 ? 3.581 11.218 5.641 1.00 92.44 369 VAL A CA 1
ATOM 2899 C C . VAL A 1 369 ? 3.564 12.727 5.448 1.00 92.44 369 VAL A C 1
ATOM 2901 O O . VAL A 1 369 ? 4.091 13.487 6.256 1.00 92.44 369 VAL A O 1
ATOM 2904 N N . ILE A 1 370 ? 2.887 13.179 4.396 1.00 91.31 370 ILE A N 1
ATOM 2905 C CA . ILE A 1 370 ? 2.806 14.597 4.036 1.00 91.31 370 ILE A CA 1
ATOM 2906 C C . ILE A 1 370 ? 1.595 15.214 4.730 1.00 91.31 370 ILE A C 1
ATOM 2908 O O . ILE A 1 370 ? 0.517 15.367 4.150 1.00 91.31 370 ILE A O 1
ATOM 2912 N N . HIS A 1 371 ? 1.762 15.545 6.008 1.00 89.88 371 HIS A N 1
ATOM 2913 C CA . HIS A 1 371 ? 0.684 16.077 6.848 1.00 89.88 371 HIS A CA 1
ATOM 2914 C C . HIS A 1 371 ? 0.178 17.457 6.408 1.00 89.88 371 HIS A C 1
ATOM 2916 O O . HIS A 1 371 ? -0.973 17.796 6.680 1.00 89.88 371 HIS A O 1
ATOM 2922 N N . THR A 1 372 ? 1.007 18.223 5.695 1.00 87.44 372 THR A N 1
ATOM 2923 C CA . THR A 1 372 ? 0.663 19.535 5.130 1.00 87.44 372 THR A CA 1
ATOM 2924 C C . THR A 1 372 ? -0.313 19.446 3.954 1.00 87.44 372 THR A C 1
ATOM 2926 O O . THR A 1 372 ? -0.915 20.457 3.580 1.00 87.44 372 THR A O 1
ATOM 2929 N N . GLN A 1 373 ? -0.491 18.258 3.362 1.00 85.69 373 GLN A N 1
ATOM 2930 C CA . GLN A 1 373 ? -1.398 18.071 2.239 1.00 85.69 373 GLN A CA 1
ATOM 2931 C C . GLN A 1 373 ? -2.793 17.675 2.743 1.00 85.69 373 GLN A C 1
ATOM 2933 O O . GLN A 1 373 ? -3.022 16.543 3.172 1.00 85.69 373 GLN A O 1
ATOM 2938 N N . GLY A 1 374 ? -3.737 18.615 2.655 1.00 79.88 374 GLY A N 1
ATOM 2939 C CA . GLY A 1 374 ? -5.141 18.405 3.018 1.00 79.88 374 GLY A CA 1
ATOM 2940 C C . GLY A 1 374 ? -5.999 17.777 1.909 1.00 79.88 374 GLY A C 1
ATOM 2941 O O . GLY A 1 374 ? -5.516 17.363 0.852 1.00 79.88 374 GLY A O 1
ATOM 2942 N N . GLY A 1 375 ? -7.315 17.752 2.140 1.00 76.12 375 GLY A N 1
ATOM 2943 C CA . GLY A 1 375 ? -8.320 17.393 1.126 1.00 76.12 375 GLY A CA 1
ATOM 2944 C C . GLY A 1 375 ? -8.782 15.931 1.102 1.00 76.12 375 GLY A C 1
ATOM 2945 O O . GLY A 1 375 ? -9.613 15.584 0.260 1.00 76.12 375 GLY A O 1
ATOM 2946 N N . SER A 1 376 ? -8.289 15.088 2.010 1.00 84.19 376 SER A N 1
ATOM 2947 C CA . SER A 1 376 ? -8.738 13.701 2.193 1.00 84.19 376 SER A CA 1
ATOM 2948 C C . SER A 1 376 ? -8.599 13.259 3.651 1.00 84.19 376 SER A C 1
ATOM 2950 O O . SER A 1 376 ? -7.793 13.816 4.398 1.00 84.19 376 SER A O 1
ATOM 2952 N N . ASP A 1 377 ? -9.386 12.259 4.050 1.00 86.56 377 ASP A N 1
ATOM 2953 C CA . ASP A 1 377 ? -9.225 11.540 5.318 1.00 86.56 377 ASP A CA 1
ATOM 2954 C C . ASP A 1 377 ? -8.024 10.583 5.308 1.00 86.56 377 ASP A C 1
ATOM 2956 O O . ASP A 1 377 ? -7.632 10.073 6.360 1.00 86.56 377 ASP A O 1
ATOM 2960 N N . HIS A 1 378 ? -7.410 10.396 4.139 1.00 91.62 378 HIS A N 1
ATOM 2961 C CA . HIS A 1 378 ? -6.100 9.791 3.975 1.00 91.62 378 HIS A CA 1
ATOM 2962 C C . HIS A 1 378 ? -5.018 10.847 3.737 1.00 91.62 378 HIS A C 1
ATOM 2964 O O . HIS A 1 378 ? -5.196 11.774 2.941 1.00 91.62 378 HIS A O 1
ATOM 2970 N N . ARG A 1 379 ? -3.853 10.671 4.360 1.00 90.38 379 ARG A N 1
ATOM 2971 C CA . ARG A 1 379 ? -2.673 11.497 4.117 1.00 90.38 379 ARG A CA 1
ATOM 2972 C C . ARG A 1 379 ? -1.747 10.858 3.083 1.00 90.38 379 ARG A C 1
ATOM 2974 O O . ARG A 1 379 ? -1.522 9.649 3.124 1.00 90.38 379 ARG A O 1
ATOM 2981 N N . PRO A 1 380 ? -1.205 11.656 2.148 1.00 89.69 380 PRO A N 1
ATOM 2982 C CA . PRO A 1 380 ? -0.188 11.195 1.216 1.00 89.69 380 PRO A CA 1
ATOM 2983 C C . PRO A 1 380 ? 1.016 10.601 1.929 1.00 89.69 380 PRO A C 1
ATOM 2985 O O . PRO A 1 380 ? 1.448 11.116 2.958 1.00 89.69 380 PRO A O 1
ATOM 2988 N N . VAL A 1 381 ? 1.600 9.580 1.312 1.00 91.69 381 VAL A N 1
ATOM 2989 C CA . VAL A 1 381 ? 2.829 8.952 1.799 1.00 91.69 381 VAL A CA 1
ATOM 2990 C C . VAL A 1 381 ? 3.850 8.850 0.681 1.00 91.69 381 VAL A C 1
ATOM 2992 O O . VAL A 1 381 ? 3.499 8.575 -0.478 1.00 91.69 381 VAL A O 1
ATOM 2995 N N . VAL A 1 382 ? 5.109 9.026 1.051 1.00 92.56 382 VAL A N 1
ATOM 2996 C CA . VAL A 1 382 ? 6.298 8.870 0.217 1.00 92.56 382 VAL A CA 1
ATOM 2997 C C . VAL A 1 382 ? 7.137 7.734 0.773 1.00 92.56 382 VAL A C 1
ATOM 2999 O O . VAL A 1 382 ? 7.188 7.527 1.981 1.00 92.56 382 VAL A O 1
ATOM 3002 N N . LEU A 1 383 ? 7.806 7.008 -0.113 1.00 93.94 383 LEU A N 1
ATOM 3003 C CA . LEU A 1 383 ? 8.815 6.030 0.258 1.00 93.94 383 LEU A CA 1
ATOM 3004 C C . LEU A 1 383 ? 9.999 6.206 -0.688 1.00 93.94 383 LEU A C 1
ATOM 3006 O O . LEU A 1 383 ? 9.865 5.968 -1.888 1.00 93.94 383 LEU A O 1
ATOM 3010 N N . GLU A 1 384 ? 11.137 6.634 -0.149 1.00 94.75 384 GLU A N 1
ATOM 3011 C CA . GLU A 1 384 ? 12.408 6.609 -0.872 1.00 94.75 384 GLU A CA 1
ATOM 3012 C C . GLU A 1 384 ? 13.058 5.249 -0.672 1.00 94.75 384 GLU A C 1
ATOM 3014 O O . GLU A 1 384 ? 13.270 4.815 0.461 1.00 94.75 384 GLU A O 1
ATOM 3019 N N . ALA A 1 385 ? 13.361 4.576 -1.777 1.00 96.31 385 ALA A N 1
ATOM 3020 C CA . ALA A 1 385 ? 13.900 3.232 -1.748 1.00 96.31 385 ALA A CA 1
ATOM 3021 C C . ALA A 1 385 ? 14.958 3.047 -2.835 1.00 96.31 385 ALA A C 1
ATOM 3023 O O . ALA A 1 385 ? 14.739 3.397 -3.994 1.00 96.31 385 ALA A O 1
ATOM 3024 N N . ALA A 1 386 ? 16.074 2.431 -2.460 1.00 96.81 386 ALA A N 1
ATOM 3025 C CA . ALA A 1 3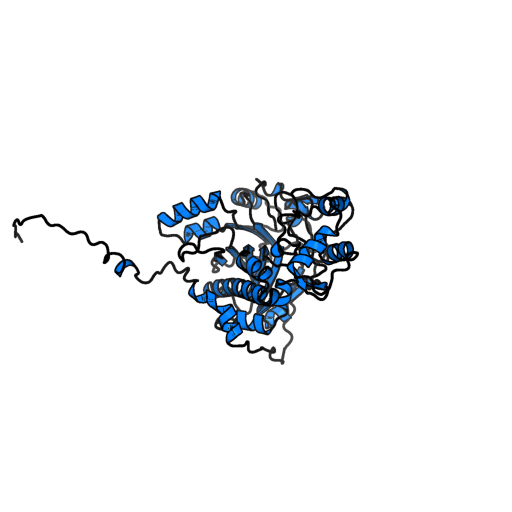86 ? 17.072 1.914 -3.379 1.00 96.81 386 ALA A CA 1
ATOM 3026 C C . ALA A 1 386 ? 17.000 0.383 -3.364 1.00 96.81 386 ALA A C 1
ATOM 3028 O O . ALA A 1 386 ? 17.152 -0.254 -2.318 1.00 96.81 386 ALA A O 1
ATOM 3029 N N . LEU A 1 387 ? 16.745 -0.211 -4.530 1.00 96.75 387 LEU A N 1
ATOM 3030 C CA . LEU A 1 387 ? 16.709 -1.658 -4.711 1.00 96.75 387 LEU A CA 1
ATOM 3031 C C . LEU A 1 387 ? 18.028 -2.131 -5.316 1.00 96.75 387 LEU A C 1
ATOM 3033 O O . LEU A 1 387 ? 18.429 -1.687 -6.386 1.00 96.75 387 LEU A O 1
ATOM 3037 N N . THR A 1 388 ? 18.672 -3.084 -4.653 1.00 96.12 388 THR A N 1
ATOM 3038 C CA . THR A 1 388 ? 19.804 -3.839 -5.190 1.00 96.12 388 THR A CA 1
ATOM 3039 C C . THR A 1 388 ? 19.390 -5.288 -5.403 1.00 96.12 388 THR A C 1
ATOM 3041 O O . THR A 1 388 ? 18.799 -5.906 -4.516 1.00 96.12 388 THR A O 1
ATOM 3044 N N . VAL A 1 389 ? 19.729 -5.853 -6.561 1.00 95.25 389 VAL A N 1
ATOM 3045 C CA . VAL A 1 389 ? 19.514 -7.272 -6.857 1.00 95.25 389 VAL A CA 1
ATOM 3046 C C . VAL A 1 389 ? 20.856 -7.986 -6.814 1.00 95.25 389 VAL A C 1
ATOM 3048 O O . VAL A 1 389 ? 21.699 -7.823 -7.692 1.00 95.25 389 VAL A O 1
ATOM 3051 N N . VAL A 1 390 ? 21.086 -8.775 -5.765 1.00 95.38 390 VAL A N 1
ATOM 3052 C CA . VAL A 1 390 ? 22.358 -9.491 -5.607 1.00 95.38 390 VAL A CA 1
ATOM 3053 C C . VAL A 1 390 ? 22.434 -10.699 -6.542 1.00 95.38 390 VAL A C 1
ATOM 3055 O O . VAL A 1 390 ? 21.418 -11.209 -7.030 1.00 95.38 390 VAL A O 1
ATOM 3058 N N . ALA A 1 391 ? 23.647 -11.180 -6.810 1.00 91.75 391 ALA A N 1
ATOM 3059 C CA . ALA A 1 391 ? 23.842 -12.423 -7.550 1.00 91.75 391 ALA A CA 1
ATOM 3060 C C . ALA A 1 391 ? 23.129 -13.593 -6.849 1.00 91.75 391 ALA A C 1
ATOM 3062 O O . ALA A 1 391 ? 23.001 -13.617 -5.622 1.00 91.75 391 ALA A O 1
ATOM 3063 N N . ALA A 1 392 ? 22.652 -14.561 -7.632 1.00 87.62 392 ALA A N 1
ATOM 3064 C CA . ALA A 1 392 ? 22.051 -15.762 -7.072 1.00 87.62 392 ALA A CA 1
ATOM 3065 C C . ALA A 1 392 ? 23.101 -16.521 -6.249 1.00 87.62 392 ALA A C 1
ATOM 3067 O O . ALA A 1 392 ? 24.157 -16.891 -6.763 1.00 87.62 392 ALA A O 1
ATOM 3068 N N . VAL A 1 393 ? 22.806 -16.753 -4.973 1.00 85.25 393 VAL A N 1
ATOM 3069 C CA . VAL A 1 393 ? 23.572 -17.705 -4.168 1.00 85.25 393 VAL A CA 1
ATOM 3070 C C . VAL A 1 393 ? 23.064 -19.099 -4.542 1.00 85.25 393 VAL A C 1
ATOM 3072 O O . VAL A 1 393 ? 21.843 -19.263 -4.608 1.00 85.25 393 VAL A O 1
ATOM 3075 N N . PRO A 1 394 ? 23.939 -20.087 -4.818 1.00 84.06 394 PRO A N 1
ATOM 3076 C CA . PRO A 1 394 ? 23.524 -21.468 -5.030 1.00 84.06 394 PRO A CA 1
ATOM 3077 C C . PRO A 1 394 ? 22.779 -21.962 -3.792 1.00 84.06 394 PRO A C 1
ATOM 3079 O O . PRO A 1 394 ? 23.383 -22.314 -2.780 1.00 84.06 394 PRO A O 1
ATOM 3082 N N . ASP A 1 395 ? 21.457 -21.920 -3.856 1.00 79.25 395 ASP A N 1
ATOM 3083 C CA . ASP A 1 395 ? 20.614 -22.374 -2.770 1.00 79.25 395 ASP A CA 1
ATOM 3084 C C . ASP A 1 395 ? 20.305 -23.846 -3.000 1.00 79.25 395 ASP A C 1
ATOM 3086 O O . ASP A 1 395 ? 19.660 -24.220 -3.980 1.00 79.25 395 ASP A O 1
ATOM 3090 N N . THR A 1 396 ? 20.845 -24.681 -2.121 1.00 81.12 396 THR A N 1
ATOM 3091 C CA . THR A 1 396 ? 20.608 -26.127 -2.141 1.00 81.12 396 THR A CA 1
ATOM 3092 C C . THR A 1 396 ? 19.394 -26.514 -1.305 1.00 81.12 396 THR A C 1
ATOM 3094 O O . THR A 1 396 ? 18.967 -27.664 -1.363 1.00 81.12 396 THR A O 1
ATOM 3097 N N . SER A 1 397 ? 18.822 -25.574 -0.546 1.00 84.81 397 SER A N 1
ATOM 3098 C CA . SER A 1 397 ? 17.626 -25.825 0.244 1.00 84.81 397 SER A CA 1
ATOM 3099 C C . SER A 1 397 ? 16.377 -25.571 -0.593 1.00 84.81 397 SER A C 1
ATOM 3101 O O . SER A 1 397 ? 16.174 -24.483 -1.143 1.00 84.81 397 SER A O 1
ATOM 3103 N N . GLU A 1 398 ? 15.511 -26.580 -0.688 1.00 82.25 398 GLU A N 1
ATOM 3104 C CA . GLU A 1 398 ? 14.162 -26.329 -1.177 1.00 82.25 398 GLU A CA 1
ATOM 3105 C C . GLU A 1 398 ? 13.453 -25.383 -0.197 1.00 82.25 398 GLU A C 1
ATOM 3107 O O . GLU A 1 398 ? 13.525 -25.584 1.021 1.00 82.25 398 GLU A O 1
ATOM 3112 N N . PRO A 1 399 ? 12.801 -24.315 -0.689 1.00 83.62 399 PRO A N 1
ATOM 3113 C CA . PRO A 1 399 ? 12.006 -23.456 0.170 1.00 83.62 399 PRO A CA 1
ATOM 3114 C C . PRO A 1 399 ? 10.933 -24.297 0.867 1.00 83.62 399 PRO A C 1
ATOM 3116 O O . PRO A 1 399 ? 10.221 -25.056 0.214 1.00 83.62 399 PRO A O 1
ATOM 3119 N N . TYR A 1 400 ? 10.799 -24.141 2.185 1.00 87.25 400 TYR A N 1
ATOM 3120 C CA . TYR A 1 400 ? 9.665 -24.710 2.905 1.00 87.25 400 TYR A CA 1
ATOM 3121 C C . TYR A 1 400 ? 8.367 -24.162 2.304 1.00 87.25 400 TYR A C 1
ATOM 3123 O O . TYR A 1 400 ? 8.170 -22.946 2.234 1.00 87.25 400 TYR A O 1
ATOM 3131 N N . ARG A 1 401 ? 7.494 -25.068 1.865 1.00 86.88 401 ARG A N 1
ATOM 3132 C CA . ARG A 1 401 ? 6.166 -24.754 1.347 1.00 86.88 401 ARG A CA 1
ATOM 3133 C C . ARG A 1 401 ? 5.153 -25.341 2.321 1.00 86.88 401 ARG A C 1
ATOM 3135 O O . ARG A 1 401 ? 5.040 -26.563 2.370 1.00 86.88 401 ARG A O 1
ATOM 3142 N N . PRO A 1 402 ? 4.464 -24.520 3.124 1.00 92.31 402 PRO A N 1
ATOM 3143 C CA . PRO A 1 402 ? 3.355 -25.045 3.897 1.00 92.31 402 PRO A CA 1
ATOM 3144 C C . PRO A 1 402 ? 2.242 -25.471 2.936 1.00 92.31 402 PRO A C 1
ATOM 3146 O O . PRO A 1 402 ? 1.967 -24.767 1.960 1.00 92.31 402 PRO A O 1
ATOM 3149 N N . ASP A 1 403 ? 1.612 -26.605 3.227 1.00 95.50 403 ASP A N 1
ATOM 3150 C CA . ASP A 1 403 ? 0.400 -27.043 2.544 1.00 95.50 403 ASP A CA 1
ATOM 3151 C C . ASP A 1 403 ? -0.802 -26.395 3.249 1.00 95.50 403 ASP A C 1
ATOM 3153 O O . ASP A 1 403 ? -1.113 -26.774 4.381 1.00 95.50 403 ASP A O 1
ATOM 3157 N N . PRO A 1 404 ? -1.462 -25.392 2.638 1.00 96.44 404 PRO A N 1
ATOM 3158 C CA . PRO A 1 404 ? -2.605 -24.740 3.261 1.00 96.44 404 PRO A CA 1
ATOM 3159 C C . PRO A 1 404 ? -3.774 -25.718 3.385 1.00 96.44 404 PRO A C 1
ATOM 3161 O O . PRO A 1 404 ? -3.979 -26.570 2.513 1.00 96.44 404 PRO A O 1
ATOM 3164 N N . SER A 1 405 ? -4.576 -25.575 4.442 1.00 97.56 405 SER A N 1
ATOM 3165 C CA . SER A 1 405 ? -5.747 -26.432 4.625 1.00 97.56 405 SER A CA 1
ATOM 3166 C C . SER A 1 405 ? -6.767 -26.251 3.486 1.00 97.56 405 SER A C 1
ATOM 3168 O O . SER A 1 405 ? -6.884 -25.153 2.925 1.00 97.56 405 SER A O 1
ATOM 3170 N N . PRO A 1 406 ? -7.545 -27.292 3.133 1.00 97.62 406 PRO A N 1
ATOM 3171 C CA . PRO A 1 406 ? -8.596 -27.184 2.123 1.00 97.62 406 PRO A CA 1
ATOM 3172 C C . PRO A 1 406 ? -9.597 -26.058 2.405 1.00 97.62 406 PRO A C 1
ATOM 3174 O O . PRO A 1 406 ? -9.997 -25.355 1.480 1.00 97.62 406 PRO A O 1
ATOM 3177 N N . GLU A 1 407 ? -9.952 -25.842 3.674 1.00 97.69 407 GLU A N 1
ATOM 3178 C CA . GLU A 1 407 ? -10.874 -24.784 4.094 1.00 97.69 407 GLU A CA 1
ATOM 3179 C C . GLU A 1 407 ? -10.290 -23.394 3.825 1.00 97.69 407 GLU A C 1
ATOM 3181 O O . GLU A 1 407 ? -11.003 -22.497 3.375 1.00 97.69 407 GLU A O 1
ATOM 3186 N N . LEU A 1 408 ? -8.984 -23.211 4.057 1.00 97.56 408 LEU A N 1
ATOM 3187 C CA . LEU A 1 408 ? -8.301 -21.951 3.777 1.00 97.56 408 LEU A CA 1
ATOM 3188 C C . LEU A 1 408 ? -8.199 -21.696 2.270 1.00 97.56 408 LEU A C 1
ATOM 3190 O O . LEU A 1 408 ? -8.407 -20.570 1.817 1.00 97.56 408 LEU A O 1
ATOM 3194 N N . ILE A 1 409 ? -7.920 -22.740 1.482 1.00 97.44 409 ILE A N 1
ATOM 3195 C CA . ILE A 1 409 ? -7.922 -22.658 0.017 1.00 97.44 409 ILE A CA 1
ATOM 3196 C C . ILE A 1 409 ? -9.309 -22.244 -0.471 1.00 97.44 409 ILE A C 1
ATOM 3198 O O . ILE A 1 409 ? -9.423 -21.277 -1.223 1.00 97.44 409 ILE A O 1
ATOM 3202 N N . GLU A 1 410 ? -10.367 -22.932 -0.042 1.00 96.75 410 GLU A N 1
ATOM 3203 C CA . GLU A 1 410 ? -11.743 -22.597 -0.417 1.00 96.75 410 GLU A CA 1
ATOM 3204 C C . GLU A 1 410 ? -12.079 -21.156 -0.021 1.00 96.75 410 GLU A C 1
ATOM 3206 O O . GLU A 1 410 ? -12.561 -20.377 -0.848 1.00 96.75 410 GLU A O 1
ATOM 3211 N N . ALA A 1 411 ? -11.726 -20.758 1.204 1.00 96.38 411 ALA A N 1
ATOM 3212 C CA . ALA A 1 411 ? -11.929 -19.402 1.676 1.00 96.38 411 ALA A CA 1
ATOM 3213 C C . ALA A 1 411 ? -11.214 -18.387 0.775 1.00 96.38 411 ALA A C 1
ATOM 3215 O O . ALA A 1 411 ? -11.849 -17.438 0.336 1.00 96.38 411 ALA A O 1
ATOM 3216 N N . VAL A 1 412 ? -9.938 -18.556 0.434 1.00 96.25 412 VAL A N 1
ATOM 3217 C CA . VAL A 1 412 ? -9.188 -17.574 -0.375 1.00 96.25 412 VAL A CA 1
ATOM 3218 C C . VAL A 1 412 ? -9.588 -17.587 -1.860 1.00 96.25 412 VAL A C 1
ATOM 3220 O O . VAL A 1 412 ? -9.470 -16.562 -2.534 1.00 96.25 412 VAL A O 1
ATOM 3223 N N . THR A 1 413 ? -10.088 -18.710 -2.377 1.00 94.94 413 THR A N 1
ATOM 3224 C CA . THR A 1 413 ? -10.415 -18.895 -3.806 1.00 94.94 413 THR A CA 1
ATOM 3225 C C . THR A 1 413 ? -11.886 -18.668 -4.159 1.00 94.94 413 THR A C 1
ATOM 3227 O O . THR A 1 413 ? -12.217 -18.627 -5.343 1.00 94.94 413 THR A O 1
ATOM 3230 N N . GLN A 1 414 ? -12.761 -18.460 -3.167 1.00 90.69 414 GLN A N 1
ATOM 3231 C CA . GLN A 1 414 ? -14.216 -18.329 -3.341 1.00 90.69 414 G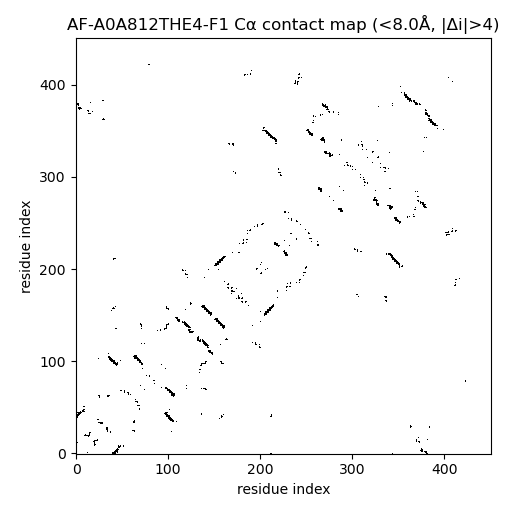LN A CA 1
ATOM 3232 C C . GLN A 1 414 ? -14.632 -17.372 -4.480 1.00 90.69 414 GLN A C 1
ATOM 3234 O O . GLN A 1 414 ? -15.564 -17.661 -5.229 1.00 90.69 414 GLN A O 1
ATOM 3239 N N . ASP A 1 415 ? -13.901 -16.269 -4.658 1.00 83.62 415 ASP A N 1
ATOM 3240 C CA . ASP A 1 415 ? -14.229 -15.217 -5.628 1.00 83.62 415 ASP A CA 1
ATOM 3241 C C . ASP A 1 415 ? -13.597 -15.412 -7.021 1.00 83.62 415 ASP A C 1
ATOM 3243 O O . ASP A 1 415 ? -13.801 -14.586 -7.915 1.00 83.62 415 ASP A O 1
ATOM 3247 N N . ASP A 1 416 ? -12.807 -16.467 -7.246 1.00 83.44 416 ASP A N 1
ATOM 3248 C CA . ASP A 1 416 ? -12.132 -16.680 -8.536 1.00 83.44 416 ASP A CA 1
ATOM 3249 C C . ASP A 1 416 ? -13.128 -16.916 -9.682 1.00 83.44 416 ASP A C 1
ATOM 3251 O O . ASP A 1 416 ? -12.846 -16.575 -10.837 1.00 83.44 416 ASP A O 1
ATOM 3255 N N . THR A 1 417 ? -14.299 -17.467 -9.356 1.00 68.69 417 THR A N 1
ATOM 3256 C CA . THR A 1 417 ? -15.380 -17.784 -10.304 1.00 68.69 417 THR A CA 1
ATOM 3257 C C . THR A 1 417 ? -16.165 -16.550 -10.749 1.00 68.69 417 THR A C 1
ATOM 3259 O O . THR A 1 417 ? -16.654 -16.505 -11.874 1.00 68.69 417 THR A O 1
ATOM 3262 N N . ASP A 1 418 ? -16.214 -15.513 -9.912 1.00 61.91 418 ASP A N 1
ATOM 3263 C CA . ASP A 1 418 ? -16.904 -14.253 -10.194 1.00 61.91 418 ASP A CA 1
ATOM 3264 C C . ASP A 1 418 ? -16.085 -13.305 -11.090 1.00 61.91 418 ASP A C 1
ATOM 3266 O O . ASP A 1 418 ? -16.593 -12.298 -11.582 1.00 61.91 418 ASP A O 1
ATOM 3270 N N . ASN A 1 419 ? -14.811 -13.627 -11.330 1.00 53.78 419 ASN A N 1
ATOM 3271 C CA . ASN A 1 419 ? -13.893 -12.867 -12.177 1.00 53.78 419 ASN A CA 1
ATOM 3272 C C . ASN A 1 419 ? -14.027 -13.202 -13.674 1.00 53.78 419 ASN A C 1
ATOM 3274 O O . ASN A 1 419 ? -13.057 -13.039 -14.430 1.00 53.78 419 ASN A O 1
ATOM 3278 N N . SER A 1 420 ? -15.207 -13.631 -14.132 1.00 51.50 420 SER A N 1
ATOM 3279 C CA . SER A 1 420 ? -15.562 -13.650 -15.557 1.00 51.50 420 SER A CA 1
ATOM 3280 C C . SER A 1 420 ? -15.767 -12.214 -16.068 1.00 51.50 420 SER A C 1
ATOM 3282 O O . SER A 1 420 ? -16.820 -11.830 -16.558 1.00 51.50 420 SER A O 1
ATOM 3284 N N . ASP A 1 421 ? -14.706 -11.415 -15.963 1.00 51.28 421 ASP A N 1
ATOM 3285 C CA . ASP A 1 421 ? -14.462 -10.159 -16.681 1.00 51.28 421 ASP A CA 1
ATOM 3286 C C . ASP A 1 421 ? -14.228 -10.446 -18.187 1.00 51.28 421 ASP A C 1
ATOM 3288 O O . ASP A 1 421 ? -13.859 -9.565 -18.961 1.00 51.28 421 ASP A O 1
ATOM 3292 N N . SER A 1 422 ? -14.397 -11.707 -18.608 1.00 45.62 422 SER A N 1
ATOM 3293 C CA . SER A 1 422 ? -14.590 -12.090 -19.993 1.00 45.62 422 SER A CA 1
ATOM 3294 C C . SER A 1 422 ? -15.954 -11.565 -20.434 1.00 45.62 422 SER A C 1
ATOM 3296 O O . SER A 1 422 ? -16.988 -12.173 -20.162 1.00 45.62 422 SER A O 1
ATOM 3298 N N . GLY A 1 423 ? -15.949 -10.469 -21.192 1.00 47.06 423 GLY A N 1
ATOM 3299 C CA . GLY A 1 423 ? -17.069 -10.073 -22.054 1.00 47.06 423 GLY A CA 1
ATOM 3300 C C . GLY A 1 423 ? -17.556 -11.190 -22.996 1.00 47.06 423 GLY A C 1
ATOM 3301 O O . GLY A 1 423 ? -18.567 -11.033 -23.668 1.00 47.06 423 GLY A O 1
ATOM 3302 N N . GLU A 1 424 ? -16.908 -12.353 -22.999 1.00 40.69 424 GLU A N 1
ATOM 3303 C CA . GLU A 1 424 ? -17.446 -13.612 -23.496 1.00 40.69 424 GLU A CA 1
ATOM 3304 C C . GLU A 1 424 ? -18.455 -14.202 -22.498 1.00 40.69 424 GLU A C 1
ATOM 3306 O O . GLU A 1 424 ? -18.176 -15.136 -21.749 1.00 40.69 424 GLU A O 1
ATOM 3311 N N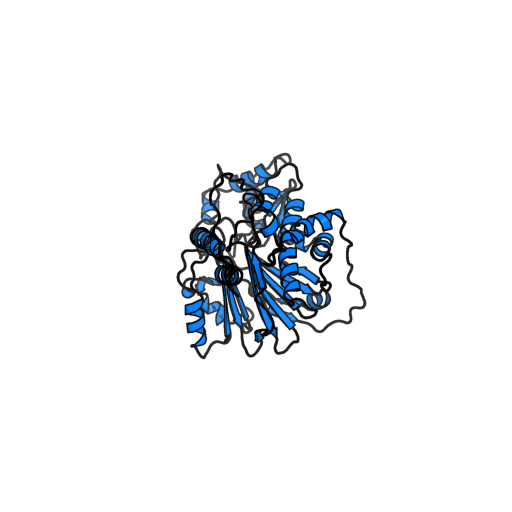 . SER A 1 425 ? -19.670 -13.656 -22.480 1.00 38.94 425 SER A N 1
ATOM 3312 C CA . SER A 1 425 ? -20.809 -14.422 -21.972 1.00 38.94 425 SER A CA 1
ATOM 3313 C C . SER A 1 425 ? -21.082 -15.585 -22.935 1.00 38.94 425 SER A C 1
ATOM 3315 O O . SER A 1 425 ? -21.380 -15.325 -24.105 1.00 38.94 425 SER A O 1
ATOM 3317 N N . PRO A 1 426 ? -21.077 -16.857 -22.499 1.00 39.38 426 PRO A N 1
ATOM 3318 C CA . PRO A 1 426 ? -21.647 -17.925 -23.299 1.00 39.38 426 PRO A CA 1
ATOM 3319 C C . PRO A 1 426 ? -23.171 -17.738 -23.327 1.00 39.38 426 PRO A C 1
ATOM 3321 O O . PRO A 1 426 ? -23.876 -18.068 -22.381 1.00 39.38 426 PRO A O 1
ATOM 3324 N N . GLY A 1 427 ? -23.682 -17.140 -24.406 1.00 41.12 427 GLY A N 1
ATOM 3325 C CA . GLY A 1 427 ? -25.046 -17.340 -24.910 1.00 41.12 427 GLY A CA 1
ATOM 3326 C C . GLY A 1 427 ? -26.208 -17.264 -23.907 1.00 41.12 427 GLY A C 1
ATOM 3327 O O . GLY A 1 427 ? -27.076 -18.131 -23.927 1.00 41.12 427 GLY A O 1
ATOM 3328 N N . LEU A 1 428 ? -26.305 -16.221 -23.077 1.00 44.78 428 LEU A N 1
ATOM 3329 C CA . LEU A 1 428 ? -27.454 -16.026 -22.168 1.00 44.78 428 LEU A CA 1
ATOM 3330 C C . LEU A 1 428 ? -28.707 -15.421 -22.846 1.00 44.78 428 LEU A C 1
ATOM 3332 O O . LEU A 1 428 ? -29.739 -15.233 -22.202 1.00 44.78 428 LEU A O 1
ATOM 3336 N N . PHE A 1 429 ? -28.669 -15.185 -24.163 1.00 45.47 429 PHE A N 1
ATOM 3337 C CA . PHE A 1 429 ? -29.813 -14.673 -24.933 1.00 45.47 429 PHE A CA 1
ATOM 3338 C C . PHE A 1 429 ? -30.877 -15.728 -25.294 1.00 45.47 429 PHE A C 1
ATOM 3340 O O . PHE A 1 429 ? -31.963 -15.363 -25.735 1.00 45.47 429 PHE A O 1
ATOM 3347 N N . GLY A 1 430 ? -30.632 -17.021 -25.051 1.00 41.41 430 GLY A N 1
ATOM 3348 C CA . GLY A 1 430 ? -31.626 -18.075 -25.311 1.00 41.41 430 GLY A CA 1
ATOM 3349 C C . GLY A 1 430 ? -32.761 -18.172 -24.279 1.00 41.41 430 GLY A C 1
ATOM 3350 O O . GLY A 1 430 ? -33.789 -18.779 -24.560 1.00 41.41 430 GLY A O 1
ATOM 3351 N N . SER A 1 431 ? -32.604 -17.583 -23.088 1.00 40.84 431 SER A N 1
ATOM 3352 C CA . SER A 1 431 ? -33.501 -17.842 -21.944 1.00 40.84 431 SER A CA 1
ATOM 3353 C C . SER A 1 431 ? -34.510 -16.718 -21.662 1.00 40.84 431 SER A C 1
ATOM 3355 O O . SER A 1 431 ? -35.620 -16.973 -21.195 1.00 40.84 431 SER A O 1
ATOM 3357 N N . LEU A 1 432 ? -34.188 -15.465 -22.004 1.00 38.38 432 LEU A N 1
ATOM 3358 C CA . LEU A 1 432 ? -35.019 -14.308 -21.635 1.00 38.38 432 LEU A CA 1
ATOM 3359 C C . LEU A 1 432 ? -36.089 -13.910 -22.666 1.00 38.38 432 LEU A C 1
ATOM 3361 O O . LEU A 1 432 ? -36.984 -13.139 -22.331 1.00 38.38 432 LEU A O 1
ATOM 3365 N N . VAL A 1 433 ? -36.083 -14.491 -23.872 1.00 41.53 433 VAL A N 1
ATOM 3366 C CA . VAL A 1 433 ? -37.154 -14.280 -24.872 1.00 41.53 433 VAL A CA 1
ATOM 3367 C C . VAL A 1 433 ? -38.331 -15.257 -24.682 1.00 41.53 433 VAL A C 1
ATOM 3369 O O . VAL A 1 433 ? -39.430 -15.009 -25.167 1.00 41.53 433 VAL A O 1
ATOM 3372 N N . ALA A 1 434 ? -38.178 -16.319 -23.884 1.00 40.50 434 ALA A N 1
ATOM 3373 C CA . ALA A 1 434 ? -39.231 -17.320 -23.671 1.00 40.50 434 ALA A CA 1
ATOM 3374 C C . ALA A 1 434 ? -40.264 -16.963 -22.577 1.00 40.50 434 ALA A C 1
ATOM 3376 O O . ALA A 1 434 ? -41.148 -17.769 -22.286 1.00 40.50 434 ALA A O 1
ATOM 3377 N N . ARG A 1 435 ? -40.182 -15.779 -21.947 1.00 41.34 435 ARG A N 1
ATOM 3378 C CA . ARG A 1 435 ? -41.061 -15.401 -20.817 1.00 41.34 435 ARG A CA 1
ATOM 3379 C C . ARG A 1 435 ? -41.851 -14.101 -20.970 1.00 41.34 435 ARG A C 1
ATOM 3381 O O . ARG A 1 435 ? -42.467 -13.659 -20.005 1.00 41.34 435 ARG A O 1
ATOM 3388 N N . ALA A 1 436 ? -41.931 -13.545 -22.175 1.00 37.41 436 ALA A N 1
ATOM 3389 C CA . ALA A 1 436 ? -42.935 -12.536 -22.506 1.00 37.41 436 ALA A CA 1
ATOM 3390 C C . ALA A 1 436 ? -44.082 -13.199 -23.281 1.00 37.41 436 ALA A C 1
ATOM 3392 O O . ALA A 1 436 ? -44.094 -13.247 -24.508 1.00 37.41 436 ALA A O 1
ATOM 3393 N N . GLY A 1 437 ? -45.044 -13.750 -22.540 1.00 40.69 437 GLY A N 1
ATOM 3394 C CA . GLY A 1 437 ? -46.336 -14.122 -23.098 1.00 40.69 437 GLY A CA 1
ATOM 3395 C C . GLY A 1 437 ? -47.090 -12.864 -23.520 1.00 40.69 437 GLY A C 1
ATOM 3396 O O . GLY A 1 437 ? -47.544 -12.102 -22.671 1.00 40.69 437 GLY A O 1
ATOM 3397 N N . VAL A 1 438 ? -47.241 -12.664 -24.827 1.00 37.78 438 VAL A N 1
ATOM 3398 C CA . VAL A 1 438 ? -48.235 -11.753 -25.398 1.00 37.78 438 VAL A CA 1
ATOM 3399 C C . VAL A 1 438 ? -49.055 -12.564 -26.388 1.00 37.78 438 VAL A C 1
ATOM 3401 O O . VAL A 1 438 ? -48.553 -13.048 -27.401 1.00 37.78 438 VAL A O 1
ATOM 3404 N N . GLY A 1 439 ? -50.315 -12.782 -26.020 1.00 35.91 439 GLY A N 1
ATOM 3405 C CA . GLY A 1 439 ? -51.326 -13.354 -26.893 1.00 35.91 439 GLY A CA 1
ATOM 3406 C C . GLY A 1 439 ? -51.823 -12.359 -27.943 1.00 35.91 439 GLY A C 1
ATOM 3407 O O . GLY A 1 439 ? -51.413 -11.201 -27.980 1.00 35.91 439 GLY A O 1
ATOM 3408 N N . SER A 1 440 ? -52.790 -12.840 -28.730 1.00 33.53 440 SER A N 1
ATOM 3409 C CA . SER A 1 440 ? -53.542 -12.177 -29.815 1.00 33.53 440 SER A CA 1
ATOM 3410 C C . SER A 1 440 ? -52.720 -11.851 -31.074 1.00 33.53 440 SER A C 1
ATOM 3412 O O . SER A 1 440 ? -51.874 -10.974 -31.074 1.00 33.53 440 SER A O 1
ATOM 3414 N N . SER A 1 441 ? -52.807 -12.658 -32.140 1.00 35.59 441 SER A N 1
ATOM 3415 C CA . SER A 1 441 ? -53.894 -12.766 -33.141 1.00 35.59 441 SER A CA 1
ATOM 3416 C C . SER A 1 441 ? -53.978 -11.560 -34.085 1.00 35.59 441 SER A C 1
ATOM 3418 O O . SER A 1 441 ? -53.961 -10.434 -33.608 1.00 35.59 441 SER A O 1
ATOM 3420 N N . TRP A 1 442 ? -54.203 -11.856 -35.375 1.00 32.12 442 TRP A N 1
ATOM 3421 C CA . TRP A 1 442 ? -54.385 -10.984 -36.555 1.00 32.12 442 TRP A CA 1
ATOM 3422 C C . TRP A 1 442 ? -53.124 -10.720 -37.402 1.00 32.12 442 TRP A C 1
ATOM 3424 O O . TRP A 1 442 ? -52.393 -9.771 -37.164 1.00 32.12 442 TRP A O 1
ATOM 3434 N N . PHE A 1 443 ? -52.927 -11.502 -38.474 1.00 31.02 443 PHE A N 1
ATOM 3435 C CA . PHE A 1 443 ? -53.257 -11.049 -39.836 1.00 31.02 443 PHE A CA 1
ATOM 3436 C C . PHE A 1 443 ? -53.344 -12.216 -40.835 1.00 31.02 443 PHE A C 1
ATOM 3438 O O . PHE A 1 443 ? -52.655 -13.227 -40.726 1.00 31.02 443 PHE A O 1
ATOM 3445 N N . ARG A 1 444 ? -54.278 -12.056 -41.777 1.00 32.75 444 ARG A N 1
ATOM 3446 C CA . ARG A 1 444 ? -54.669 -12.983 -42.843 1.00 32.75 444 ARG A CA 1
ATOM 3447 C C . ARG A 1 444 ? -53.665 -13.032 -43.996 1.00 32.75 444 ARG A C 1
ATOM 3449 O O . ARG A 1 444 ? -52.961 -12.074 -44.282 1.00 32.75 444 ARG A O 1
ATOM 3456 N N . ALA A 1 445 ? -53.771 -14.151 -44.705 1.00 35.38 445 ALA A N 1
ATOM 3457 C CA . ALA A 1 445 ? -53.221 -14.493 -46.006 1.00 35.38 445 ALA A CA 1
ATOM 3458 C C . ALA A 1 445 ? -53.339 -13.431 -47.120 1.00 35.38 445 ALA A C 1
ATOM 3460 O O . ALA A 1 445 ? -54.380 -12.807 -47.316 1.00 35.38 445 ALA A O 1
ATOM 3461 N N . SER A 1 446 ? -52.282 -13.358 -47.927 1.00 31.34 446 SER A N 1
ATOM 3462 C CA . SER A 1 446 ? -52.231 -13.277 -49.403 1.00 31.34 446 SER A CA 1
ATOM 3463 C C . SER A 1 446 ? -50.742 -13.494 -49.743 1.00 31.34 446 SER A C 1
ATOM 3465 O O . SER A 1 446 ? -49.887 -12.910 -49.097 1.00 31.34 446 SER A O 1
ATOM 3467 N N . GLY A 1 447 ? -50.303 -14.465 -50.542 1.00 32.47 447 GLY A N 1
ATOM 3468 C CA . GLY A 1 447 ? -50.727 -14.815 -51.891 1.00 32.47 447 GLY A CA 1
ATOM 3469 C C . GLY A 1 447 ? -49.659 -14.286 -52.857 1.00 32.47 447 GLY A C 1
ATOM 3470 O O . GLY A 1 447 ? -49.620 -13.085 -53.086 1.00 32.47 447 GLY A O 1
ATOM 3471 N N . GLY A 1 448 ? -48.795 -15.154 -53.404 1.00 29.02 448 GLY A N 1
ATOM 3472 C CA . GLY A 1 448 ? -47.875 -14.767 -54.484 1.00 29.02 448 GLY A CA 1
ATOM 3473 C C . GLY A 1 448 ? -46.593 -15.595 -54.597 1.00 29.02 448 GLY A C 1
ATOM 3474 O O . GLY A 1 448 ? -45.572 -15.236 -54.027 1.00 29.02 448 GLY A O 1
ATOM 3475 N N . TYR A 1 449 ? -46.648 -16.670 -55.383 1.00 38.06 449 TYR A N 1
ATOM 3476 C CA . TYR A 1 449 ? -45.492 -17.260 -56.071 1.00 38.06 449 TYR A CA 1
ATOM 3477 C C . TYR A 1 449 ? -45.134 -16.382 -57.277 1.00 38.06 449 TYR A C 1
ATOM 3479 O O . TYR A 1 449 ? -46.040 -16.151 -58.070 1.00 38.06 449 TYR A O 1
ATOM 3487 N N . VAL A 1 450 ? -43.858 -16.033 -57.491 1.00 37.62 450 VAL A N 1
ATOM 3488 C CA . VAL A 1 450 ? -43.176 -16.067 -58.807 1.00 37.62 450 VAL A CA 1
ATOM 3489 C C . VAL A 1 450 ? -41.668 -16.280 -58.567 1.00 37.62 450 VAL A C 1
ATOM 3491 O O . VAL A 1 450 ? -41.129 -15.790 -57.582 1.00 37.62 450 VAL A O 1
ATOM 3494 N N . ARG A 1 451 ? -41.086 -17.077 -59.470 1.00 43.09 451 ARG A N 1
ATOM 3495 C CA . ARG A 1 451 ? -39.728 -17.636 -59.601 1.00 43.09 451 ARG A CA 1
ATOM 3496 C C . ARG A 1 451 ? -38.537 -16.798 -59.156 1.00 43.09 451 ARG A C 1
ATOM 3498 O O . ARG A 1 451 ? -38.502 -15.596 -59.491 1.00 43.09 451 ARG A O 1
#

Sequence (451 aa):
MANSSAFEGLHQLQGGNGGGFESWVQEPLADGSPVDLVFATLSETRLQLGPWVREYRTQPSHALDVATYQNSLKEADKKNELPWTSVLDGMAEKYNGNLKTLLLFSRSRFRRDPESLPLFGRLPDKRVAGLALPNPKKAFIGRSLLSRHEELHFCFAGAHFPISDIAAALEDPKKDNLEEAKILLARTLRKVLCKAQRMGLLDDGTILILQGDLNSRTVLRPSGNQLDVLSEVMADKELQAAIRVGLPLLDGEWFEPSNADPSELPVTYKFLHDVGDTFLKGESSLTLKSLLQAASDVELSPKSPSSERYHATLCSLSQQQLKEWGLDFKEGSFRPFRFPASADRLLVWAPTKLARRLRWNFPKGGYEVIHTQGGSDHRPVVLEAALTVVAAVPDTSEPYRPDPSPELIEAVTQDDTDNSDSGESPGLFGSLVARAGVGSSWFRASGGYVR

pLDDT: mean 85.24, std 15.8, range [29.02, 98.5]